Protein AF-A0A7S3GX32-F1 (afdb_monomer)

Foldseek 3Di:
DDDDDDDDDDDDDDDDDDDDDDPVPPPPPPPPDDDDDDDDDDPDPDPDDDDPPPPWWAKAKDWDQFQPPDQLKDKAWDFQLAPDDDPPDDCLSWGKIKIKIKRKDPHNPANVQCRVQLSVQLNPQPCNSPPSVVSSQVSLQVSLVVVLVVCVVVVDQMWIWMWMWMDTQQKIKIWTFAAWWKWFQFQLDTDTFDDHAFCPDPVLQVQLVVLVWHWDDDPNATAINVDHGGQEIRHRNVCPSRHYNRIDMGMDGHDLRGFKMKIKDVLLVVQDDSNNLSVLCPDVQQVNRNNSSNVVSQVVSSVSPRNGIMMMMMTTCNVVNCVSVVVVVVVCPDDDDDDDDDDDDDDDDDDDDDDDDDDDDDDDDDDDDDDDDDDDDDDDDDDDDDDDDDDDDDDDDDDDDDDDD

Organism: NCBI:txid89044

Sequence (405 aa):
MRQGRSQSRSSTRTKATSPSPNLTNMLMKKSMKLPQIGGAQDDSPPYGGGQQANSGLISGVCSQQGKRPYQEDEYAIRPYLNQASPPGEQDTNIETHFYGLFDGHAGGRCSNYVAGSLPNVLAEDPSFFTNLPQALKRSFHTTNEQFLKVAEKMKYHDGSTGITAVVRDSKVLVANVGDCRALIISGGRPIQMSIDQKPTNPEEQKRITALGGTVVYCMGVARVNRVLAVSRAFGNRTLRSVIRPDAEMMQRELTKDDDYLVMASDGLWDVLKNKDVCDVCYSPFTQCNPQSIAEELVHAALQRGSMDNVTCIVVRLTDYVQRILGARAAAGGPAGAGAGGVAGSAALQASMPGGGGGQSGSHVGLERSSSLKNVAQTNSGASLLRQLDSPGLGNHNNNNNNNNN

Secondary structure (DSSP, 8-state):
--------------PPPPPPPPGGGSSS----PPPP-------PPP---------SPPEEEEEE-TTSSS---EEEEETTTT--PPTTS------EEEEEEE-EESSTHHHHHHHHHHHHHHHTSTTTTT-HHHHHHHHHHHHHHHHHHHHHHHT---EE-EEEEEEETTEEEEEEESS-EEEEEETTEEEE------TTSHHHHHHHHHTT--EEEETTEEEETTTBSSSS-EE-GGGTTT-----EEEEEE--TTEEEEEEE-HHHHTT--HHHHHHHHT-GGGTT-HHHHHHHHHHHHHHTT--S-EEEEEEE-HHHHHHHHHHHHHHTPPPP---------------------------------------------------------------------

Structure (mmCIF, N/CA/C/O backbone):
data_AF-A0A7S3GX32-F1
#
_entry.id   AF-A0A7S3GX32-F1
#
loop_
_atom_site.group_PDB
_atom_site.id
_atom_site.type_symbol
_atom_site.label_atom_id
_atom_site.label_alt_id
_atom_site.label_comp_id
_atom_site.label_asym_id
_atom_site.label_entity_id
_atom_site.label_seq_id
_atom_site.pdbx_PDB_ins_code
_atom_site.Cartn_x
_atom_site.Cartn_y
_atom_site.Cartn_z
_atom_site.occupancy
_atom_site.B_iso_or_equiv
_atom_site.auth_seq_id
_atom_site.auth_comp_id
_atom_site.auth_asym_id
_atom_site.auth_atom_id
_atom_site.pdbx_PDB_model_num
ATOM 1 N N . MET A 1 1 ? 27.479 79.299 -49.861 1.00 35.97 1 MET A N 1
ATOM 2 C CA . MET A 1 1 ? 27.014 80.533 -49.190 1.00 35.97 1 MET A CA 1
ATOM 3 C C . MET A 1 1 ? 25.995 80.172 -48.116 1.00 35.97 1 MET A C 1
ATOM 5 O O . MET A 1 1 ? 25.022 79.516 -48.437 1.00 35.97 1 MET A O 1
ATOM 9 N N . ARG A 1 2 ? 26.257 80.662 -46.896 1.00 36.91 2 ARG A N 1
ATOM 10 C CA . ARG A 1 2 ? 25.365 80.952 -45.752 1.00 36.91 2 ARG A CA 1
ATOM 11 C C . ARG A 1 2 ? 24.664 79.843 -44.938 1.00 36.91 2 ARG A C 1
ATOM 13 O O . ARG A 1 2 ? 24.088 78.894 -45.439 1.00 36.91 2 ARG A O 1
ATOM 20 N N . GLN A 1 3 ? 24.774 80.094 -43.630 1.00 40.91 3 GLN A N 1
ATOM 21 C CA . GLN A 1 3 ? 24.400 79.365 -42.418 1.00 40.91 3 GLN A CA 1
ATOM 22 C C . GLN A 1 3 ? 22.921 79.540 -42.010 1.00 40.91 3 GLN A C 1
ATOM 24 O O . GLN A 1 3 ? 22.300 80.535 -42.376 1.00 40.91 3 GLN A O 1
ATOM 29 N N . GLY A 1 4 ? 22.458 78.694 -41.079 1.00 33.09 4 GLY A N 1
ATOM 30 C CA . GLY A 1 4 ? 21.464 79.017 -40.032 1.00 33.09 4 GLY A CA 1
ATOM 31 C C . GLY A 1 4 ? 21.503 77.938 -38.931 1.00 33.09 4 GLY A C 1
ATOM 32 O O . GLY A 1 4 ? 21.315 76.771 -39.249 1.00 33.09 4 GLY A O 1
ATOM 33 N N . ARG A 1 5 ? 22.055 78.190 -37.724 1.00 38.16 5 ARG A N 1
ATOM 34 C CA . ARG A 1 5 ? 21.408 78.689 -36.470 1.00 38.16 5 ARG A CA 1
ATOM 35 C C . ARG A 1 5 ? 20.077 77.979 -36.172 1.00 38.16 5 ARG A C 1
ATOM 37 O O . ARG A 1 5 ? 19.157 78.130 -36.956 1.00 38.16 5 ARG A O 1
ATOM 44 N N . SER A 1 6 ? 19.922 77.082 -35.191 1.00 34.53 6 SER A N 1
ATOM 45 C CA . SER A 1 6 ? 20.227 77.023 -33.740 1.00 34.53 6 SER A CA 1
ATOM 46 C C . SER A 1 6 ? 19.203 77.700 -32.810 1.00 34.53 6 SER A C 1
ATOM 48 O O . SER A 1 6 ? 18.788 78.829 -33.046 1.00 34.53 6 SER A O 1
ATOM 50 N N . GLN A 1 7 ? 18.934 76.974 -31.706 1.00 35.69 7 GLN A N 1
ATOM 51 C CA . GLN A 1 7 ? 18.216 77.299 -30.453 1.00 35.69 7 GLN A CA 1
ATOM 52 C C . GLN A 1 7 ? 16.682 77.165 -30.429 1.00 35.69 7 GLN A C 1
ATOM 54 O O . GLN A 1 7 ? 16.016 77.435 -31.413 1.00 35.69 7 GLN A O 1
ATOM 59 N N . SER A 1 8 ? 16.019 76.887 -29.299 1.00 32.97 8 SER A N 1
ATOM 60 C CA . SER A 1 8 ? 16.177 75.895 -28.215 1.00 32.97 8 SER A CA 1
ATOM 61 C C . SER A 1 8 ? 14.943 76.002 -27.298 1.00 32.97 8 SER A C 1
ATOM 63 O O . SER A 1 8 ? 14.568 77.109 -26.941 1.00 32.97 8 SER A O 1
ATOM 65 N N . ARG A 1 9 ? 14.413 74.841 -26.879 1.00 33.81 9 ARG A N 1
ATOM 66 C CA . ARG A 1 9 ? 13.702 74.490 -25.621 1.00 33.81 9 ARG A CA 1
ATOM 67 C C . ARG A 1 9 ? 12.523 75.339 -25.097 1.00 33.81 9 ARG A C 1
ATOM 69 O O . ARG A 1 9 ? 12.698 76.460 -24.646 1.00 33.81 9 ARG A O 1
ATOM 76 N N . SER A 1 10 ? 11.392 74.656 -24.876 1.00 30.70 10 SER A N 1
ATOM 77 C CA . SER A 1 10 ? 10.585 74.760 -23.646 1.00 30.70 10 SER A CA 1
ATOM 78 C C . SER A 1 10 ? 9.686 73.522 -23.486 1.00 30.70 10 SER A C 1
ATOM 80 O O . SER A 1 10 ? 9.167 72.987 -24.461 1.00 30.70 10 SER A O 1
ATOM 82 N N . SER A 1 11 ? 9.583 73.029 -22.254 1.00 31.88 11 SER A N 1
ATOM 83 C CA . SER A 1 11 ? 9.028 71.743 -21.826 1.00 31.88 11 SER A CA 1
ATOM 84 C C . SER A 1 11 ? 7.524 71.778 -21.541 1.00 31.88 11 SER A C 1
ATOM 86 O O . SER A 1 11 ? 7.063 72.664 -20.825 1.00 31.88 11 SER A O 1
ATOM 88 N N . THR A 1 12 ? 6.795 70.728 -21.925 1.00 32.88 12 THR A N 1
ATOM 89 C CA . THR A 1 12 ? 5.516 70.351 -21.298 1.00 32.88 12 THR A CA 1
ATOM 90 C C . THR A 1 12 ? 5.492 68.855 -20.989 1.00 32.88 12 THR A C 1
ATOM 92 O O . THR A 1 12 ? 5.945 68.016 -21.761 1.00 32.88 12 THR A O 1
ATOM 95 N N . ARG A 1 13 ? 5.024 68.554 -19.777 1.00 31.20 13 ARG A N 1
ATOM 96 C CA . ARG A 1 13 ? 5.019 67.259 -19.092 1.00 31.20 13 ARG A CA 1
ATOM 97 C C . ARG A 1 13 ? 3.625 66.648 -19.247 1.00 31.20 13 ARG A C 1
ATOM 99 O O . ARG A 1 13 ? 2.672 67.211 -18.719 1.00 31.20 13 ARG A O 1
ATOM 106 N N . THR A 1 14 ? 3.498 65.506 -19.920 1.00 33.47 14 THR A N 1
ATOM 107 C CA . THR A 1 14 ? 2.266 64.698 -19.935 1.00 33.47 14 THR A CA 1
ATOM 108 C C . THR A 1 14 ? 2.469 63.407 -19.141 1.00 33.47 14 THR A C 1
ATOM 110 O O . THR A 1 14 ? 3.510 62.755 -19.210 1.00 33.47 14 THR A O 1
ATOM 113 N N . LYS A 1 15 ? 1.479 63.099 -18.295 1.00 31.92 15 LYS A N 1
ATOM 114 C CA . LYS A 1 15 ? 1.409 61.929 -17.409 1.00 31.92 15 LYS A CA 1
ATOM 115 C C . LYS A 1 15 ? 1.238 60.649 -18.233 1.00 31.92 15 LYS A C 1
ATOM 117 O O . LYS A 1 15 ? 0.303 60.564 -19.021 1.00 31.92 15 LYS A O 1
ATOM 122 N N . ALA A 1 16 ? 2.085 59.652 -17.988 1.00 30.41 16 ALA A N 1
ATOM 123 C CA . ALA A 1 16 ? 1.882 58.283 -18.451 1.00 30.41 16 ALA A CA 1
ATOM 124 C C . ALA A 1 16 ? 1.071 57.493 -17.411 1.00 30.41 16 ALA A C 1
ATOM 126 O O . ALA A 1 16 ? 1.398 57.476 -16.225 1.00 30.41 16 ALA A O 1
ATOM 127 N N . THR A 1 17 ? 0.002 56.858 -17.878 1.00 35.00 17 THR A N 1
ATOM 128 C CA . THR A 1 17 ? -0.826 55.877 -17.172 1.00 35.00 17 THR A CA 1
ATOM 129 C C . THR A 1 17 ? -0.086 54.543 -17.042 1.00 35.00 17 THR A C 1
ATOM 131 O O . THR A 1 17 ? 0.419 54.016 -18.032 1.00 35.00 17 THR A O 1
ATOM 134 N N . SER A 1 18 ? -0.034 53.984 -15.834 1.00 34.53 18 SER A N 1
ATOM 135 C CA . SER A 1 18 ? 0.501 52.648 -15.539 1.00 34.53 18 SER A CA 1
ATOM 136 C C . SER A 1 18 ? -0.520 51.543 -15.866 1.00 34.53 18 SER A C 1
ATOM 138 O O . SER A 1 18 ? -1.683 51.700 -15.490 1.00 34.53 18 SER A O 1
ATOM 140 N N . PRO A 1 19 ? -0.126 50.415 -16.485 1.00 33.50 19 PRO A N 1
ATOM 141 C CA . PRO A 1 19 ? -0.995 49.249 -16.627 1.00 33.50 19 PRO A CA 1
ATOM 142 C C . PRO A 1 19 ? -1.024 48.392 -15.347 1.00 33.50 19 PRO A C 1
ATOM 144 O O . PRO A 1 19 ? -0.029 48.276 -14.630 1.00 33.50 19 PRO A O 1
ATOM 147 N N . SER A 1 20 ? -2.186 47.790 -15.081 1.00 36.31 20 SER A N 1
ATOM 148 C CA . SER A 1 20 ? -2.477 46.870 -13.973 1.00 36.31 20 SER A CA 1
ATOM 149 C C . SER A 1 20 ? -1.559 45.632 -13.955 1.00 36.31 20 SER A C 1
ATOM 151 O O . SER A 1 20 ? -1.186 45.140 -15.023 1.00 36.31 20 SER A O 1
ATOM 153 N N . PRO A 1 21 ? -1.211 45.070 -12.779 1.00 36.28 21 PRO A N 1
ATOM 154 C CA . PRO A 1 21 ? -0.332 43.910 -12.710 1.00 36.28 21 PRO A CA 1
ATOM 155 C C . PRO A 1 21 ? -1.059 42.605 -13.080 1.00 36.28 21 PRO A C 1
ATOM 157 O O . PRO A 1 21 ? -2.092 42.255 -12.515 1.00 36.28 21 PRO A O 1
ATOM 160 N N . ASN A 1 22 ? -0.461 41.878 -14.026 1.00 34.19 22 ASN A N 1
ATOM 161 C CA . ASN A 1 22 ? -0.822 40.525 -14.450 1.00 34.19 22 ASN A CA 1
ATOM 162 C C . ASN A 1 22 ? -0.690 39.507 -13.300 1.00 34.19 22 ASN A C 1
ATOM 164 O O . ASN A 1 22 ? 0.367 39.398 -12.674 1.00 34.19 22 ASN A O 1
ATOM 168 N N . LEU A 1 23 ? -1.731 38.688 -13.109 1.00 38.59 23 LEU A N 1
ATOM 169 C CA . LEU A 1 23 ? -1.830 37.595 -12.125 1.00 38.59 23 LEU A CA 1
ATOM 170 C C . LEU A 1 23 ? -0.817 36.446 -12.342 1.00 38.59 23 LEU A C 1
ATOM 172 O O . LEU A 1 23 ? -0.702 35.544 -11.517 1.00 38.59 23 LEU A O 1
ATOM 176 N N . THR A 1 24 ? -0.055 36.469 -13.434 1.00 33.00 24 THR A N 1
ATOM 177 C CA . THR A 1 24 ? 0.818 35.366 -13.867 1.00 33.00 24 THR A CA 1
ATOM 178 C C . THR A 1 24 ? 2.174 35.323 -13.146 1.00 33.00 24 THR A C 1
ATOM 180 O O . THR A 1 24 ? 2.855 34.304 -13.184 1.00 33.00 24 THR A O 1
ATOM 183 N N . ASN A 1 25 ? 2.566 36.386 -12.431 1.00 29.59 25 ASN A N 1
ATOM 184 C CA . ASN A 1 25 ? 3.887 36.478 -11.784 1.00 29.59 25 ASN A CA 1
ATOM 185 C C . ASN A 1 25 ? 3.903 36.186 -10.272 1.00 29.59 25 ASN A C 1
ATOM 187 O O . ASN A 1 25 ? 4.968 36.246 -9.655 1.00 29.59 25 ASN A O 1
ATOM 191 N N . MET A 1 26 ? 2.768 35.825 -9.661 1.00 31.33 26 MET A N 1
ATOM 192 C CA . MET A 1 26 ? 2.701 35.530 -8.219 1.00 31.33 26 MET A CA 1
ATOM 193 C C . MET A 1 26 ? 2.919 34.045 -7.869 1.00 31.33 26 MET A C 1
ATOM 195 O O . MET A 1 26 ? 3.004 33.700 -6.695 1.00 31.33 26 MET A O 1
ATOM 199 N N . LEU A 1 27 ? 3.078 33.171 -8.872 1.00 36.97 27 LEU A N 1
ATOM 200 C CA . LEU A 1 27 ? 3.261 31.719 -8.697 1.00 36.97 27 LEU A CA 1
ATOM 201 C C . LEU A 1 27 ? 4.691 31.207 -8.963 1.00 36.97 27 LEU A C 1
ATOM 203 O O . LEU A 1 27 ? 4.929 30.007 -8.885 1.00 36.97 27 LEU A O 1
ATOM 207 N N . MET A 1 28 ? 5.672 32.082 -9.220 1.00 35.34 28 MET A N 1
ATOM 208 C CA . MET A 1 28 ? 7.060 31.669 -9.524 1.00 35.34 28 MET A CA 1
ATOM 209 C C . MET A 1 28 ? 8.127 32.098 -8.498 1.00 35.34 28 MET A C 1
ATOM 211 O O . MET A 1 28 ? 9.319 31.969 -8.762 1.00 35.34 28 MET A O 1
ATOM 215 N N . LYS A 1 29 ? 7.745 32.563 -7.298 1.00 31.14 29 LYS A N 1
ATOM 216 C CA . LYS A 1 29 ? 8.704 32.960 -6.240 1.00 31.14 29 LYS A CA 1
ATOM 217 C C . LYS A 1 29 ? 8.604 32.161 -4.934 1.00 31.14 29 LYS A C 1
ATOM 219 O O . LYS A 1 29 ? 8.893 32.687 -3.865 1.00 31.14 29 LYS A O 1
ATOM 224 N N . LYS A 1 30 ? 8.293 30.866 -5.005 1.00 33.41 30 LYS A N 1
ATOM 225 C CA . LYS A 1 30 ? 8.744 29.909 -3.981 1.00 33.41 30 LYS A CA 1
ATOM 226 C C . LYS A 1 30 ? 9.810 29.023 -4.610 1.00 33.41 30 LYS A C 1
ATOM 228 O O . LYS A 1 30 ? 9.514 28.048 -5.288 1.00 33.41 30 LYS A O 1
ATOM 233 N N . SER A 1 31 ? 11.063 29.429 -4.425 1.00 31.52 31 SER A N 1
ATOM 234 C CA . SER A 1 31 ? 12.228 28.605 -4.723 1.00 31.52 31 SER A CA 1
ATOM 235 C C . SER A 1 31 ? 12.139 27.343 -3.862 1.00 31.52 31 SER A C 1
ATOM 237 O O . SER A 1 31 ? 12.388 27.393 -2.658 1.00 31.52 31 SER A O 1
ATOM 239 N N . MET A 1 32 ? 11.705 26.228 -4.453 1.00 30.73 32 MET A N 1
ATOM 240 C CA . MET A 1 32 ? 11.835 24.912 -3.838 1.00 30.73 32 MET A CA 1
ATOM 241 C C . MET A 1 32 ? 13.330 24.594 -3.777 1.00 30.73 32 MET A C 1
ATOM 243 O O . MET A 1 32 ? 13.935 24.195 -4.773 1.00 30.73 32 MET A O 1
ATOM 247 N N . LYS A 1 33 ? 13.943 24.805 -2.609 1.00 31.19 33 LYS A N 1
ATOM 248 C CA . LYS A 1 33 ? 15.207 24.142 -2.290 1.00 31.19 33 LYS A CA 1
ATOM 249 C C . LYS A 1 33 ? 14.930 22.639 -2.326 1.00 31.19 33 LYS A C 1
ATOM 251 O O . LYS A 1 33 ? 14.062 22.169 -1.596 1.00 31.19 33 LYS A O 1
ATOM 256 N N . LEU A 1 34 ? 15.637 21.908 -3.190 1.00 33.50 34 LEU A N 1
ATOM 257 C CA . LEU A 1 34 ? 15.700 20.453 -3.072 1.00 33.50 34 LEU A CA 1
ATOM 258 C C . LEU A 1 34 ? 16.240 20.113 -1.671 1.00 33.50 34 LEU A C 1
ATOM 260 O O . LEU A 1 34 ? 17.215 20.752 -1.255 1.00 33.50 34 LEU A O 1
ATOM 264 N N . PRO A 1 35 ? 15.654 19.145 -0.945 1.00 31.56 35 PRO A N 1
ATOM 265 C CA . PRO A 1 35 ? 16.251 18.658 0.287 1.00 31.56 35 PRO A CA 1
ATOM 266 C C . PRO A 1 35 ? 17.619 18.055 -0.036 1.00 31.56 35 PRO A C 1
ATOM 268 O O . PRO A 1 35 ? 17.758 17.258 -0.965 1.00 31.56 35 PRO A O 1
ATOM 271 N N . GLN A 1 36 ? 18.635 18.476 0.711 1.00 30.09 36 GLN A N 1
ATOM 272 C CA . GLN A 1 36 ? 19.927 17.802 0.743 1.00 30.09 36 GLN A CA 1
ATOM 273 C C . GLN A 1 36 ? 19.713 16.396 1.311 1.00 30.09 36 GLN A C 1
ATOM 275 O O . GLN A 1 36 ? 19.046 16.236 2.331 1.00 30.09 36 GLN A O 1
ATOM 280 N N . ILE A 1 37 ? 20.271 15.393 0.637 1.00 43.34 37 ILE A N 1
ATOM 281 C CA . ILE A 1 37 ? 20.257 13.994 1.062 1.00 43.34 37 ILE A CA 1
ATOM 282 C C . ILE A 1 37 ? 21.237 13.877 2.237 1.00 43.34 37 ILE A C 1
ATOM 284 O O . ILE A 1 37 ? 22.446 13.789 2.038 1.00 43.34 37 ILE A O 1
ATOM 288 N N . GLY A 1 38 ? 20.711 13.961 3.458 1.00 28.39 38 GLY A N 1
ATOM 289 C CA . GLY A 1 38 ? 21.400 13.599 4.694 1.00 28.39 38 GLY A CA 1
ATOM 290 C C . GLY A 1 38 ? 20.881 12.244 5.162 1.00 28.39 38 GLY A C 1
ATOM 291 O O . GLY A 1 38 ? 19.675 12.013 5.114 1.00 28.39 38 GLY A O 1
ATOM 292 N N . GLY A 1 39 ? 21.788 11.340 5.540 1.00 27.22 39 GLY A N 1
ATOM 293 C CA . GLY A 1 39 ? 21.444 10.003 6.024 1.00 27.22 39 GLY A CA 1
ATOM 294 C C . GLY A 1 39 ? 20.431 10.058 7.165 1.00 27.22 39 GLY A C 1
ATOM 295 O O . GLY A 1 39 ? 20.501 10.952 8.006 1.00 27.22 39 GLY A O 1
ATOM 296 N N . ALA A 1 40 ? 19.494 9.111 7.158 1.00 30.95 40 ALA A N 1
ATOM 297 C CA . ALA A 1 40 ? 18.507 8.933 8.210 1.00 30.95 40 ALA A CA 1
ATOM 298 C C . ALA A 1 40 ? 19.217 8.835 9.569 1.00 30.95 40 ALA A C 1
ATOM 300 O O . ALA A 1 40 ? 19.879 7.840 9.865 1.00 30.95 40 ALA A O 1
ATOM 301 N N . GLN A 1 41 ? 19.124 9.902 10.359 1.00 27.61 41 GLN A N 1
ATOM 302 C CA . GLN A 1 41 ? 19.371 9.844 11.789 1.00 27.61 41 GLN A CA 1
ATOM 303 C C . GLN A 1 41 ? 18.059 9.440 12.457 1.00 27.61 41 GLN A C 1
ATOM 305 O O . GLN A 1 41 ? 16.987 9.941 12.123 1.00 27.61 41 GLN A O 1
ATOM 310 N N . ASP A 1 42 ? 18.188 8.453 13.332 1.00 35.75 42 ASP A N 1
ATOM 311 C CA . ASP A 1 42 ? 17.164 7.878 14.189 1.00 35.75 42 ASP A CA 1
ATOM 312 C C . ASP A 1 42 ? 16.617 8.940 15.157 1.00 35.75 42 ASP A C 1
ATOM 314 O O . ASP A 1 42 ? 17.201 9.195 16.207 1.00 35.75 42 ASP A O 1
ATOM 318 N N . ASP A 1 43 ? 15.502 9.570 14.780 1.00 29.80 43 ASP A N 1
ATOM 319 C CA . ASP A 1 43 ? 14.703 10.447 15.645 1.00 29.80 43 ASP A CA 1
ATOM 320 C C . ASP A 1 43 ? 13.538 9.661 16.279 1.00 29.80 43 ASP A C 1
ATOM 322 O O . ASP A 1 43 ? 12.371 10.066 16.241 1.00 29.80 43 ASP A O 1
ATOM 326 N N . SER A 1 44 ? 13.841 8.509 16.882 1.00 32.81 44 SER A N 1
ATOM 327 C CA . SER A 1 44 ? 12.946 7.893 17.865 1.00 32.81 44 SER A CA 1
ATOM 328 C C . SER A 1 44 ? 12.766 8.850 19.056 1.00 32.81 44 SER A C 1
ATOM 330 O O . SER A 1 44 ? 13.761 9.210 19.694 1.00 32.81 44 SER A O 1
ATOM 332 N N . PRO A 1 45 ? 11.541 9.277 19.423 1.00 31.67 45 PRO A N 1
ATOM 333 C CA . PRO A 1 45 ? 11.359 10.084 20.622 1.00 31.67 45 PRO A CA 1
ATOM 334 C C . PRO A 1 45 ? 11.743 9.259 21.864 1.00 31.67 45 PRO A C 1
ATOM 336 O O . PRO A 1 45 ? 11.399 8.075 21.948 1.00 31.67 45 PRO A O 1
ATOM 339 N N . PRO A 1 46 ? 12.444 9.852 22.848 1.00 29.67 46 PRO A N 1
ATOM 340 C CA . PRO A 1 46 ? 12.856 9.133 24.041 1.00 29.67 46 PRO A CA 1
ATOM 341 C C . PRO A 1 46 ? 11.622 8.721 24.850 1.00 29.67 46 PRO A C 1
ATOM 343 O O . PRO A 1 46 ? 10.740 9.536 25.126 1.00 29.67 46 PRO A O 1
ATOM 346 N N . TYR A 1 47 ? 11.582 7.454 25.265 1.00 40.84 47 TYR A N 1
ATOM 347 C CA . TYR A 1 47 ? 10.649 6.964 26.277 1.00 40.84 47 TYR A CA 1
ATOM 348 C C . TYR A 1 47 ? 10.848 7.770 27.571 1.00 40.84 47 TYR A C 1
ATOM 350 O O . TYR A 1 47 ? 11.791 7.544 28.327 1.00 40.84 47 TYR A O 1
ATOM 358 N N . GLY A 1 48 ? 9.960 8.734 27.813 1.00 28.22 48 GLY A N 1
ATOM 359 C CA . GLY A 1 48 ? 9.936 9.582 29.001 1.00 28.22 48 GLY A CA 1
ATOM 360 C C . GLY A 1 48 ? 8.497 9.797 29.457 1.00 28.22 48 GLY A C 1
ATOM 361 O O . GLY A 1 48 ? 7.658 10.262 28.692 1.00 28.22 48 GLY A O 1
ATOM 362 N N . GLY A 1 49 ? 8.207 9.396 30.696 1.00 32.19 49 GLY A N 1
ATOM 363 C CA . GLY A 1 49 ? 6.869 9.346 31.277 1.00 32.19 49 GLY A CA 1
ATOM 364 C C . GLY A 1 49 ? 6.130 10.685 31.288 1.00 32.19 49 GLY A C 1
ATOM 365 O O . GLY A 1 49 ? 6.590 11.673 31.853 1.00 32.19 49 GLY A O 1
ATOM 366 N N . GLY A 1 50 ? 4.931 10.659 30.716 1.00 26.61 50 GLY A N 1
ATOM 367 C CA . GLY A 1 50 ? 3.916 11.700 30.791 1.00 26.61 50 GLY A CA 1
ATOM 368 C C . GLY A 1 50 ? 2.691 11.222 30.023 1.00 26.61 50 GLY A C 1
ATOM 369 O O . GLY A 1 50 ? 2.655 11.309 28.802 1.00 26.61 50 GLY A O 1
ATOM 370 N N . GLN A 1 51 ? 1.707 10.647 30.719 1.00 33.44 51 GLN A N 1
ATOM 371 C CA . GLN A 1 51 ? 0.442 10.220 30.118 1.00 33.44 51 GLN A CA 1
ATOM 372 C C . GLN A 1 51 ? -0.343 11.448 29.639 1.00 33.44 51 GLN A C 1
ATOM 374 O O . GLN A 1 51 ? -1.145 12.023 30.369 1.00 33.44 51 GLN A O 1
ATOM 379 N N . GLN A 1 52 ? -0.126 11.834 28.385 1.00 31.28 52 GLN A N 1
ATOM 380 C CA . GLN A 1 52 ? -1.192 12.395 27.566 1.00 31.28 52 GLN A CA 1
ATOM 381 C C . GLN A 1 52 ? -1.952 11.206 26.976 1.00 31.28 52 GLN A C 1
ATOM 383 O O . GLN A 1 52 ? -1.354 10.306 26.389 1.00 31.28 52 GLN A O 1
ATOM 388 N N . ALA A 1 53 ? -3.263 11.146 27.204 1.00 34.91 53 ALA A N 1
ATOM 389 C CA . ALA A 1 53 ? -4.108 10.084 26.676 1.00 34.91 53 ALA A CA 1
ATOM 390 C C . ALA A 1 53 ? -4.025 10.081 25.138 1.00 34.91 53 ALA A C 1
ATOM 392 O O . ALA A 1 53 ? -4.551 10.983 24.488 1.00 34.91 53 ALA A O 1
ATOM 393 N N . ASN A 1 54 ? -3.337 9.090 24.562 1.00 39.53 54 ASN A N 1
ATOM 394 C CA . ASN A 1 54 ? -3.228 8.898 23.116 1.00 39.53 54 ASN A CA 1
ATOM 395 C C . ASN A 1 54 ? -4.629 8.663 22.533 1.00 39.53 54 ASN A C 1
ATOM 397 O O . ASN A 1 54 ? -5.184 7.576 22.652 1.00 39.53 54 ASN A O 1
ATOM 401 N N . SER A 1 55 ? -5.216 9.689 21.923 1.00 53.16 55 SER A N 1
ATOM 402 C CA . SER A 1 55 ? -6.571 9.651 21.361 1.00 53.16 55 SER A CA 1
ATOM 403 C C . SER A 1 55 ? -6.644 9.039 19.950 1.00 53.16 55 SER A C 1
ATOM 405 O O . SER A 1 55 ? -7.745 8.810 19.444 1.00 53.16 55 SER A O 1
ATOM 407 N N . GLY A 1 56 ? -5.494 8.798 19.304 1.00 69.06 56 GLY A N 1
ATOM 408 C CA . GLY A 1 56 ? -5.396 8.300 17.927 1.00 69.06 56 GLY A CA 1
ATOM 409 C C . GLY A 1 56 ? -5.430 6.772 17.812 1.00 69.06 56 GLY A C 1
ATOM 410 O O . GLY A 1 56 ? -5.306 6.055 18.804 1.00 69.06 56 GLY A O 1
ATOM 411 N N . LEU A 1 57 ? -5.579 6.269 16.583 1.00 89.12 57 LEU A N 1
ATOM 412 C CA . LEU A 1 57 ? -5.441 4.841 16.277 1.00 89.12 57 LEU A CA 1
ATOM 413 C C . LEU A 1 57 ? -4.036 4.346 16.638 1.00 89.12 57 LEU A C 1
ATOM 415 O O . LEU A 1 57 ? -3.035 4.907 16.192 1.00 89.12 57 LEU A O 1
ATOM 419 N N . ILE A 1 58 ? -3.968 3.266 17.413 1.00 93.44 58 ILE A N 1
ATOM 420 C CA . ILE A 1 58 ? -2.700 2.639 17.787 1.00 93.44 58 ILE A CA 1
ATOM 421 C C . ILE A 1 58 ? -2.243 1.751 16.633 1.00 93.44 58 ILE A C 1
ATOM 423 O O . ILE A 1 58 ? -2.972 0.863 16.189 1.00 93.44 58 ILE A O 1
ATOM 427 N N . SER A 1 59 ? -1.023 1.977 16.162 1.00 96.62 59 SER A N 1
ATOM 428 C CA . SER A 1 59 ? -0.416 1.223 15.069 1.00 96.62 59 SER A CA 1
ATOM 429 C C . SER A 1 59 ? 1.012 0.812 15.394 1.00 96.62 59 SER A C 1
ATOM 431 O O . SER A 1 59 ? 1.678 1.469 16.190 1.00 96.62 59 SER A O 1
ATOM 433 N N . GLY A 1 60 ? 1.477 -0.242 14.737 1.00 97.94 60 GLY A N 1
ATOM 434 C CA . GLY A 1 60 ? 2.857 -0.699 14.747 1.00 97.94 60 GLY A CA 1
ATOM 435 C C . GLY A 1 60 ? 3.342 -0.974 13.331 1.00 97.94 60 GLY A C 1
ATOM 436 O O . GLY A 1 60 ? 2.538 -1.196 12.420 1.00 97.94 60 GLY A O 1
ATOM 437 N N . VAL A 1 61 ? 4.654 -0.926 13.141 1.00 98.56 61 VAL A N 1
ATOM 438 C CA . VAL A 1 61 ? 5.300 -1.156 11.850 1.00 98.56 61 VAL A CA 1
ATOM 439 C C . VAL A 1 61 ? 6.615 -1.893 12.046 1.00 98.56 61 VAL A C 1
ATOM 441 O O . VAL A 1 61 ? 7.394 -1.581 12.945 1.00 98.56 61 VAL A O 1
ATOM 444 N N . CYS A 1 62 ? 6.879 -2.863 11.181 1.00 98.75 62 CYS A N 1
ATOM 445 C CA . CYS A 1 62 ? 8.184 -3.493 11.063 1.00 98.75 62 CYS A CA 1
ATOM 446 C C . CYS A 1 62 ? 8.601 -3.451 9.593 1.00 98.75 62 CYS A C 1
ATOM 448 O O . CYS A 1 62 ? 7.801 -3.775 8.717 1.00 98.75 62 CYS A O 1
ATOM 450 N N . SER A 1 63 ? 9.832 -3.019 9.329 1.00 98.62 63 SER A N 1
ATOM 451 C CA . SER A 1 63 ? 10.423 -2.984 7.993 1.00 98.62 63 SER A CA 1
ATOM 452 C C . SER A 1 63 ? 11.824 -3.570 8.067 1.00 98.62 63 SER A C 1
ATOM 454 O O . SER A 1 63 ? 12.644 -3.141 8.879 1.00 98.62 63 SER A O 1
ATOM 456 N N . GLN A 1 64 ? 12.087 -4.583 7.251 1.00 98.62 64 GLN A N 1
ATOM 457 C CA . GLN A 1 64 ? 13.352 -5.301 7.208 1.00 98.62 64 GLN A CA 1
ATOM 458 C C . GLN A 1 64 ? 13.846 -5.369 5.766 1.00 98.62 64 GLN A C 1
ATOM 460 O O . GLN A 1 64 ? 13.110 -5.757 4.861 1.00 98.62 64 GLN A O 1
ATOM 465 N N . GLN A 1 65 ? 15.126 -5.052 5.562 1.00 98.50 65 GLN A N 1
ATOM 466 C CA . GLN A 1 65 ? 15.768 -5.140 4.247 1.00 98.50 65 GLN A CA 1
ATOM 467 C C . GLN A 1 65 ? 15.797 -6.585 3.711 1.00 98.50 65 GLN A C 1
ATOM 469 O O . GLN A 1 65 ? 15.819 -6.809 2.500 1.00 98.50 65 GLN A O 1
ATOM 474 N N . GLY A 1 66 ? 15.818 -7.579 4.603 1.00 96.94 66 GLY A N 1
ATOM 475 C CA . GLY A 1 66 ? 15.879 -8.985 4.220 1.00 96.94 66 GLY A CA 1
ATOM 476 C C . GLY A 1 66 ? 17.183 -9.325 3.493 1.00 96.94 66 GLY A C 1
ATOM 477 O O . GLY A 1 66 ? 18.275 -8.963 3.933 1.00 96.94 66 GLY A O 1
ATOM 478 N N . LYS A 1 67 ? 17.083 -10.069 2.387 1.00 96.75 67 LYS A N 1
ATOM 479 C CA . LYS A 1 67 ? 18.245 -10.525 1.596 1.00 96.75 67 LYS A CA 1
ATOM 480 C C . LYS A 1 67 ? 18.629 -9.579 0.457 1.00 96.75 67 LYS A C 1
ATOM 482 O O . LYS A 1 67 ? 19.606 -9.848 -0.245 1.00 96.75 67 LYS A O 1
ATOM 487 N N . ARG A 1 68 ? 17.883 -8.491 0.254 1.00 97.62 68 ARG A N 1
ATOM 488 C CA . ARG A 1 68 ? 18.176 -7.496 -0.782 1.00 97.62 68 ARG A CA 1
ATOM 489 C C . ARG A 1 68 ? 19.402 -6.654 -0.403 1.00 97.62 68 ARG A C 1
ATOM 491 O O . ARG A 1 68 ? 19.697 -6.494 0.780 1.00 97.62 68 ARG A O 1
ATOM 498 N N . PRO A 1 69 ? 20.134 -6.102 -1.388 1.00 97.19 69 PRO A N 1
ATOM 499 C CA . PRO A 1 69 ? 21.279 -5.229 -1.120 1.00 97.19 69 PRO A CA 1
ATOM 500 C C . PRO A 1 69 ? 20.882 -3.856 -0.554 1.00 97.19 69 PRO A C 1
ATOM 502 O O . PRO A 1 69 ? 21.705 -3.217 0.097 1.00 97.19 69 PRO A O 1
ATOM 505 N N . TYR A 1 70 ? 19.644 -3.418 -0.790 1.00 97.81 70 TYR A N 1
ATOM 506 C CA . TYR A 1 70 ? 19.111 -2.127 -0.359 1.00 97.81 70 TYR A CA 1
ATOM 507 C C . TYR A 1 70 ? 17.700 -2.304 0.199 1.00 97.81 70 TYR A C 1
ATOM 509 O O . TYR A 1 70 ? 17.011 -3.251 -0.188 1.00 97.81 70 TYR A O 1
ATOM 517 N N . GLN A 1 71 ? 17.296 -1.404 1.096 1.00 98.31 71 GLN A N 1
ATOM 518 C CA . GLN A 1 71 ? 15.901 -1.221 1.485 1.00 98.31 71 GLN A CA 1
ATOM 519 C C . GLN A 1 71 ? 15.259 -0.202 0.535 1.00 98.31 71 GLN A C 1
ATOM 521 O O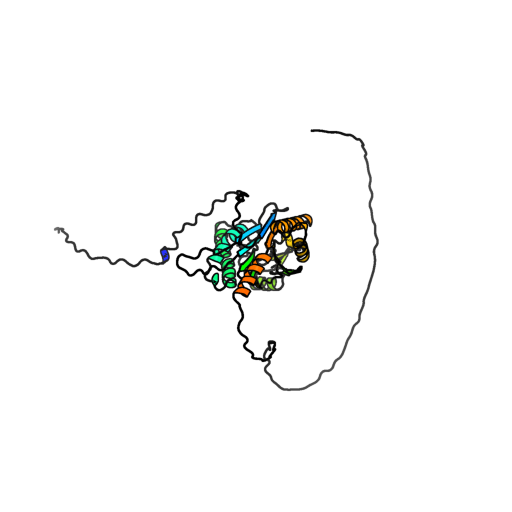 . GLN A 1 71 ? 15.655 0.965 0.538 1.00 98.31 71 GLN A O 1
ATOM 526 N N . GLU A 1 72 ? 14.332 -0.656 -0.308 1.00 98.56 72 GLU A N 1
ATOM 527 C CA . GLU A 1 72 ? 13.572 0.183 -1.242 1.00 98.56 72 GLU A CA 1
ATOM 528 C C . GLU 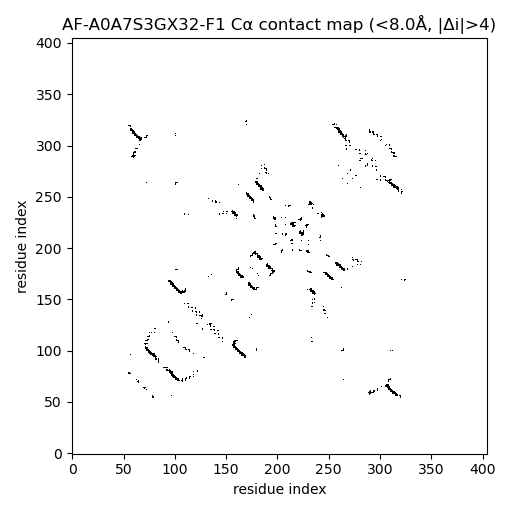A 1 72 ? 12.109 0.381 -0.797 1.00 98.56 72 GLU A C 1
ATOM 530 O O . GLU A 1 72 ? 11.454 1.288 -1.321 1.00 98.56 72 GLU A O 1
ATOM 535 N N . ASP A 1 73 ? 11.626 -0.384 0.194 1.00 98.81 73 ASP A N 1
ATOM 536 C CA . ASP A 1 73 ? 10.332 -0.148 0.846 1.00 98.81 73 ASP A CA 1
ATOM 537 C C . ASP A 1 73 ? 10.352 1.147 1.662 1.00 98.81 73 ASP A C 1
ATOM 539 O O . ASP A 1 73 ? 11.285 1.424 2.418 1.00 98.81 73 ASP A O 1
ATOM 543 N N . GLU A 1 74 ? 9.253 1.893 1.587 1.00 98.75 74 GLU A N 1
ATOM 544 C CA . GLU A 1 74 ? 8.978 3.061 2.417 1.00 98.75 74 GLU A CA 1
ATOM 545 C C . GLU A 1 74 ? 7.544 3.031 2.945 1.00 98.75 74 GLU A C 1
ATOM 547 O O . GLU A 1 74 ? 6.654 2.380 2.393 1.00 98.75 74 GLU A O 1
ATOM 552 N N . TYR A 1 75 ? 7.288 3.772 4.022 1.00 98.75 75 TYR A N 1
ATOM 553 C CA . TYR A 1 75 ? 5.953 3.863 4.606 1.00 98.75 75 TYR A CA 1
ATOM 554 C C . TYR A 1 75 ? 5.644 5.257 5.152 1.00 98.75 75 TYR A C 1
ATOM 556 O O . TYR A 1 75 ? 6.520 6.068 5.442 1.00 98.75 75 TYR A O 1
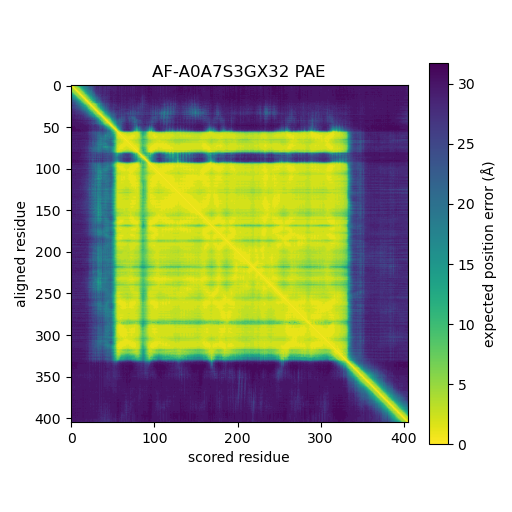ATOM 564 N N . ALA A 1 76 ? 4.354 5.544 5.312 1.00 98.31 76 ALA A N 1
ATOM 565 C CA . ALA A 1 76 ? 3.870 6.783 5.896 1.00 98.31 76 ALA A CA 1
ATOM 566 C C . ALA A 1 76 ? 2.712 6.506 6.854 1.00 98.31 76 ALA A C 1
ATOM 568 O O . ALA A 1 76 ? 1.653 6.038 6.447 1.00 98.31 76 ALA A O 1
ATOM 569 N N . ILE A 1 77 ? 2.906 6.854 8.124 1.00 97.50 77 ILE A N 1
ATOM 570 C CA . ILE A 1 77 ? 1.864 6.850 9.152 1.00 97.50 77 ILE A CA 1
ATOM 571 C C . ILE A 1 77 ? 1.615 8.308 9.537 1.00 97.50 77 ILE A C 1
ATOM 573 O O . ILE A 1 77 ? 2.536 9.021 9.948 1.00 97.50 77 ILE A O 1
ATOM 577 N N . ARG A 1 78 ? 0.390 8.786 9.319 1.00 95.31 78 ARG A N 1
ATOM 578 C CA . ARG A 1 78 ? -0.043 10.159 9.612 1.00 95.31 78 ARG A CA 1
ATOM 579 C C . ARG A 1 78 ? -1.369 10.110 10.370 1.00 95.31 78 ARG A C 1
ATOM 581 O O . ARG A 1 78 ? -2.435 10.189 9.749 1.00 95.31 78 ARG A O 1
ATOM 588 N N . PRO A 1 79 ? -1.317 9.944 11.701 1.00 91.00 79 PRO A N 1
ATOM 589 C CA . PRO A 1 79 ? -2.484 10.146 12.539 1.00 91.00 79 PRO A CA 1
ATOM 590 C C . PRO A 1 79 ? -2.924 11.605 12.420 1.00 91.00 79 PRO A C 1
ATOM 592 O O . PRO A 1 79 ? -2.073 12.488 12.306 1.00 91.00 79 PRO A O 1
ATOM 595 N N . TYR A 1 80 ? -4.230 11.860 12.452 1.00 88.19 80 TYR A N 1
ATOM 596 C CA . TYR A 1 80 ? -4.771 13.224 12.437 1.00 88.19 80 TYR A CA 1
ATOM 597 C C . TYR A 1 80 ? -4.285 14.091 11.269 1.00 88.19 80 TYR A C 1
ATOM 599 O O . TYR A 1 80 ? -3.894 15.244 11.447 1.00 88.19 80 TYR A O 1
ATOM 607 N N . LEU A 1 81 ? -4.337 13.531 10.058 1.00 87.12 81 LEU A N 1
ATOM 608 C CA . LEU A 1 81 ? -3.778 14.107 8.834 1.00 87.12 81 LEU A CA 1
ATOM 609 C C . LEU A 1 8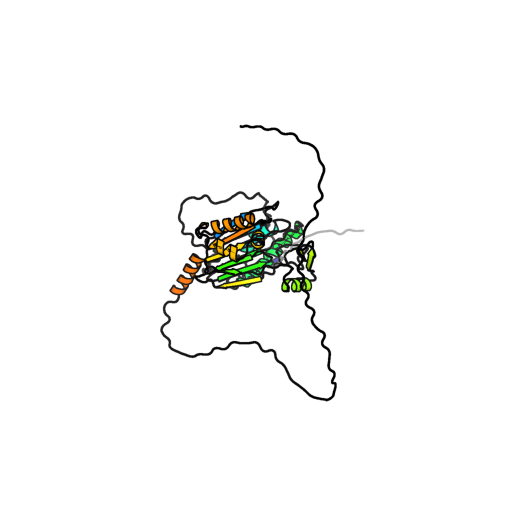1 ? -4.182 15.578 8.577 1.00 87.12 81 LEU A C 1
ATOM 611 O O . LEU A 1 81 ? -3.458 16.297 7.900 1.00 87.12 81 LEU A O 1
ATOM 615 N N . ASN A 1 82 ? -5.320 16.035 9.099 1.00 70.75 82 ASN A N 1
ATOM 616 C CA . ASN A 1 82 ? -5.939 17.325 8.788 1.00 70.75 82 ASN A CA 1
ATOM 617 C C . ASN A 1 82 ? -6.232 18.228 10.000 1.00 70.75 82 ASN A C 1
ATOM 619 O O . ASN A 1 82 ? -7.066 19.120 9.881 1.00 70.75 82 ASN A O 1
ATOM 623 N N . GLN A 1 83 ? -5.568 18.051 11.147 1.00 63.31 83 GLN A N 1
ATOM 624 C CA . GLN A 1 83 ? -5.858 18.835 12.365 1.00 63.31 83 GLN A CA 1
ATOM 625 C C . GLN A 1 83 ? -5.396 20.314 12.357 1.00 63.31 83 GLN A C 1
ATOM 627 O O . GLN A 1 83 ? -5.233 20.920 13.413 1.00 63.31 83 GLN A O 1
ATOM 632 N N . ALA A 1 84 ? -5.235 20.943 11.192 1.00 52.03 84 ALA A N 1
ATOM 633 C CA . ALA A 1 84 ? -5.036 22.388 11.090 1.00 52.03 84 ALA A CA 1
ATOM 634 C C . ALA A 1 84 ? -6.187 23.025 10.302 1.00 52.03 84 ALA A C 1
ATOM 636 O O . ALA A 1 84 ? -6.102 23.191 9.086 1.00 52.03 84 ALA A O 1
ATOM 637 N N . SER A 1 85 ? -7.263 23.399 10.996 1.00 48.31 85 SER A N 1
ATOM 638 C CA . SER A 1 85 ? -8.260 24.316 10.438 1.00 48.31 85 SER A CA 1
ATOM 639 C C . SER A 1 85 ? -7.579 25.671 10.162 1.00 48.31 85 SER A C 1
ATOM 641 O O . SER A 1 85 ? -6.878 26.184 11.045 1.00 48.31 85 SER A O 1
ATOM 643 N N . PRO A 1 86 ? -7.741 26.282 8.973 1.00 49.47 86 PRO A N 1
ATOM 644 C CA . PRO A 1 86 ? -7.329 27.664 8.753 1.00 49.47 86 PRO A CA 1
ATOM 645 C C . PRO A 1 86 ? -7.995 28.591 9.787 1.00 49.47 86 PRO A C 1
ATOM 647 O O . PRO A 1 86 ? -9.159 28.373 10.136 1.00 49.47 86 PRO A O 1
ATOM 650 N N . PRO A 1 87 ? -7.313 29.643 10.282 1.00 45.53 87 PRO A N 1
ATOM 651 C CA . PRO A 1 87 ? -7.927 30.581 11.215 1.00 45.53 87 PRO A CA 1
ATOM 652 C C . PRO A 1 87 ? -9.192 31.210 10.605 1.00 45.53 87 PRO A C 1
ATOM 654 O O . PRO A 1 87 ? -9.101 31.929 9.612 1.00 45.53 87 PRO A O 1
ATOM 657 N N . GLY A 1 88 ? -10.358 30.965 11.211 1.00 50.75 88 GLY A N 1
ATOM 658 C CA . GLY A 1 88 ? -11.631 31.593 10.831 1.00 50.75 88 GLY A CA 1
ATOM 659 C C . GLY A 1 88 ? -12.652 30.699 10.117 1.00 50.75 88 GLY A C 1
ATOM 660 O O . GLY A 1 88 ? -13.758 31.173 9.862 1.00 50.75 88 GLY A O 1
ATOM 661 N N . GLU A 1 89 ? -12.340 29.432 9.832 1.00 54.97 89 GLU A N 1
ATOM 662 C CA . GLU A 1 89 ? -13.333 28.458 9.350 1.00 54.97 89 GLU A CA 1
ATOM 663 C C . GLU A 1 89 ? -13.953 27.664 10.510 1.00 54.97 89 GLU A C 1
ATOM 665 O O . GLU A 1 89 ? -13.306 27.419 11.530 1.00 54.97 89 GLU A O 1
ATOM 670 N N . GLN A 1 90 ? -15.238 27.299 10.375 1.00 48.59 90 GLN A N 1
ATOM 671 C CA . GLN A 1 90 ? -15.899 26.396 11.322 1.00 48.59 90 GLN A CA 1
ATOM 672 C C . GLN A 1 90 ? -15.110 25.091 11.411 1.00 48.59 90 GLN A C 1
ATOM 674 O O . GLN A 1 90 ? -14.603 24.602 10.407 1.00 48.59 90 GLN A O 1
ATOM 679 N N . ASP A 1 91 ? -15.021 24.543 12.619 1.00 49.19 91 ASP A N 1
ATOM 680 C CA . ASP A 1 91 ? -14.218 23.372 12.948 1.00 49.19 91 ASP A CA 1
ATOM 681 C C . ASP A 1 91 ? -14.746 22.120 12.217 1.00 49.19 91 ASP A C 1
ATOM 683 O O . ASP A 1 91 ? -15.533 21.342 12.751 1.00 49.19 91 ASP A O 1
ATOM 687 N N . THR A 1 92 ? -14.354 21.917 10.955 1.00 54.47 92 THR A N 1
ATOM 688 C CA . THR A 1 92 ? -14.675 20.712 10.170 1.00 54.47 92 THR A CA 1
ATOM 689 C C . THR A 1 92 ? -13.708 19.577 10.494 1.00 54.47 92 THR A C 1
ATOM 691 O O . THR A 1 92 ? -13.329 18.819 9.601 1.00 54.47 92 THR A O 1
ATOM 694 N N . ASN A 1 93 ? -13.227 19.494 11.735 1.00 64.06 93 ASN A N 1
ATOM 695 C CA . ASN A 1 93 ? -12.127 18.628 12.140 1.00 64.06 93 ASN A CA 1
ATOM 696 C C . ASN A 1 93 ? -12.559 17.153 12.141 1.00 64.06 93 ASN A C 1
ATOM 698 O O . ASN A 1 93 ? -12.860 16.557 13.173 1.00 64.06 93 ASN A O 1
ATOM 702 N N . ILE A 1 94 ? -12.653 16.571 10.945 1.00 79.44 94 ILE A N 1
ATOM 703 C CA . ILE A 1 94 ? -12.969 15.164 10.755 1.00 79.44 94 ILE A CA 1
ATOM 704 C C . ILE A 1 94 ? -11.692 14.379 11.015 1.00 79.44 94 ILE A C 1
ATOM 706 O O . ILE A 1 94 ? -10.764 14.419 10.202 1.00 79.44 94 ILE A O 1
ATOM 710 N N . GLU A 1 95 ? -11.676 13.645 12.125 1.00 87.31 95 GLU A N 1
ATOM 711 C CA . GLU A 1 95 ? -10.594 12.743 12.495 1.00 87.31 95 GLU A CA 1
ATOM 712 C C . GLU A 1 95 ? -10.260 11.799 11.329 1.00 87.31 95 GLU A C 1
ATOM 714 O O . GLU A 1 95 ? -11.030 10.900 10.983 1.00 87.31 95 GLU A O 1
ATOM 719 N N . THR A 1 96 ? -9.106 12.038 10.703 1.00 92.25 96 THR A N 1
ATOM 720 C CA . THR A 1 96 ? -8.626 11.286 9.543 1.00 92.25 96 THR A CA 1
ATOM 721 C C . THR A 1 96 ? -7.238 10.740 9.829 1.00 92.25 96 THR A C 1
ATOM 723 O O . THR A 1 96 ? -6.317 11.507 10.104 1.00 92.25 96 THR A O 1
ATOM 726 N N . HIS A 1 97 ? -7.065 9.431 9.694 1.00 95.31 97 HIS A N 1
ATOM 727 C CA . HIS A 1 97 ? -5.775 8.760 9.841 1.00 95.31 97 HIS A CA 1
ATOM 728 C C . HIS A 1 97 ? -5.353 8.164 8.507 1.00 95.31 97 HIS A C 1
ATOM 730 O O . HIS A 1 97 ? -6.148 7.486 7.855 1.00 95.31 97 HIS A O 1
ATOM 736 N N . PHE A 1 98 ? -4.115 8.418 8.096 1.00 97.75 98 PHE A N 1
ATOM 737 C CA . PHE A 1 98 ? -3.551 7.895 6.856 1.00 97.75 98 PHE A CA 1
ATOM 738 C C . PHE A 1 98 ? -2.421 6.913 7.149 1.00 97.75 98 PHE A C 1
ATOM 740 O O . PHE A 1 98 ? -1.512 7.204 7.930 1.00 97.75 98 PHE A O 1
ATOM 747 N N . TYR A 1 99 ? -2.462 5.787 6.450 1.00 98.75 99 TYR A N 1
ATOM 748 C CA . TYR A 1 99 ? -1.425 4.767 6.422 1.00 98.75 99 TYR A CA 1
ATOM 749 C C . TYR A 1 99 ? -1.070 4.492 4.962 1.00 98.75 99 TYR A C 1
ATOM 751 O O . TYR A 1 99 ? -1.964 4.334 4.132 1.00 98.75 99 TYR A O 1
ATOM 759 N N . GLY A 1 100 ? 0.215 4.442 4.634 1.00 98.75 100 GLY A N 1
ATOM 760 C CA . GLY A 1 100 ? 0.710 4.144 3.294 1.00 98.75 100 GLY A CA 1
ATOM 761 C C . GLY A 1 100 ? 1.946 3.261 3.351 1.00 98.75 100 GLY A C 1
ATOM 762 O O . GLY A 1 100 ? 2.785 3.454 4.227 1.00 98.75 100 GLY A O 1
ATOM 763 N N . LEU A 1 101 ? 2.045 2.317 2.423 1.00 98.88 101 LEU A N 1
ATOM 764 C CA . LEU A 1 101 ? 3.193 1.438 2.227 1.00 98.88 101 LEU A CA 1
ATOM 765 C C . LEU A 1 101 ? 3.529 1.417 0.737 1.00 98.88 101 LEU A C 1
ATOM 767 O O . LEU A 1 101 ? 2.629 1.269 -0.093 1.00 98.88 101 LEU A O 1
ATOM 771 N N . PHE A 1 102 ? 4.805 1.615 0.420 1.00 98.88 102 PHE A N 1
ATOM 772 C CA . PHE A 1 102 ? 5.311 1.858 -0.925 1.00 98.88 102 PHE A CA 1
ATOM 773 C C . PHE A 1 102 ? 6.536 0.980 -1.165 1.00 98.88 102 PHE A C 1
ATOM 775 O O . PHE A 1 102 ? 7.617 1.281 -0.669 1.00 98.88 102 PHE A O 1
ATOM 782 N N . ASP A 1 103 ? 6.355 -0.099 -1.919 1.00 98.81 103 ASP A N 1
ATOM 783 C CA . ASP A 1 103 ? 7.437 -1.007 -2.302 1.00 98.81 103 ASP A CA 1
ATOM 784 C C . ASP A 1 103 ? 8.152 -0.428 -3.525 1.00 98.81 103 ASP A C 1
ATOM 786 O O . ASP A 1 103 ? 7.521 -0.146 -4.552 1.00 98.81 103 ASP A O 1
ATOM 790 N N . GLY A 1 104 ? 9.424 -0.073 -3.363 1.00 98.69 104 GLY A N 1
ATOM 791 C CA . GLY A 1 104 ? 10.225 0.594 -4.384 1.00 98.69 104 GLY A CA 1
ATOM 792 C C . GLY A 1 104 ? 10.922 -0.398 -5.310 1.00 98.69 104 GLY A C 1
ATOM 793 O O . GLY A 1 104 ? 11.394 -1.441 -4.883 1.00 98.69 104 GLY A O 1
ATOM 794 N N . HIS A 1 105 ? 11.070 -0.034 -6.586 1.00 97.88 105 HIS A N 1
ATOM 795 C CA . HIS A 1 105 ? 11.863 -0.820 -7.533 1.00 97.88 105 HIS A CA 1
ATOM 796 C C . HIS A 1 105 ? 12.771 0.041 -8.400 1.00 97.88 105 HIS A C 1
ATOM 798 O O . HIS A 1 105 ? 12.399 1.120 -8.874 1.00 97.88 105 HIS A O 1
ATOM 804 N N . ALA A 1 106 ? 13.953 -0.508 -8.694 1.00 96.69 106 ALA A N 1
ATOM 805 C CA . ALA A 1 106 ? 15.021 0.164 -9.440 1.00 96.69 106 ALA A CA 1
ATOM 806 C C . ALA A 1 106 ? 15.527 1.446 -8.743 1.00 96.69 106 ALA A C 1
ATOM 808 O O . ALA A 1 106 ? 15.969 2.393 -9.407 1.00 96.69 106 ALA A O 1
ATOM 809 N N . GLY A 1 107 ? 15.478 1.452 -7.410 1.00 97.38 107 GLY A N 1
ATOM 810 C CA . GLY A 1 107 ? 15.850 2.549 -6.526 1.00 97.38 107 GLY A CA 1
ATOM 811 C C . GLY A 1 107 ? 14.708 2.979 -5.597 1.00 97.38 107 GLY A C 1
ATOM 812 O O . GLY A 1 107 ? 13.552 3.076 -6.003 1.00 97.38 107 GLY A O 1
ATOM 813 N N . GLY A 1 108 ? 15.052 3.332 -4.355 1.00 98.00 108 GLY A N 1
ATOM 814 C CA . GLY A 1 108 ? 14.100 3.813 -3.342 1.00 98.00 108 GLY A CA 1
ATOM 815 C C . GLY A 1 108 ? 13.667 5.282 -3.478 1.00 98.00 108 GLY A C 1
ATOM 816 O O . GLY A 1 108 ? 13.023 5.821 -2.584 1.00 98.00 108 GLY A O 1
ATOM 817 N N . ARG A 1 109 ? 14.019 6.003 -4.557 1.00 98.69 109 ARG A N 1
ATOM 818 C CA . ARG A 1 109 ? 13.691 7.446 -4.650 1.00 98.69 109 ARG A CA 1
ATOM 819 C C . ARG A 1 109 ? 12.207 7.685 -4.905 1.00 98.69 109 ARG A C 1
ATOM 821 O O . ARG A 1 109 ? 11.682 8.711 -4.481 1.00 98.69 109 ARG A O 1
ATOM 828 N N . CYS A 1 110 ? 11.548 6.782 -5.633 1.00 98.75 110 CYS A N 1
ATOM 829 C CA . CYS A 1 110 ? 10.118 6.901 -5.906 1.00 98.75 110 CYS A CA 1
ATOM 830 C C . CYS A 1 110 ? 9.295 6.616 -4.649 1.00 98.75 110 CYS A C 1
ATOM 832 O O . CYS A 1 110 ? 8.495 7.466 -4.264 1.00 98.75 110 CYS A O 1
ATOM 834 N N . SER A 1 111 ? 9.544 5.484 -3.986 1.00 98.81 111 SER A N 1
ATOM 835 C CA . SER A 1 111 ? 8.878 5.100 -2.737 1.00 98.81 111 SER A CA 1
ATOM 836 C C . SER A 1 111 ? 9.059 6.177 -1.662 1.00 98.81 111 SER A C 1
ATOM 838 O O . SER A 1 111 ? 8.069 6.662 -1.111 1.00 98.81 111 SER A O 1
ATOM 840 N N . ASN A 1 112 ? 10.284 6.685 -1.479 1.00 98.81 112 ASN A N 1
ATOM 841 C CA . ASN A 1 112 ? 10.580 7.759 -0.524 1.00 98.81 112 ASN A CA 1
ATOM 842 C C . ASN A 1 112 ? 9.836 9.066 -0.853 1.00 98.81 112 ASN A C 1
ATOM 844 O O . ASN A 1 112 ? 9.225 9.689 0.020 1.00 98.81 112 ASN A O 1
ATOM 848 N N . TYR A 1 113 ? 9.818 9.468 -2.130 1.00 98.81 113 TYR A N 1
ATOM 849 C CA . TYR A 1 113 ? 9.099 10.668 -2.559 1.00 98.81 113 TYR A CA 1
ATOM 850 C C . TYR A 1 113 ? 7.590 10.553 -2.320 1.00 98.81 113 TYR A C 1
ATOM 852 O O . TYR A 1 113 ? 6.964 11.502 -1.836 1.00 98.81 113 TYR A O 1
ATOM 860 N N . VAL A 1 114 ? 7.000 9.406 -2.672 1.00 98.81 114 VAL A N 1
ATOM 861 C CA . VAL A 1 114 ? 5.561 9.164 -2.522 1.00 98.81 114 VAL A CA 1
ATOM 862 C C . VAL A 1 114 ? 5.188 9.123 -1.040 1.00 98.81 114 VAL A C 1
ATOM 864 O O . VAL A 1 114 ? 4.256 9.829 -0.653 1.00 98.81 114 VAL A O 1
ATOM 867 N N . ALA A 1 115 ? 5.951 8.415 -0.200 1.00 98.75 115 ALA A N 1
ATOM 868 C CA . ALA A 1 115 ? 5.736 8.360 1.247 1.00 98.75 115 ALA A CA 1
ATOM 869 C C . ALA A 1 115 ? 5.772 9.751 1.905 1.00 98.75 115 ALA A C 1
ATOM 871 O O . ALA A 1 115 ? 4.923 10.077 2.739 1.00 98.75 115 ALA A O 1
ATOM 872 N N . GLY A 1 116 ? 6.713 10.607 1.492 1.00 98.12 116 GLY A N 1
ATOM 873 C CA . GLY A 1 116 ? 6.838 11.969 2.015 1.00 98.12 116 GLY A CA 1
ATOM 874 C C . GLY A 1 116 ? 5.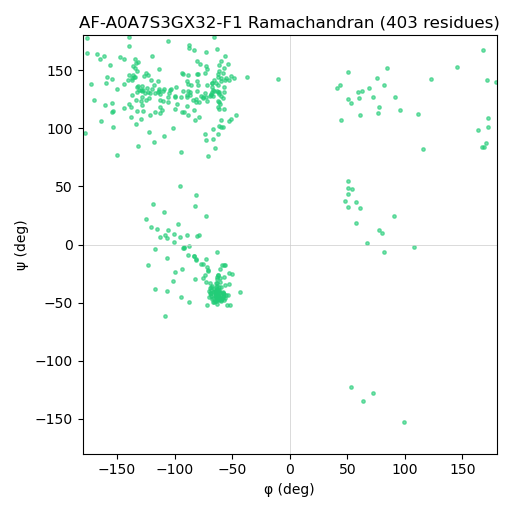785 12.958 1.498 1.00 98.12 116 GLY A C 1
ATOM 875 O O . GLY A 1 116 ? 5.440 13.906 2.207 1.00 98.12 116 GLY A O 1
ATOM 876 N N . SER A 1 117 ? 5.268 12.759 0.281 1.00 98.44 117 SER A N 1
ATOM 877 C CA . SER A 1 117 ? 4.457 13.772 -0.418 1.00 98.44 117 SER A CA 1
ATOM 878 C C . SER A 1 117 ? 2.964 13.449 -0.465 1.00 98.44 117 SER A C 1
ATOM 880 O O . SER A 1 117 ? 2.142 14.351 -0.305 1.00 98.44 117 SER A O 1
ATOM 882 N N . LEU A 1 118 ? 2.593 12.183 -0.684 1.00 98.69 118 LEU A N 1
ATOM 883 C CA . LEU A 1 118 ? 1.205 11.772 -0.917 1.00 98.69 118 LEU A CA 1
ATOM 884 C C . LEU A 1 118 ? 0.233 12.173 0.209 1.00 98.69 118 LEU A C 1
ATOM 886 O O . LEU A 1 118 ? -0.845 12.671 -0.125 1.00 98.69 118 LEU A O 1
ATOM 890 N N . PRO A 1 119 ? 0.572 12.035 1.511 1.00 97.81 119 PRO A N 1
ATOM 891 C CA . PRO A 1 119 ? -0.339 12.442 2.581 1.00 97.81 119 PRO A CA 1
ATOM 892 C C . PRO A 1 119 ? -0.664 13.941 2.538 1.00 97.81 119 PRO A C 1
ATOM 894 O O . PRO A 1 119 ? -1.818 14.325 2.702 1.00 97.81 119 PRO A O 1
ATOM 897 N N . ASN A 1 120 ? 0.334 14.784 2.253 1.00 96.19 120 ASN A N 1
ATOM 898 C CA . ASN A 1 120 ? 0.157 16.237 2.187 1.00 96.19 120 ASN A CA 1
ATOM 899 C C . ASN A 1 120 ? -0.667 16.634 0.960 1.00 96.19 120 ASN A C 1
ATOM 901 O O . ASN A 1 120 ? -1.627 17.386 1.079 1.00 96.19 120 ASN A O 1
ATOM 905 N N . VAL A 1 121 ? -0.354 16.060 -0.207 1.00 98.00 121 VAL A N 1
ATOM 906 C CA . VAL A 1 121 ? -1.124 16.291 -1.441 1.00 98.00 121 VAL A CA 1
ATOM 907 C C . VAL A 1 121 ? -2.586 15.868 -1.267 1.00 98.00 121 VAL A C 1
ATOM 909 O O . VAL A 1 121 ? -3.480 16.520 -1.797 1.00 98.00 121 VAL A O 1
ATOM 912 N N . LEU A 1 122 ? -2.844 14.788 -0.521 1.00 97.44 122 LEU A N 1
ATOM 913 C CA . LEU A 1 122 ? -4.198 14.373 -0.163 1.00 97.44 122 LEU A CA 1
ATOM 914 C C . LEU A 1 122 ? -4.887 15.396 0.748 1.00 97.44 122 LEU A C 1
ATOM 916 O O . LEU A 1 122 ? -6.025 15.761 0.472 1.00 97.44 122 LEU A O 1
ATOM 920 N N . ALA A 1 123 ? -4.223 15.834 1.819 1.00 94.25 123 ALA A N 1
ATOM 921 C CA . ALA A 1 123 ? -4.784 16.779 2.786 1.00 94.25 123 ALA A CA 1
ATOM 922 C C . ALA A 1 123 ? -5.095 18.154 2.167 1.00 94.25 123 ALA A C 1
ATOM 924 O O . ALA A 1 123 ? -6.061 18.802 2.558 1.00 94.25 123 ALA A O 1
ATOM 925 N N . GLU A 1 124 ? -4.297 18.578 1.185 1.00 93.81 124 GLU A N 1
ATOM 926 C CA . GLU A 1 124 ? -4.459 19.841 0.454 1.00 93.81 124 GLU A CA 1
ATOM 927 C C . GLU A 1 124 ? -5.483 19.761 -0.696 1.00 93.81 124 GLU A C 1
ATOM 929 O O . GLU A 1 124 ? -5.830 20.789 -1.284 1.00 93.81 124 GLU A O 1
ATOM 934 N N . ASP A 1 125 ? -5.972 18.567 -1.056 1.00 94.69 125 ASP A N 1
ATOM 935 C CA . ASP A 1 125 ? -6.929 18.423 -2.153 1.00 94.69 125 ASP A CA 1
ATOM 936 C C . ASP A 1 125 ? -8.286 19.072 -1.783 1.00 94.69 125 ASP A C 1
ATOM 938 O O . ASP A 1 125 ? -8.851 18.771 -0.729 1.00 94.69 125 ASP A O 1
ATOM 942 N N . PRO A 1 126 ? -8.889 19.914 -2.649 1.00 92.38 126 PRO A N 1
ATOM 943 C CA . PRO A 1 126 ? -10.141 20.615 -2.335 1.00 92.38 126 PRO A CA 1
ATOM 944 C C . PRO A 1 126 ? -11.343 19.707 -2.040 1.00 92.38 126 PRO A C 1
ATOM 946 O O . PRO A 1 126 ? -12.328 20.141 -1.445 1.00 92.38 126 PRO A O 1
ATOM 949 N N . SER A 1 127 ? -11.303 18.449 -2.483 1.00 93.81 127 SER A N 1
ATOM 950 C CA . SER A 1 127 ? -12.334 17.455 -2.187 1.00 93.81 127 SER A CA 1
ATOM 951 C C . SER A 1 127 ? -11.991 16.585 -0.983 1.00 93.81 127 SER A C 1
ATOM 953 O O . SER A 1 127 ? -12.737 15.652 -0.700 1.00 93.81 127 SER A O 1
ATOM 955 N N . PHE A 1 128 ? -10.911 16.863 -0.250 1.00 93.31 128 PHE A N 1
ATOM 956 C CA . PHE A 1 128 ? -10.493 16.050 0.888 1.00 93.31 128 PHE A CA 1
ATOM 957 C C . PHE A 1 128 ? -11.615 15.867 1.914 1.00 93.31 128 PHE A C 1
ATOM 959 O O . PHE A 1 128 ? -11.848 14.743 2.350 1.00 93.31 128 PHE A O 1
ATOM 966 N N . PHE A 1 129 ? -12.357 16.925 2.251 1.00 89.38 129 PHE A N 1
ATOM 967 C CA . PHE A 1 129 ? -13.472 16.859 3.205 1.00 89.38 129 PHE A CA 1
ATOM 968 C C . PHE A 1 129 ? -14.790 16.365 2.589 1.00 89.38 129 PHE A C 1
ATOM 970 O O . PHE A 1 129 ? -15.592 15.745 3.278 1.00 89.38 129 PHE A O 1
ATOM 977 N N . THR A 1 130 ? -15.021 16.611 1.297 1.00 90.44 130 THR A N 1
ATOM 978 C CA . THR A 1 130 ? -16.333 16.404 0.652 1.00 90.44 130 THR A CA 1
ATOM 979 C C . THR A 1 130 ? -16.432 15.116 -0.162 1.00 90.44 130 THR A C 1
ATOM 981 O O . THR A 1 130 ? -17.504 14.525 -0.259 1.00 90.44 130 THR A O 1
ATOM 984 N N . ASN A 1 131 ? -15.328 14.657 -0.751 1.00 94.44 131 ASN A N 1
ATOM 985 C CA . ASN A 1 131 ? -15.248 13.451 -1.570 1.00 94.44 131 ASN A CA 1
ATOM 986 C C . ASN A 1 131 ? -13.844 12.832 -1.470 1.00 94.44 131 ASN A C 1
ATOM 988 O O . ASN A 1 131 ? -13.011 12.953 -2.373 1.00 94.44 131 ASN A O 1
ATOM 992 N N . LEU A 1 132 ? -13.601 12.147 -0.350 1.00 95.19 132 LEU A N 1
ATOM 993 C CA . LEU A 1 132 ? -12.319 11.514 -0.047 1.00 95.19 132 LEU A CA 1
ATOM 994 C C . LEU A 1 132 ? -11.836 10.528 -1.133 1.00 95.19 132 LEU A C 1
ATOM 996 O O . LEU A 1 132 ? -10.662 10.610 -1.487 1.00 95.19 132 LEU A O 1
ATOM 1000 N N . PRO A 1 133 ? -12.675 9.642 -1.718 1.00 97.69 133 PRO A N 1
ATOM 1001 C CA . PRO A 1 133 ? -12.236 8.786 -2.825 1.00 97.69 133 PRO A CA 1
ATOM 1002 C C . PRO A 1 133 ? -11.710 9.574 -4.027 1.00 97.69 133 PRO A C 1
ATOM 1004 O O . PRO A 1 133 ? -10.680 9.226 -4.606 1.00 97.69 133 PRO A O 1
ATOM 1007 N N . GLN A 1 134 ? -12.379 10.669 -4.397 1.00 97.56 134 GLN A N 1
ATOM 1008 C CA . GLN A 1 134 ? -11.915 11.517 -5.492 1.00 97.56 134 GLN A CA 1
ATOM 1009 C C . GLN A 1 134 ? -10.621 12.254 -5.134 1.00 97.56 134 GLN A C 1
ATOM 1011 O O . GLN A 1 134 ? -9.717 12.306 -5.971 1.00 97.56 134 GLN A O 1
ATOM 1016 N N . ALA A 1 135 ? -10.518 12.781 -3.912 1.00 97.38 135 ALA A N 1
ATOM 1017 C CA . ALA A 1 135 ? -9.310 13.431 -3.411 1.00 97.38 135 ALA A CA 1
ATOM 1018 C C . ALA A 1 135 ? -8.109 12.477 -3.431 1.00 97.38 135 ALA A C 1
ATOM 1020 O O . ALA A 1 135 ? -7.061 12.813 -3.974 1.00 97.38 135 ALA A O 1
ATOM 1021 N N . LEU A 1 136 ? -8.292 11.245 -2.947 1.00 98.06 136 LEU A N 1
ATOM 1022 C CA . LEU A 1 136 ? -7.263 10.207 -2.950 1.00 98.06 136 LEU A CA 1
ATOM 1023 C C . LEU A 1 136 ? -6.860 9.797 -4.368 1.00 98.06 136 LEU A C 1
ATOM 1025 O O . LEU A 1 136 ? -5.681 9.644 -4.671 1.00 98.06 136 LEU A O 1
ATOM 1029 N N . LYS A 1 137 ? -7.820 9.690 -5.289 1.00 98.12 137 LYS A N 1
ATOM 1030 C CA . LYS A 1 137 ? -7.512 9.367 -6.685 1.00 98.12 137 LYS A CA 1
ATOM 1031 C C . LYS A 1 137 ? -6.682 10.477 -7.331 1.00 98.12 137 LYS A C 1
ATOM 1033 O O . LYS A 1 137 ? -5.715 10.200 -8.038 1.00 98.12 137 LYS A O 1
ATOM 1038 N N . ARG A 1 138 ? -7.052 11.741 -7.104 1.00 98.44 138 ARG A N 1
ATOM 1039 C CA . ARG A 1 138 ? -6.305 12.891 -7.629 1.00 98.44 138 ARG A CA 1
ATOM 1040 C C . ARG A 1 138 ? -4.940 13.038 -6.977 1.00 98.44 138 ARG A C 1
ATOM 1042 O O . ARG A 1 138 ? -4.002 13.399 -7.689 1.00 98.44 138 ARG A O 1
ATOM 1049 N N . SER A 1 139 ? -4.806 12.743 -5.686 1.00 98.62 139 SER A N 1
ATOM 1050 C CA . SER A 1 139 ? -3.523 12.838 -4.996 1.00 98.62 139 SER A CA 1
ATOM 1051 C C . SER A 1 139 ? -2.522 11.823 -5.542 1.00 98.62 139 SER A C 1
ATOM 1053 O O . SER A 1 139 ? -1.401 12.215 -5.845 1.00 98.62 139 SER A O 1
ATOM 1055 N N . PHE A 1 140 ? -2.942 10.584 -5.835 1.00 98.81 140 PHE A N 1
ATOM 1056 C CA . PHE A 1 140 ? -2.095 9.585 -6.505 1.00 98.81 140 PHE A CA 1
ATOM 1057 C C . PHE A 1 140 ? -1.530 10.111 -7.835 1.00 98.81 140 PHE A C 1
ATOM 1059 O O . PHE A 1 140 ? -0.317 10.112 -8.055 1.00 98.81 140 PHE A O 1
ATOM 1066 N N . HIS A 1 141 ? -2.394 10.625 -8.716 1.00 98.69 141 HIS A N 1
ATOM 1067 C CA . HIS A 1 141 ? -1.953 11.203 -9.988 1.00 98.69 141 HIS A CA 1
ATOM 1068 C C . HIS A 1 141 ? -1.072 12.442 -9.798 1.00 98.69 141 HIS A C 1
ATOM 1070 O O . HIS A 1 141 ? -0.050 12.577 -10.466 1.00 98.69 141 HIS A O 1
ATOM 1076 N N . THR A 1 142 ? -1.438 13.335 -8.881 1.00 98.75 142 THR A N 1
ATOM 1077 C CA . THR A 1 142 ? -0.704 14.581 -8.630 1.00 98.75 142 THR A CA 1
ATOM 1078 C C . THR A 1 142 ? 0.699 14.294 -8.103 1.00 98.75 142 THR A C 1
ATOM 1080 O O . THR A 1 142 ? 1.669 14.811 -8.657 1.00 98.75 142 THR A O 1
ATOM 1083 N N . THR A 1 143 ? 0.832 13.424 -7.100 1.00 98.81 143 THR A N 1
ATOM 1084 C CA . THR A 1 143 ? 2.127 12.999 -6.554 1.00 98.81 143 THR A CA 1
ATOM 1085 C C . THR A 1 143 ? 2.980 12.308 -7.619 1.00 98.81 143 THR A C 1
ATOM 1087 O O . THR A 1 143 ? 4.168 12.607 -7.739 1.00 98.81 143 THR A O 1
ATOM 1090 N N . ASN A 1 144 ? 2.382 11.453 -8.456 1.00 98.75 144 ASN A N 1
ATOM 1091 C CA . ASN A 1 144 ? 3.091 10.815 -9.565 1.00 98.75 144 ASN A CA 1
ATOM 1092 C C . ASN A 1 144 ? 3.640 11.827 -10.579 1.00 98.75 144 ASN A C 1
ATOM 1094 O O . ASN A 1 144 ? 4.808 11.754 -10.951 1.00 98.75 144 ASN A O 1
ATOM 1098 N N . GLU A 1 145 ? 2.826 12.790 -11.016 1.00 98.56 145 GLU A N 1
ATOM 1099 C CA . GLU A 1 145 ? 3.263 13.822 -11.962 1.00 98.56 145 GLU A CA 1
ATOM 1100 C C . GLU A 1 145 ? 4.362 14.715 -11.373 1.00 98.56 145 GLU A C 1
ATOM 1102 O O . GLU A 1 145 ? 5.290 15.122 -12.077 1.00 98.56 145 GLU A O 1
ATOM 1107 N N . GLN A 1 146 ? 4.292 15.013 -10.074 1.00 98.56 146 GLN A N 1
ATOM 1108 C CA . GLN A 1 146 ? 5.353 15.740 -9.382 1.00 98.56 146 GLN A CA 1
ATOM 1109 C C . GLN A 1 146 ? 6.662 14.931 -9.359 1.00 98.56 146 GLN A C 1
ATOM 1111 O O . GLN A 1 146 ? 7.709 15.472 -9.726 1.00 98.56 146 GLN A O 1
ATOM 1116 N N . PHE A 1 147 ? 6.608 13.632 -9.039 1.00 98.62 147 PHE A N 1
ATOM 1117 C CA . PHE A 1 147 ? 7.784 12.760 -9.081 1.00 98.62 147 PHE A CA 1
ATOM 1118 C C . PHE A 1 147 ? 8.346 12.605 -10.500 1.00 98.62 147 PHE A C 1
ATOM 1120 O O . PHE A 1 147 ? 9.553 12.720 -10.698 1.00 98.62 147 PHE A O 1
ATOM 1127 N N . LEU A 1 148 ? 7.500 12.414 -11.517 1.00 98.38 148 LEU A N 1
ATOM 1128 C CA . LEU A 1 148 ? 7.939 12.256 -12.907 1.00 98.38 148 LEU A CA 1
ATOM 1129 C C . LEU A 1 148 ? 8.701 13.480 -13.432 1.00 98.38 148 LEU A C 1
ATOM 1131 O O . LEU A 1 148 ? 9.641 13.319 -14.212 1.00 98.38 148 LEU A O 1
ATOM 1135 N N . LYS A 1 149 ? 8.365 14.696 -12.978 1.00 98.25 149 LYS A N 1
ATOM 1136 C CA . LYS A 1 149 ? 9.147 15.911 -13.284 1.00 98.25 149 LYS A CA 1
ATOM 1137 C C . LYS A 1 149 ? 10.557 15.839 -12.698 1.00 98.25 149 LYS A C 1
ATOM 1139 O O . LYS A 1 149 ? 11.522 16.188 -13.381 1.00 98.25 149 LYS A O 1
ATOM 1144 N N . VAL A 1 150 ? 10.685 15.366 -11.456 1.00 97.69 150 VAL A N 1
ATOM 1145 C CA . VAL A 1 150 ? 11.988 15.136 -10.811 1.00 97.69 150 VAL A CA 1
ATOM 1146 C C . VAL A 1 150 ? 12.752 14.041 -11.556 1.00 97.69 150 VAL A C 1
ATOM 1148 O O . VAL A 1 150 ? 13.901 14.254 -11.943 1.00 97.69 150 VAL A O 1
ATOM 1151 N N . ALA A 1 151 ? 12.104 12.912 -11.843 1.00 97.62 151 ALA A N 1
ATOM 1152 C CA . ALA A 1 151 ? 12.701 11.783 -12.542 1.00 97.62 151 ALA A CA 1
ATOM 1153 C C . ALA A 1 151 ? 13.171 12.142 -13.961 1.00 97.62 151 ALA A C 1
ATOM 1155 O O . ALA A 1 151 ? 14.218 11.670 -14.394 1.00 97.62 151 ALA A O 1
ATOM 1156 N N . GLU A 1 152 ? 12.458 13.004 -14.691 1.00 97.38 152 GLU A N 1
ATOM 1157 C CA . GLU A 1 152 ? 12.883 13.467 -16.019 1.00 97.38 152 GLU A CA 1
ATOM 1158 C C . GLU A 1 152 ? 14.121 14.366 -15.954 1.00 97.38 152 GLU A C 1
ATOM 1160 O O . GLU A 1 152 ? 15.023 14.235 -16.787 1.00 97.38 152 GLU A O 1
ATOM 1165 N N . LYS A 1 153 ? 14.196 15.246 -14.948 1.00 97.50 153 LYS A N 1
ATOM 1166 C CA . LYS A 1 153 ? 15.358 16.115 -14.728 1.00 97.50 153 LYS A CA 1
ATOM 1167 C C . LYS A 1 153 ? 16.585 15.313 -14.296 1.00 97.50 153 LYS A C 1
ATOM 1169 O O . LYS A 1 153 ? 17.674 15.545 -14.811 1.00 97.50 153 LYS A O 1
ATOM 1174 N N . MET A 1 154 ? 16.395 14.373 -13.375 1.00 97.56 154 MET A N 1
ATOM 1175 C CA . MET A 1 154 ? 17.475 13.604 -12.751 1.00 97.56 154 MET A CA 1
ATOM 1176 C C . MET A 1 154 ? 17.782 12.282 -13.466 1.00 97.56 154 MET A C 1
ATOM 1178 O O . MET A 1 154 ? 18.705 11.576 -13.076 1.00 97.56 154 MET A O 1
ATOM 1182 N N . LYS A 1 155 ? 17.018 11.948 -14.515 1.00 96.19 155 LYS A N 1
ATOM 1183 C CA . LYS A 1 155 ? 17.102 10.690 -15.276 1.00 96.19 155 LYS A CA 1
ATOM 1184 C C . LYS A 1 155 ? 16.904 9.436 -14.417 1.00 96.19 155 LYS A C 1
ATOM 1186 O O . LYS A 1 155 ? 17.497 8.397 -14.684 1.00 96.19 155 LYS A O 1
ATOM 1191 N N . TYR A 1 156 ? 16.011 9.516 -13.434 1.00 96.25 156 TYR A N 1
ATOM 1192 C CA . TYR A 1 156 ? 15.603 8.363 -12.636 1.00 96.25 156 TYR A CA 1
ATOM 1193 C C . TYR A 1 156 ? 14.682 7.427 -13.425 1.00 96.25 156 TYR A C 1
ATOM 1195 O O . TYR A 1 156 ? 13.907 7.851 -14.296 1.00 96.25 156 TYR A O 1
ATOM 1203 N N . HIS A 1 157 ? 14.799 6.141 -13.106 1.00 95.81 157 HIS A N 1
ATOM 1204 C CA . HIS A 1 157 ? 13.978 5.053 -13.642 1.00 95.81 157 HIS A CA 1
ATOM 1205 C C . HIS A 1 157 ? 13.154 4.356 -12.556 1.00 95.81 157 HIS A C 1
ATOM 1207 O O . HIS A 1 157 ? 12.333 3.501 -12.889 1.00 95.81 157 HIS A O 1
ATOM 1213 N N . ASP A 1 158 ? 13.358 4.772 -11.305 1.00 96.94 158 ASP A N 1
ATOM 1214 C CA . ASP A 1 158 ? 12.656 4.326 -10.117 1.00 96.94 158 ASP A CA 1
ATOM 1215 C C . ASP A 1 158 ? 11.141 4.339 -10.339 1.00 96.94 158 ASP A C 1
ATOM 1217 O O . ASP A 1 158 ? 10.566 5.230 -10.987 1.00 96.94 158 ASP A O 1
ATOM 1221 N N . GLY A 1 159 ? 10.491 3.349 -9.758 1.00 98.44 159 GLY A N 1
ATOM 1222 C CA . GLY A 1 159 ? 9.061 3.368 -9.535 1.00 98.44 159 GLY A CA 1
ATOM 1223 C C . GLY A 1 159 ? 8.755 2.779 -8.175 1.00 98.44 159 GLY A C 1
ATOM 1224 O O . GLY A 1 159 ? 9.659 2.398 -7.434 1.00 98.44 159 GLY A O 1
ATOM 1225 N N . SER A 1 160 ? 7.478 2.762 -7.839 1.00 98.81 160 SER A N 1
ATOM 1226 C CA . SER A 1 160 ? 7.035 2.155 -6.598 1.00 98.81 160 SER A CA 1
ATOM 1227 C C . SER A 1 160 ? 5.597 1.696 -6.729 1.00 98.81 160 SER A C 1
ATOM 1229 O O . SER A 1 160 ? 4.780 2.369 -7.366 1.00 98.81 160 SER A O 1
ATOM 1231 N N . THR A 1 161 ? 5.277 0.556 -6.135 1.00 98.69 161 THR A N 1
ATOM 1232 C CA . THR A 1 161 ? 3.889 0.233 -5.815 1.00 98.69 161 THR A CA 1
ATOM 1233 C C . THR A 1 161 ? 3.373 1.219 -4.756 1.00 98.69 161 THR A C 1
ATOM 1235 O O . THR A 1 161 ? 4.062 2.136 -4.305 1.00 98.69 161 THR A O 1
ATOM 1238 N N . GLY A 1 162 ? 2.120 1.087 -4.360 1.00 98.25 162 GLY A N 1
ATOM 1239 C CA . GLY A 1 162 ? 1.608 1.848 -3.245 1.00 98.25 162 GLY A CA 1
ATOM 1240 C C . GLY A 1 162 ? 0.243 1.368 -2.832 1.00 98.25 162 GLY A C 1
ATOM 1241 O O . GLY A 1 162 ? -0.706 1.394 -3.616 1.00 98.25 162 GLY A O 1
ATOM 1242 N N . ILE A 1 163 ? 0.131 1.008 -1.565 1.00 98.88 163 ILE A N 1
ATOM 1243 C CA . ILE A 1 163 ? -1.145 0.751 -0.930 1.00 98.88 163 ILE A CA 1
ATOM 1244 C C . ILE A 1 163 ? -1.352 1.747 0.197 1.00 98.88 163 ILE A C 1
ATOM 1246 O O . ILE A 1 163 ? -0.478 1.974 1.030 1.00 98.88 163 ILE A O 1
ATOM 1250 N N . THR A 1 164 ? -2.522 2.373 0.209 1.00 98.88 164 THR A N 1
ATOM 1251 C CA . THR A 1 164 ? -2.901 3.339 1.241 1.00 98.88 164 THR A CA 1
ATOM 1252 C C . THR A 1 164 ? -4.205 2.929 1.889 1.00 98.88 164 THR A C 1
ATOM 1254 O O . THR A 1 164 ? -5.072 2.366 1.224 1.00 98.88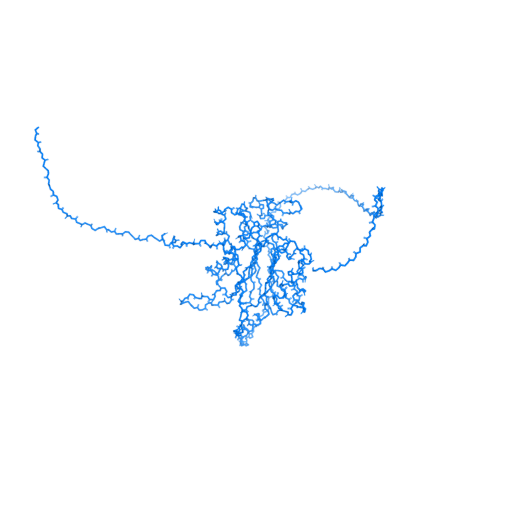 164 THR A O 1
ATOM 1257 N N . ALA A 1 165 ? -4.349 3.237 3.170 1.00 98.75 165 ALA A N 1
ATOM 1258 C CA . ALA A 1 165 ? -5.587 3.134 3.912 1.00 98.75 165 ALA A CA 1
ATOM 1259 C C . ALA A 1 165 ? -5.858 4.462 4.617 1.00 98.75 165 ALA A C 1
ATOM 1261 O O . ALA A 1 165 ? -5.013 4.979 5.350 1.00 98.75 165 ALA A O 1
ATOM 1262 N N . VAL A 1 166 ? -7.051 5.007 4.400 1.00 98.25 166 VAL A N 1
ATOM 1263 C CA . VAL A 1 166 ? -7.544 6.182 5.116 1.00 98.25 166 VAL A CA 1
ATOM 1264 C C . VAL A 1 166 ? -8.681 5.746 6.023 1.00 98.25 166 VAL A C 1
ATOM 1266 O O . VAL A 1 166 ? -9.717 5.285 5.537 1.00 98.25 166 VAL A O 1
ATOM 1269 N N . VAL A 1 167 ? -8.482 5.882 7.333 1.00 96.31 167 VAL A N 1
ATOM 1270 C CA . VAL A 1 167 ? -9.517 5.632 8.339 1.00 96.31 167 VAL A CA 1
ATOM 1271 C C . VAL A 1 167 ? -10.140 6.964 8.724 1.00 96.31 167 VAL A C 1
ATOM 1273 O O . VAL A 1 167 ? -9.441 7.887 9.147 1.00 96.31 167 VAL A O 1
ATOM 1276 N N . ARG A 1 168 ? -11.451 7.074 8.521 1.00 92.06 168 ARG A N 1
ATOM 1277 C CA . ARG A 1 168 ? -12.226 8.287 8.766 1.00 92.06 168 ARG A CA 1
ATOM 1278 C C . ARG A 1 168 ? -13.647 7.916 9.158 1.00 92.06 168 ARG A C 1
ATOM 1280 O O . ARG A 1 168 ? -14.289 7.126 8.466 1.00 92.06 168 ARG A O 1
ATOM 1287 N N . ASP A 1 169 ? -14.155 8.545 10.210 1.00 87.31 169 ASP A N 1
ATOM 1288 C CA . ASP A 1 169 ? -15.470 8.252 10.780 1.00 87.31 169 ASP A CA 1
ATOM 1289 C C . ASP A 1 169 ? -15.622 6.752 11.101 1.00 87.31 169 ASP A C 1
ATOM 1291 O O . ASP A 1 169 ? -14.841 6.177 11.844 1.00 87.31 169 ASP A O 1
ATOM 1295 N N . SER A 1 170 ? -16.629 6.084 10.542 1.00 89.62 170 SER A N 1
ATOM 1296 C CA . SER A 1 170 ? -16.811 4.635 10.646 1.00 89.62 170 SER A CA 1
ATOM 1297 C C . SER A 1 170 ? -16.266 3.882 9.436 1.00 89.62 170 SER A C 1
ATOM 1299 O O . SER A 1 170 ? -16.675 2.753 9.209 1.00 89.62 170 SER A O 1
ATOM 1301 N N . LYS A 1 171 ? -15.402 4.478 8.609 1.00 94.69 171 LYS A N 1
ATOM 1302 C CA . LYS A 1 171 ? -15.013 3.906 7.316 1.00 94.69 171 LYS A CA 1
ATOM 1303 C C . LYS A 1 171 ? -13.511 3.722 7.204 1.00 94.69 171 LYS A C 1
ATOM 1305 O O . LYS A 1 171 ? -12.725 4.556 7.647 1.00 94.69 171 LYS A O 1
ATOM 1310 N N . VAL A 1 172 ? -13.132 2.665 6.498 1.00 97.75 172 VAL A N 1
ATOM 1311 C CA . VAL A 1 172 ? -11.793 2.502 5.936 1.00 97.75 172 VAL A CA 1
ATOM 1312 C C . VAL A 1 172 ? -11.887 2.555 4.413 1.00 97.75 172 VAL A C 1
ATOM 1314 O O . VAL A 1 172 ? -12.724 1.882 3.805 1.00 97.75 172 VAL A O 1
ATOM 1317 N N . LEU A 1 173 ? -11.054 3.388 3.795 1.00 98.62 173 LEU A N 1
ATOM 1318 C CA . LEU A 1 173 ? -10.874 3.465 2.348 1.00 98.62 173 LEU A CA 1
ATOM 1319 C C . LEU A 1 173 ? -9.465 2.986 2.009 1.00 98.62 173 LEU A C 1
ATOM 1321 O O . LEU A 1 173 ? -8.498 3.663 2.350 1.00 98.62 173 LEU A O 1
ATOM 1325 N N . VAL A 1 174 ? -9.360 1.848 1.328 1.00 98.88 174 VAL A N 1
ATOM 1326 C CA . VAL A 1 174 ? -8.095 1.326 0.806 1.00 98.88 174 VAL A CA 1
ATOM 1327 C C . VAL A 1 174 ? -7.972 1.681 -0.670 1.00 98.88 174 VAL A C 1
ATOM 1329 O O . VAL A 1 174 ? -8.934 1.527 -1.419 1.00 98.88 174 VAL A O 1
ATOM 1332 N N . ALA A 1 175 ? -6.797 2.146 -1.088 1.00 98.75 175 ALA A N 1
ATOM 1333 C CA . ALA A 1 175 ? -6.456 2.412 -2.482 1.00 98.75 175 ALA A CA 1
ATOM 1334 C C . ALA A 1 175 ? -5.123 1.740 -2.827 1.00 98.75 175 ALA A C 1
ATOM 1336 O O . ALA A 1 175 ? -4.126 2.006 -2.153 1.00 98.75 175 ALA A O 1
ATOM 1337 N N . ASN A 1 176 ? -5.116 0.884 -3.853 1.00 98.69 176 ASN A N 1
ATOM 1338 C CA . ASN A 1 176 ? -3.963 0.072 -4.249 1.00 98.69 176 ASN A CA 1
ATOM 1339 C C . ASN A 1 176 ? -3.487 0.367 -5.683 1.00 98.69 176 ASN A C 1
ATOM 1341 O O . ASN A 1 176 ? -4.301 0.392 -6.617 1.00 98.69 176 ASN A O 1
ATOM 1345 N N . VAL A 1 177 ? -2.169 0.521 -5.845 1.00 98.44 177 VAL A N 1
ATOM 1346 C CA . VAL A 1 177 ? -1.430 0.447 -7.112 1.00 98.44 177 VAL A CA 1
ATOM 1347 C C . VAL A 1 177 ? -0.267 -0.547 -6.981 1.00 98.44 177 VAL A C 1
ATOM 1349 O O . VAL A 1 177 ? 0.660 -0.309 -6.222 1.00 98.44 177 VAL A O 1
ATOM 1352 N N . GLY A 1 178 ? -0.286 -1.651 -7.723 1.00 98.38 178 GLY A N 1
ATOM 1353 C CA . GLY A 1 178 ? 0.722 -2.716 -7.631 1.00 98.38 178 GLY A CA 1
ATOM 1354 C C . GLY A 1 178 ? 0.259 -3.902 -6.784 1.00 98.38 178 GLY A C 1
ATOM 1355 O O . GLY A 1 178 ? -0.934 -4.206 -6.732 1.00 98.38 178 GLY A O 1
ATOM 1356 N N . ASP A 1 179 ? 1.192 -4.619 -6.174 1.00 98.00 179 ASP A N 1
ATOM 1357 C CA . ASP A 1 179 ? 0.983 -5.923 -5.526 1.00 98.00 179 ASP A CA 1
ATOM 1358 C C . ASP A 1 179 ? 1.323 -5.963 -4.031 1.00 98.00 179 ASP A C 1
ATOM 1360 O O . ASP A 1 179 ? 1.314 -7.030 -3.419 1.00 98.00 179 ASP A O 1
ATOM 1364 N N . CYS A 1 180 ? 1.466 -4.795 -3.402 1.00 98.62 180 CYS A N 1
ATOM 1365 C CA . CYS A 1 180 ? 1.182 -4.685 -1.976 1.00 98.62 180 CYS A CA 1
ATOM 1366 C C . CYS A 1 180 ? -0.289 -5.033 -1.697 1.00 98.62 180 CYS A C 1
ATOM 1368 O O . CYS A 1 180 ? -1.170 -4.852 -2.544 1.00 98.62 180 CYS A O 1
ATOM 1370 N N . ARG A 1 181 ? -0.575 -5.492 -0.476 1.00 98.81 181 ARG A N 1
ATOM 1371 C CA . ARG A 1 181 ? -1.921 -5.941 -0.095 1.00 98.81 181 ARG A CA 1
ATOM 1372 C C . ARG A 1 181 ? -2.298 -5.487 1.309 1.00 98.81 181 ARG A C 1
ATOM 1374 O O . ARG A 1 181 ? -1.463 -5.395 2.207 1.00 98.81 181 ARG A O 1
ATOM 1381 N N . ALA A 1 182 ? -3.589 -5.207 1.476 1.00 98.81 182 ALA A N 1
ATOM 1382 C CA . ALA A 1 182 ? -4.224 -4.857 2.739 1.00 98.81 182 ALA A CA 1
ATOM 1383 C C . ALA A 1 182 ? -5.344 -5.840 3.100 1.00 98.81 182 ALA A C 1
ATOM 1385 O O . ALA A 1 182 ? -6.133 -6.241 2.235 1.00 98.81 182 ALA A O 1
ATOM 1386 N N . LEU A 1 183 ? -5.447 -6.165 4.388 1.00 98.69 183 LEU A N 1
ATOM 1387 C CA . LEU A 1 183 ? -6.479 -7.001 4.996 1.00 98.69 183 LEU A CA 1
ATOM 1388 C C . LEU A 1 183 ? -7.139 -6.269 6.170 1.00 98.69 183 LEU A C 1
ATOM 1390 O O . LEU A 1 183 ? -6.465 -5.588 6.938 1.00 98.69 183 LEU A O 1
ATOM 1394 N N . ILE A 1 184 ? -8.436 -6.490 6.359 1.00 98.56 184 ILE A N 1
ATOM 1395 C CA . ILE A 1 184 ? -9.109 -6.293 7.644 1.00 98.56 184 ILE A CA 1
ATOM 1396 C C . ILE A 1 184 ? -9.249 -7.660 8.308 1.00 98.56 184 ILE A C 1
ATOM 1398 O O . ILE A 1 184 ? -9.768 -8.596 7.699 1.00 98.56 184 ILE A O 1
ATOM 1402 N N . ILE A 1 185 ? -8.795 -7.778 9.550 1.00 98.31 185 ILE A N 1
ATOM 1403 C CA . ILE A 1 185 ? -9.020 -8.950 10.392 1.00 98.31 185 ILE A CA 1
ATOM 1404 C C . ILE A 1 185 ? -10.293 -8.701 11.193 1.00 98.31 185 ILE A C 1
ATOM 1406 O O . ILE A 1 185 ? -10.353 -7.768 11.990 1.00 98.31 185 ILE A O 1
ATOM 1410 N N . SER A 1 186 ? -11.319 -9.505 10.916 1.00 97.00 186 SER A N 1
ATOM 1411 C CA . SER A 1 186 ? -12.682 -9.305 11.403 1.00 97.00 186 SER A CA 1
ATOM 1412 C C . SER A 1 186 ? -13.216 -10.581 12.050 1.00 97.00 186 SER A C 1
ATOM 1414 O O . SER A 1 186 ? -13.471 -11.567 11.347 1.00 97.00 186 SER A O 1
ATOM 1416 N N . GLY A 1 187 ? -13.347 -10.594 13.378 1.00 93.50 187 GLY A N 1
ATOM 1417 C CA . GLY A 1 187 ? -13.886 -11.720 14.145 1.00 93.50 187 GLY A CA 1
ATOM 1418 C C . GLY A 1 187 ? -13.221 -13.058 13.808 1.00 93.50 187 GLY A C 1
ATOM 1419 O O . GLY A 1 187 ? -13.906 -14.032 13.489 1.00 93.50 187 GLY A O 1
ATOM 1420 N N . GLY A 1 188 ? -11.886 -13.098 13.782 1.00 92.38 188 GLY A N 1
ATOM 1421 C CA . GLY A 1 188 ? -11.123 -14.307 13.459 1.00 92.38 188 GLY A CA 1
ATOM 1422 C C . GLY A 1 188 ? -11.000 -14.623 11.966 1.00 92.38 188 GLY A C 1
ATOM 1423 O O . GLY A 1 188 ? -10.577 -15.726 11.619 1.00 92.38 188 GLY A O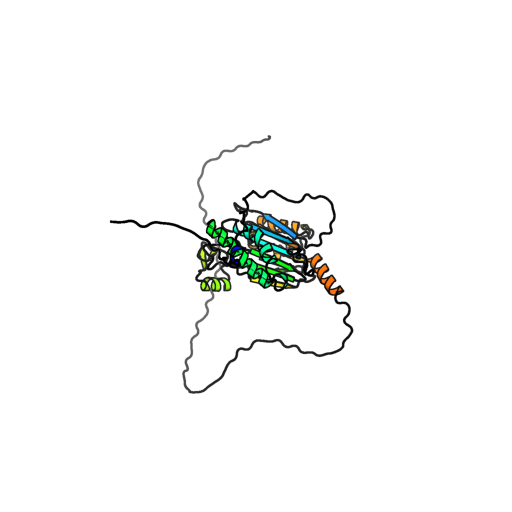 1
ATOM 1424 N N . ARG A 1 189 ? -11.397 -13.713 11.063 1.00 96.88 189 ARG A N 1
ATOM 1425 C CA . ARG A 1 189 ? -11.356 -13.949 9.610 1.00 96.88 189 ARG A CA 1
ATOM 1426 C C . ARG A 1 189 ? -10.643 -12.829 8.853 1.00 96.88 189 ARG A C 1
ATOM 1428 O O . ARG A 1 189 ? -10.945 -11.659 9.086 1.00 96.88 189 ARG A O 1
ATOM 1435 N N . PRO A 1 190 ? -9.771 -13.156 7.883 1.00 98.12 190 PRO A N 1
ATOM 1436 C CA . PRO A 1 190 ? -9.167 -12.157 7.016 1.00 98.12 190 PRO A CA 1
ATOM 1437 C C . PRO A 1 190 ? -10.126 -11.752 5.892 1.00 98.12 190 PRO A C 1
ATOM 1439 O O . PRO A 1 190 ? -10.678 -12.596 5.184 1.00 98.12 190 PRO A O 1
ATOM 1442 N N . ILE A 1 191 ? -10.277 -10.449 5.689 1.00 98.44 191 ILE A N 1
ATOM 1443 C CA . ILE A 1 191 ? -11.071 -9.848 4.620 1.00 98.44 191 ILE A CA 1
ATOM 1444 C C . ILE A 1 191 ? -10.132 -8.979 3.796 1.00 98.44 191 ILE A C 1
ATOM 1446 O O . ILE A 1 191 ? -9.627 -7.963 4.265 1.00 98.44 191 ILE A O 1
ATOM 1450 N N . GLN A 1 192 ? -9.868 -9.404 2.566 1.00 98.50 192 GLN A N 1
ATOM 1451 C CA . GLN A 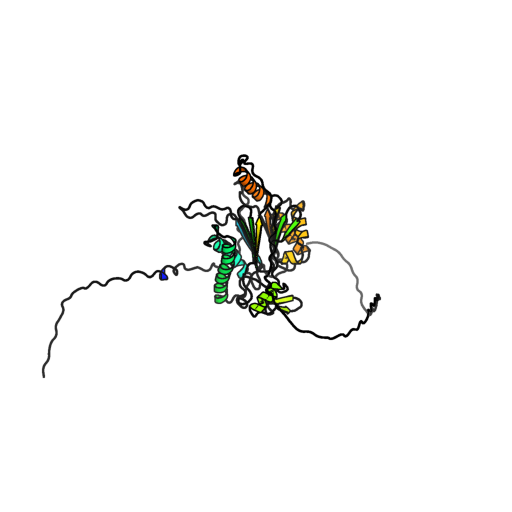1 192 ? -8.933 -8.720 1.686 1.00 98.50 192 GLN A CA 1
ATOM 1452 C C . GLN A 1 192 ? -9.543 -7.433 1.120 1.00 98.50 192 GLN A C 1
ATOM 1454 O O . GLN A 1 192 ? -10.624 -7.459 0.540 1.00 98.50 192 GLN A O 1
ATOM 1459 N N . MET A 1 193 ? -8.827 -6.318 1.288 1.00 98.56 193 MET A N 1
ATOM 1460 C CA . MET A 1 193 ? -9.277 -4.958 0.957 1.00 98.56 193 MET A CA 1
ATOM 1461 C C . MET A 1 193 ? -8.619 -4.385 -0.309 1.00 98.56 193 MET A C 1
ATOM 1463 O O . MET A 1 193 ? -8.675 -3.185 -0.563 1.00 98.56 193 MET A O 1
ATOM 1467 N N . SER A 1 194 ? -7.944 -5.225 -1.091 1.00 98.38 194 SER A N 1
ATOM 1468 C CA . SER A 1 194 ? -7.196 -4.835 -2.296 1.00 98.38 194 SER A CA 1
ATOM 1469 C C . SER A 1 194 ? -7.050 -6.029 -3.233 1.00 98.38 194 SER A C 1
ATOM 1471 O O . SER A 1 194 ? -7.077 -7.169 -2.779 1.00 98.38 194 SER A O 1
ATOM 1473 N N . ILE A 1 195 ? -6.891 -5.789 -4.530 1.00 97.19 195 ILE A N 1
ATOM 1474 C CA . ILE A 1 195 ? -6.526 -6.823 -5.502 1.00 97.19 195 ILE A CA 1
ATOM 1475 C C . ILE A 1 195 ? -5.103 -6.522 -5.961 1.00 97.19 195 ILE A C 1
ATOM 1477 O O . ILE A 1 195 ? -4.841 -5.414 -6.432 1.00 97.19 195 ILE A O 1
ATOM 1481 N N . ASP A 1 196 ? -4.196 -7.487 -5.816 1.00 97.62 196 ASP A N 1
ATOM 1482 C CA . ASP A 1 196 ? -2.819 -7.375 -6.294 1.00 97.62 196 ASP A CA 1
ATOM 1483 C C . ASP A 1 196 ? -2.821 -7.223 -7.818 1.00 97.62 196 ASP A C 1
ATOM 1485 O O . ASP A 1 196 ? -3.354 -8.069 -8.542 1.00 97.62 196 ASP A O 1
ATOM 1489 N N . GLN A 1 197 ? -2.217 -6.159 -8.329 1.00 97.75 197 GLN A N 1
ATOM 1490 C CA . GLN A 1 197 ? -2.252 -5.801 -9.744 1.00 97.75 197 GLN A CA 1
ATOM 1491 C C . GLN A 1 197 ? -1.028 -6.365 -10.464 1.00 97.75 197 GLN A C 1
ATOM 1493 O O . GLN A 1 197 ? -0.034 -5.681 -10.732 1.00 97.75 197 GLN A O 1
ATOM 1498 N N . LYS A 1 198 ? -1.126 -7.660 -10.778 1.00 96.69 198 LYS A N 1
ATOM 1499 C CA . LYS A 1 198 ? -0.099 -8.417 -11.497 1.00 96.69 198 LYS A CA 1
ATOM 1500 C C . LYS A 1 198 ? -0.384 -8.429 -13.007 1.00 96.69 198 LYS A C 1
ATOM 1502 O O . LYS A 1 198 ? -1.548 -8.487 -13.412 1.00 96.69 198 LYS A O 1
ATOM 1507 N N . PRO A 1 199 ? 0.645 -8.457 -13.877 1.00 96.94 199 PRO A N 1
ATOM 1508 C CA . PRO A 1 199 ? 0.472 -8.572 -15.328 1.00 96.94 199 PRO A CA 1
ATOM 1509 C C . PRO A 1 199 ? -0.274 -9.839 -15.768 1.00 96.94 199 PRO A C 1
ATOM 1511 O O . PRO A 1 199 ? -0.769 -9.905 -16.888 1.00 96.94 199 PRO A O 1
ATOM 1514 N N . THR A 1 200 ? -0.368 -10.858 -14.913 1.00 96.38 200 THR A N 1
ATOM 1515 C CA . THR A 1 200 ? -1.144 -12.080 -15.161 1.00 96.38 200 THR A CA 1
ATOM 1516 C C . THR A 1 200 ? -2.655 -11.880 -15.019 1.00 96.38 200 THR A C 1
ATOM 1518 O O . THR A 1 200 ? -3.410 -12.701 -15.539 1.00 96.38 200 THR A O 1
ATOM 1521 N N . ASN A 1 201 ? -3.116 -10.796 -14.388 1.00 97.38 201 ASN A N 1
ATOM 1522 C CA . ASN A 1 201 ? -4.540 -10.528 -14.208 1.00 97.38 201 ASN A CA 1
ATOM 1523 C C . ASN A 1 201 ? -5.209 -10.210 -15.560 1.00 97.38 201 ASN A C 1
ATOM 1525 O O . ASN A 1 201 ? -4.740 -9.312 -16.266 1.00 97.38 201 ASN A O 1
ATOM 1529 N N . PRO A 1 202 ? -6.332 -10.865 -15.921 1.00 97.31 202 PRO A N 1
ATOM 1530 C CA . PRO A 1 202 ? -6.974 -10.663 -17.224 1.00 97.31 202 PRO A CA 1
ATOM 1531 C C . PRO A 1 202 ? -7.379 -9.212 -17.515 1.00 97.31 202 PRO A C 1
ATOM 1533 O O . PRO A 1 202 ? -7.174 -8.725 -18.626 1.00 97.31 202 PRO A O 1
ATOM 1536 N N . GLU A 1 203 ? -7.917 -8.498 -16.523 1.00 96.56 203 GLU A N 1
ATOM 1537 C CA . GLU A 1 203 ? -8.310 -7.090 -16.685 1.00 96.56 203 GLU A CA 1
ATOM 1538 C C . GLU A 1 203 ? -7.095 -6.164 -16.842 1.00 96.56 203 GLU A C 1
ATOM 1540 O O . GLU A 1 203 ? -7.129 -5.223 -17.639 1.00 96.56 203 GLU A O 1
ATOM 1545 N N . GLU A 1 204 ? -5.974 -6.480 -16.186 1.00 98.00 204 GLU A N 1
ATOM 1546 C CA . GLU A 1 204 ? -4.729 -5.730 -16.358 1.00 98.00 204 GLU A CA 1
ATOM 1547 C C . GLU A 1 204 ? -4.110 -5.970 -17.731 1.00 98.00 204 GLU A C 1
ATOM 1549 O O . GLU A 1 204 ? -3.669 -5.011 -18.361 1.00 98.00 204 GLU A O 1
ATOM 1554 N N . GLN A 1 205 ? -4.139 -7.204 -18.246 1.00 97.38 205 GLN A N 1
ATOM 1555 C CA . GLN A 1 205 ? -3.691 -7.498 -19.613 1.00 97.38 205 GLN A CA 1
ATOM 1556 C C . GLN A 1 205 ? -4.496 -6.709 -20.643 1.00 97.38 205 GLN A C 1
ATOM 1558 O O . GLN A 1 205 ? -3.908 -6.041 -21.492 1.00 97.38 205 GLN A O 1
ATOM 1563 N N . LYS A 1 206 ? -5.833 -6.721 -20.533 1.00 97.44 206 LYS A N 1
ATOM 1564 C CA . LYS A 1 206 ? -6.713 -5.940 -21.417 1.00 97.44 206 LYS A CA 1
ATOM 1565 C C . LYS A 1 206 ? -6.368 -4.452 -21.370 1.00 97.44 206 LYS A C 1
ATOM 1567 O O . LYS A 1 206 ? -6.200 -3.835 -22.421 1.00 97.44 206 LYS A O 1
ATOM 1572 N N . ARG A 1 207 ? -6.212 -3.883 -20.168 1.00 97.62 207 ARG A N 1
ATOM 1573 C CA . ARG A 1 207 ? -5.845 -2.470 -19.979 1.00 97.62 207 ARG A CA 1
ATOM 1574 C C . ARG A 1 207 ? -4.475 -2.154 -20.584 1.00 97.62 207 ARG A C 1
ATOM 1576 O O . ARG A 1 207 ? -4.338 -1.160 -21.292 1.00 97.62 207 ARG A O 1
ATOM 1583 N N . ILE A 1 208 ? -3.471 -2.994 -20.332 1.00 98.12 208 ILE A N 1
ATOM 1584 C CA . ILE A 1 208 ? -2.109 -2.841 -20.858 1.00 98.12 208 ILE A CA 1
ATOM 1585 C C . ILE A 1 208 ? -2.121 -2.852 -22.389 1.00 98.12 208 ILE A C 1
ATOM 1587 O O . ILE A 1 208 ? -1.546 -1.954 -23.003 1.00 98.12 208 ILE A O 1
ATOM 1591 N N . THR A 1 209 ? -2.807 -3.816 -23.008 1.00 97.38 209 THR A N 1
ATOM 1592 C CA . THR A 1 209 ? -2.920 -3.913 -24.470 1.00 97.38 209 THR A CA 1
ATOM 1593 C C . THR A 1 209 ? -3.666 -2.724 -25.068 1.00 97.38 209 THR A C 1
ATOM 1595 O O . THR A 1 209 ? -3.224 -2.183 -26.080 1.00 97.38 209 THR A O 1
ATOM 1598 N N . ALA A 1 210 ? -4.736 -2.248 -24.423 1.00 97.56 210 ALA A N 1
ATOM 1599 C CA . ALA A 1 210 ? -5.460 -1.051 -24.858 1.00 97.56 210 ALA A CA 1
ATOM 1600 C C . ALA A 1 210 ? -4.593 0.225 -24.831 1.00 97.56 210 ALA A C 1
ATOM 1602 O O . ALA A 1 210 ? -4.827 1.146 -25.609 1.00 97.56 210 ALA A O 1
ATOM 1603 N N . LEU A 1 211 ? -3.566 0.268 -23.976 1.00 96.94 211 LEU A N 1
ATOM 1604 C CA . LEU A 1 211 ? -2.574 1.350 -23.909 1.00 96.94 211 LEU A CA 1
ATOM 1605 C C . LEU A 1 211 ? -1.359 1.124 -24.834 1.00 96.94 211 LEU A C 1
ATOM 1607 O O . LEU A 1 211 ? -0.378 1.864 -24.753 1.00 96.94 211 LEU A O 1
ATOM 1611 N N . GLY A 1 212 ? -1.399 0.107 -25.703 1.00 97.06 212 GLY A N 1
ATOM 1612 C CA . GLY A 1 212 ? -0.310 -0.237 -26.624 1.00 97.06 212 GLY A CA 1
ATOM 1613 C C . GLY A 1 212 ? 0.858 -0.986 -25.972 1.00 97.06 212 GLY A C 1
ATOM 1614 O O . GLY A 1 212 ? 1.925 -1.109 -26.573 1.00 97.06 212 GLY A O 1
ATOM 1615 N N . GLY A 1 213 ? 0.684 -1.467 -24.740 1.00 97.25 213 GLY A N 1
ATOM 1616 C CA . GLY A 1 213 ? 1.649 -2.312 -24.050 1.00 97.25 213 GLY A CA 1
ATOM 1617 C C . GLY A 1 213 ? 1.470 -3.800 -24.352 1.00 97.25 213 GLY A C 1
ATOM 1618 O O . GLY A 1 213 ? 0.493 -4.243 -24.954 1.00 97.25 213 GLY A O 1
ATOM 1619 N N . THR A 1 214 ? 2.425 -4.597 -23.885 1.00 97.06 214 THR A N 1
ATOM 1620 C CA . THR A 1 214 ? 2.422 -6.059 -24.012 1.00 97.06 214 THR A CA 1
ATOM 1621 C C . THR A 1 214 ? 2.744 -6.708 -22.676 1.00 97.06 214 THR A C 1
ATOM 1623 O O . THR A 1 214 ? 3.496 -6.148 -21.879 1.00 97.06 214 THR A O 1
ATOM 1626 N N . VAL A 1 215 ? 2.204 -7.901 -22.439 1.00 97.44 215 VAL A N 1
ATOM 1627 C CA . VAL A 1 215 ? 2.604 -8.760 -21.321 1.00 97.44 215 VAL A CA 1
ATOM 1628 C C . VAL A 1 215 ? 3.282 -9.991 -21.897 1.00 97.44 215 VAL A C 1
ATOM 1630 O O . VAL A 1 215 ? 2.710 -10.682 -22.737 1.00 97.44 215 VAL A O 1
ATOM 1633 N N . VAL A 1 216 ? 4.513 -10.251 -21.467 1.00 96.25 216 VAL A N 1
ATOM 1634 C CA . VAL A 1 216 ? 5.302 -11.396 -21.932 1.00 96.25 216 VAL A CA 1
ATOM 1635 C C . VAL A 1 216 ? 5.998 -12.077 -20.766 1.00 96.25 216 VAL A C 1
ATOM 1637 O O . VAL A 1 216 ? 6.417 -11.417 -19.818 1.00 96.25 216 VAL A O 1
ATOM 1640 N N . TYR A 1 217 ? 6.137 -13.397 -20.836 1.00 96.25 217 TYR A N 1
ATOM 1641 C CA . TYR A 1 217 ? 6.885 -14.152 -19.839 1.00 96.25 217 TYR A CA 1
ATOM 1642 C C . TYR A 1 217 ? 8.390 -14.035 -20.103 1.00 96.25 217 TYR A C 1
ATOM 1644 O O . TYR A 1 217 ? 8.875 -14.398 -21.173 1.00 96.25 217 TYR A O 1
ATOM 1652 N N . CYS A 1 218 ? 9.127 -13.555 -19.106 1.00 93.88 218 CYS A N 1
ATOM 1653 C CA . CYS A 1 218 ? 10.584 -13.511 -19.077 1.00 93.88 218 CYS A CA 1
ATOM 1654 C C . CYS A 1 218 ? 11.058 -14.400 -17.925 1.00 93.88 218 CYS A C 1
ATOM 1656 O O . CYS A 1 218 ? 10.787 -14.085 -16.768 1.00 93.88 218 CYS A O 1
ATOM 1658 N N . MET A 1 219 ? 11.754 -15.501 -18.232 1.00 93.12 219 MET A N 1
ATOM 1659 C CA . MET A 1 219 ? 12.238 -16.462 -17.224 1.00 93.12 219 MET A CA 1
ATOM 1660 C C . MET A 1 219 ? 11.132 -16.919 -16.253 1.00 93.12 219 MET A C 1
ATOM 1662 O O . MET A 1 219 ? 11.321 -16.948 -15.044 1.00 93.12 219 MET A O 1
ATOM 1666 N N . GLY A 1 220 ? 9.944 -17.219 -16.789 1.00 92.75 220 GLY A N 1
ATOM 1667 C CA . GLY A 1 220 ? 8.789 -17.672 -16.003 1.00 92.75 220 GLY A CA 1
ATOM 1668 C C . GLY A 1 220 ? 7.973 -16.567 -15.318 1.00 92.75 220 GLY A C 1
ATOM 1669 O O . GLY A 1 220 ? 6.890 -16.855 -14.825 1.00 92.75 220 GLY A O 1
ATOM 1670 N N . VAL A 1 221 ? 8.413 -15.304 -15.351 1.00 94.50 221 VAL A N 1
ATOM 1671 C CA . VAL A 1 221 ? 7.696 -14.169 -14.740 1.00 94.50 221 VAL A CA 1
ATOM 1672 C C . VAL A 1 221 ? 7.039 -13.312 -15.817 1.00 94.50 221 VAL A C 1
ATOM 1674 O O . VAL A 1 221 ? 7.705 -12.868 -16.755 1.00 94.50 221 VAL A O 1
ATOM 1677 N N . ALA A 1 222 ? 5.736 -13.055 -15.693 1.00 96.44 222 ALA A N 1
ATOM 1678 C CA . ALA A 1 222 ? 5.022 -12.155 -16.594 1.00 96.44 222 ALA A CA 1
ATOM 1679 C C . ALA A 1 222 ? 5.477 -10.705 -16.378 1.00 96.44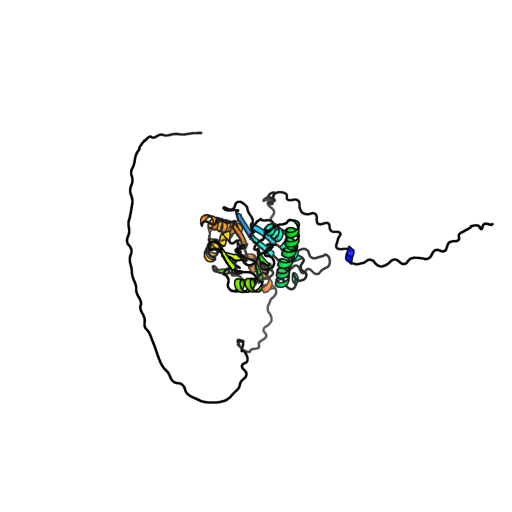 222 ALA A C 1
ATOM 1681 O O . ALA A 1 222 ? 5.471 -10.206 -15.255 1.00 96.44 222 ALA A O 1
ATOM 1682 N N . ARG A 1 223 ? 5.865 -10.021 -17.458 1.00 97.69 223 ARG A N 1
ATOM 1683 C CA . ARG A 1 223 ? 6.374 -8.648 -17.416 1.00 97.69 223 ARG A CA 1
ATOM 1684 C C . ARG A 1 223 ? 5.706 -7.752 -18.447 1.00 97.69 223 ARG A C 1
ATOM 1686 O O . ARG A 1 223 ? 5.589 -8.118 -19.620 1.00 97.69 223 ARG A O 1
ATOM 1693 N N . VAL A 1 224 ? 5.351 -6.541 -18.026 1.00 96.69 224 VAL A N 1
ATOM 1694 C CA . VAL A 1 224 ? 4.880 -5.465 -18.901 1.00 96.69 224 VAL A CA 1
ATOM 1695 C C . VAL A 1 224 ? 6.051 -4.938 -19.721 1.00 96.69 224 VAL A C 1
ATOM 1697 O O . VAL A 1 224 ? 7.081 -4.542 -19.169 1.00 96.69 224 VAL A O 1
ATOM 1700 N N . ASN A 1 225 ? 5.909 -4.961 -21.046 1.00 95.94 225 ASN A N 1
ATOM 1701 C CA . ASN A 1 225 ? 6.925 -4.545 -22.014 1.00 95.94 225 ASN A CA 1
ATOM 1702 C C . ASN A 1 225 ? 8.315 -5.145 -21.731 1.00 95.94 225 ASN A C 1
ATOM 1704 O O . ASN A 1 225 ? 9.324 -4.474 -21.923 1.00 95.94 225 ASN A O 1
ATOM 1708 N N . ARG A 1 226 ? 8.366 -6.409 -21.272 1.00 95.31 226 ARG A N 1
ATOM 1709 C CA . ARG A 1 226 ? 9.587 -7.157 -20.884 1.00 95.31 226 ARG A CA 1
ATOM 1710 C C . ARG A 1 226 ? 10.322 -6.630 -19.644 1.00 95.31 226 ARG A C 1
ATOM 1712 O O . ARG A 1 226 ? 11.336 -7.215 -19.277 1.00 95.31 226 ARG A O 1
ATOM 1719 N N . VAL A 1 227 ? 9.825 -5.581 -18.989 1.00 94.25 227 VAL A N 1
ATOM 1720 C CA . VAL A 1 227 ? 10.538 -4.885 -17.907 1.00 94.25 227 VAL A CA 1
ATOM 1721 C C . VAL A 1 227 ? 9.907 -5.163 -16.546 1.00 94.25 227 VAL A C 1
ATOM 1723 O O . VAL A 1 227 ? 10.559 -5.747 -15.681 1.00 94.25 227 VAL A O 1
ATOM 1726 N N . LEU A 1 228 ? 8.645 -4.779 -16.346 1.00 95.06 228 LEU A N 1
ATOM 1727 C CA . LEU A 1 228 ? 8.077 -4.628 -15.002 1.00 95.06 228 LEU A CA 1
ATOM 1728 C C . LEU A 1 228 ? 7.145 -5.785 -14.625 1.00 95.06 228 LEU A C 1
ATOM 1730 O O . LEU A 1 228 ? 6.294 -6.157 -15.426 1.00 95.06 228 LEU A O 1
ATOM 1734 N N . ALA A 1 229 ? 7.303 -6.342 -13.421 1.00 95.88 229 ALA A N 1
ATOM 1735 C CA . ALA A 1 229 ? 6.508 -7.474 -12.926 1.00 95.88 229 ALA A CA 1
ATOM 1736 C C . ALA A 1 229 ? 5.192 -7.062 -12.232 1.00 95.88 229 ALA A C 1
ATOM 1738 O O . ALA A 1 229 ? 4.403 -7.931 -11.879 1.00 95.88 229 ALA A O 1
ATOM 1739 N N . VAL A 1 230 ? 4.925 -5.757 -12.125 1.00 96.88 230 VAL A N 1
ATOM 1740 C CA . VAL A 1 230 ? 3.659 -5.169 -11.658 1.00 96.88 230 VAL A CA 1
ATOM 1741 C C . VAL A 1 230 ? 2.970 -4.418 -12.797 1.00 96.88 230 VAL A C 1
ATOM 1743 O O . VAL A 1 230 ? 3.633 -3.927 -13.716 1.00 96.88 230 VAL A O 1
ATOM 1746 N N . SER A 1 231 ? 1.636 -4.336 -12.782 1.00 97.44 231 SER A N 1
ATOM 1747 C CA . SER A 1 231 ? 0.878 -3.680 -13.861 1.00 97.44 231 SER A CA 1
ATOM 1748 C C . SER A 1 231 ? 0.558 -2.207 -13.597 1.00 97.44 231 SER A C 1
ATOM 1750 O O . SER A 1 231 ? 0.312 -1.461 -14.551 1.00 97.44 231 SER A O 1
ATOM 1752 N N . ARG A 1 232 ? 0.576 -1.762 -12.336 1.00 98.44 232 ARG A N 1
ATOM 1753 C CA . ARG A 1 232 ? 0.358 -0.366 -11.923 1.00 98.44 232 ARG A CA 1
ATOM 1754 C C . ARG A 1 232 ? 1.413 0.034 -10.899 1.00 98.44 232 ARG A C 1
ATOM 1756 O O . ARG A 1 232 ? 1.823 -0.793 -10.096 1.00 98.44 232 ARG A O 1
ATOM 1763 N N . ALA A 1 233 ? 1.858 1.283 -10.962 1.00 98.44 233 ALA A N 1
ATOM 1764 C CA . ALA A 1 233 ? 2.875 1.838 -10.074 1.00 98.44 233 ALA A CA 1
ATOM 1765 C C . ALA A 1 233 ? 2.922 3.368 -10.211 1.00 98.44 233 ALA A C 1
ATOM 1767 O O . ALA A 1 233 ? 2.431 3.938 -11.194 1.00 98.44 233 ALA A O 1
ATOM 1768 N N . PHE A 1 234 ? 3.555 4.014 -9.238 1.00 98.81 234 PHE A N 1
ATOM 1769 C CA . PHE A 1 234 ? 4.107 5.358 -9.341 1.00 98.81 234 PHE A CA 1
ATOM 1770 C C . PHE A 1 234 ? 5.446 5.342 -10.094 1.00 98.81 234 PHE A C 1
ATOM 1772 O O . PHE A 1 234 ? 6.173 4.348 -10.096 1.00 98.81 234 PHE A O 1
ATOM 1779 N N . GLY A 1 235 ? 5.813 6.471 -10.699 1.00 98.25 235 GLY A N 1
ATOM 1780 C CA . GLY A 1 235 ? 7.103 6.642 -11.362 1.00 98.25 235 GLY A CA 1
ATOM 1781 C C . GLY A 1 235 ? 7.196 5.870 -12.675 1.00 98.25 235 GLY A C 1
ATOM 1782 O O . GLY A 1 235 ? 6.381 6.072 -13.574 1.00 98.25 235 GLY A O 1
ATOM 1783 N N . ASN A 1 236 ? 8.249 5.059 -12.835 1.00 97.06 236 ASN A N 1
ATOM 1784 C CA . ASN A 1 236 ? 8.527 4.295 -14.056 1.00 97.06 236 ASN A CA 1
ATOM 1785 C C . ASN A 1 236 ? 8.489 5.160 -15.328 1.00 97.06 236 ASN A C 1
ATOM 1787 O O . ASN A 1 236 ? 7.793 4.862 -16.298 1.00 97.06 236 ASN A O 1
ATOM 1791 N N . ARG A 1 237 ? 9.282 6.237 -15.344 1.00 95.62 237 ARG A N 1
ATOM 1792 C CA . ARG A 1 237 ? 9.314 7.261 -16.406 1.00 95.62 237 ARG A CA 1
ATOM 1793 C C . ARG A 1 237 ? 9.282 6.713 -17.839 1.00 95.62 237 ARG A C 1
ATOM 1795 O O . ARG A 1 237 ? 8.603 7.280 -18.690 1.00 95.62 237 ARG A O 1
ATOM 1802 N N . THR A 1 238 ? 10.003 5.626 -18.115 1.00 94.31 238 THR A N 1
ATOM 1803 C CA . THR A 1 238 ? 10.090 4.992 -19.445 1.00 94.31 238 THR A CA 1
ATOM 1804 C C . THR A 1 238 ? 8.868 4.155 -19.824 1.00 94.31 238 THR A C 1
ATOM 1806 O O . THR A 1 238 ? 8.680 3.866 -21.001 1.00 94.31 238 THR A O 1
ATOM 1809 N N . LEU A 1 239 ? 8.031 3.781 -18.856 1.00 95.44 239 LEU A N 1
ATOM 1810 C CA . LEU A 1 239 ? 6.817 2.982 -19.040 1.00 95.44 239 LEU A CA 1
ATOM 1811 C C . LEU A 1 239 ? 5.531 3.769 -18.747 1.00 95.44 239 LEU A C 1
ATOM 1813 O O . LEU A 1 239 ? 4.451 3.185 -18.788 1.00 95.44 239 LEU A O 1
ATOM 1817 N N . ARG A 1 240 ? 5.624 5.083 -18.494 1.00 92.69 240 ARG A N 1
ATOM 1818 C CA . ARG A 1 240 ? 4.513 5.944 -18.039 1.00 92.69 240 ARG A CA 1
ATOM 1819 C C . ARG A 1 240 ? 3.263 5.959 -18.935 1.00 92.69 240 ARG A C 1
ATOM 1821 O O . ARG A 1 240 ? 2.209 6.409 -18.505 1.00 92.69 240 ARG A O 1
ATOM 1828 N N . SER A 1 241 ? 3.367 5.513 -20.191 1.00 94.00 241 SER A N 1
ATOM 1829 C CA . SER A 1 241 ? 2.211 5.371 -21.090 1.00 94.00 241 SER A CA 1
ATOM 1830 C C . SER A 1 241 ? 1.320 4.176 -20.736 1.00 94.00 241 SER A C 1
ATOM 1832 O O . SER A 1 241 ? 0.127 4.204 -21.025 1.00 94.00 241 SER A O 1
ATOM 1834 N N . VAL A 1 242 ? 1.884 3.144 -20.104 1.00 96.25 242 VAL A N 1
ATOM 1835 C CA . VAL A 1 242 ? 1.214 1.870 -19.795 1.00 96.25 242 VAL A CA 1
ATOM 1836 C C . VAL A 1 242 ? 1.111 1.647 -18.282 1.00 96.25 242 VAL A C 1
ATOM 1838 O O . VAL A 1 242 ? 0.084 1.167 -17.791 1.00 96.25 242 VAL A O 1
ATOM 1841 N N . ILE A 1 243 ? 2.156 2.026 -17.543 1.00 97.31 243 ILE A N 1
ATOM 1842 C CA . ILE A 1 243 ? 2.232 1.966 -16.083 1.00 97.31 243 ILE A CA 1
ATOM 1843 C C . ILE A 1 243 ? 1.795 3.316 -15.526 1.00 97.31 243 ILE A C 1
ATOM 1845 O O . ILE A 1 243 ? 2.436 4.338 -15.765 1.00 97.31 243 ILE A O 1
ATOM 1849 N N . ARG A 1 244 ? 0.667 3.310 -14.821 1.00 96.31 244 ARG A N 1
ATOM 1850 C CA . ARG A 1 244 ? 0.014 4.499 -14.275 1.00 96.31 244 ARG A CA 1
ATOM 1851 C C . ARG A 1 244 ? -0.403 4.244 -12.826 1.00 96.31 244 ARG A C 1
ATOM 1853 O O . ARG A 1 244 ? -0.749 3.102 -12.512 1.00 96.31 244 ARG A O 1
ATOM 1860 N N . PRO A 1 245 ? -0.478 5.285 -11.979 1.00 97.62 245 PRO A N 1
ATOM 1861 C CA . PRO A 1 245 ? -0.937 5.179 -10.595 1.00 97.62 245 PRO A CA 1
ATOM 1862 C C . PRO A 1 245 ? -2.477 5.172 -10.520 1.00 97.62 245 PRO A C 1
ATOM 1864 O O . PRO A 1 245 ? -3.078 5.866 -9.702 1.00 97.62 245 PRO A O 1
ATOM 1867 N N . ASP A 1 246 ? -3.136 4.437 -11.420 1.00 97.12 246 ASP A N 1
ATOM 1868 C CA . ASP A 1 246 ? -4.594 4.324 -11.436 1.00 97.12 246 ASP A CA 1
ATOM 1869 C C . ASP A 1 246 ? -5.025 3.442 -10.261 1.00 97.12 246 ASP A C 1
ATOM 1871 O O . ASP A 1 246 ? -5.080 2.222 -10.391 1.00 97.12 246 ASP A O 1
ATOM 1875 N N . ALA A 1 247 ? -5.286 4.041 -9.101 1.00 96.38 247 ALA A N 1
ATOM 1876 C CA . ALA A 1 247 ? -5.621 3.281 -7.905 1.00 96.38 247 ALA A CA 1
ATOM 1877 C C . ALA A 1 247 ? -6.969 2.567 -8.030 1.00 96.38 247 ALA A C 1
ATOM 1879 O O . ALA A 1 247 ? -7.979 3.165 -8.417 1.00 96.38 247 ALA A O 1
ATOM 1880 N N . GLU A 1 248 ? -6.988 1.292 -7.654 1.00 97.62 248 GLU A N 1
ATOM 1881 C CA . GLU A 1 248 ? -8.226 0.573 -7.376 1.00 97.62 248 GLU A CA 1
ATOM 1882 C C . GLU A 1 248 ? -8.596 0.775 -5.911 1.00 97.62 248 GLU A C 1
ATOM 1884 O O . GLU A 1 248 ? -7.742 0.648 -5.034 1.00 97.62 248 GLU A O 1
ATOM 1889 N N . MET A 1 249 ? -9.856 1.128 -5.657 1.00 98.25 249 MET A N 1
ATOM 1890 C CA . MET A 1 249 ? -10.314 1.513 -4.329 1.00 98.25 249 MET A CA 1
ATOM 1891 C C . MET A 1 249 ? -11.381 0.569 -3.805 1.00 98.25 249 MET A C 1
ATOM 1893 O O . MET A 1 249 ? -12.337 0.250 -4.511 1.00 98.25 249 MET A O 1
ATOM 1897 N N . MET A 1 250 ? -11.258 0.211 -2.532 1.00 98.38 250 MET A N 1
ATOM 1898 C CA . MET A 1 250 ? -12.279 -0.505 -1.785 1.00 98.38 250 MET A CA 1
ATOM 1899 C C . MET A 1 250 ? -12.600 0.268 -0.509 1.00 98.38 250 MET A C 1
ATOM 1901 O O . MET A 1 250 ? -11.705 0.655 0.241 1.00 98.38 250 MET A O 1
ATOM 1905 N N . GLN A 1 251 ? -13.887 0.497 -0.260 1.00 97.81 251 GLN A N 1
ATOM 1906 C CA . GLN A 1 251 ? -14.367 1.131 0.963 1.00 97.81 251 GLN A CA 1
ATOM 1907 C C . GLN A 1 251 ? -15.203 0.142 1.767 1.00 97.81 251 GLN A C 1
ATOM 1909 O O . GLN A 1 251 ? -15.998 -0.609 1.204 1.00 97.81 251 GLN A O 1
ATOM 1914 N N . ARG A 1 252 ? -15.045 0.180 3.088 1.00 95.88 252 ARG A N 1
ATOM 1915 C CA . ARG A 1 252 ? -15.814 -0.633 4.028 1.00 95.88 252 ARG A CA 1
ATOM 1916 C C . ARG A 1 252 ? -16.238 0.201 5.231 1.00 95.88 252 ARG A C 1
ATOM 1918 O O . ARG A 1 252 ? -15.459 1.010 5.729 1.00 95.88 252 ARG A O 1
ATOM 1925 N N . GLU A 1 253 ? -17.458 -0.043 5.699 1.00 96.62 253 GLU A N 1
ATOM 1926 C CA . GLU A 1 253 ? -17.909 0.368 7.031 1.00 96.62 253 GLU A CA 1
ATOM 1927 C C . GLU A 1 253 ? -17.301 -0.563 8.081 1.00 96.62 253 GLU A C 1
ATOM 1929 O O . GLU A 1 253 ? -17.427 -1.786 7.990 1.00 96.62 253 GLU A O 1
ATOM 1934 N N . LEU A 1 254 ? -16.634 0.033 9.059 1.00 95.50 254 LEU A N 1
ATOM 1935 C CA . LEU A 1 254 ? -16.060 -0.647 10.200 1.00 95.50 254 LEU A CA 1
ATOM 1936 C C . LEU A 1 254 ? -17.166 -1.110 11.143 1.00 95.50 254 LEU A C 1
ATOM 1938 O O . LEU A 1 254 ? -18.119 -0.388 11.448 1.00 95.50 254 LEU A O 1
ATOM 1942 N N . THR A 1 255 ? -17.005 -2.329 11.629 1.00 94.62 255 THR A N 1
ATOM 1943 C CA . THR A 1 255 ? -17.912 -2.980 12.570 1.00 94.62 255 THR A CA 1
ATOM 1944 C C . THR A 1 255 ? -17.172 -3.320 13.851 1.00 94.62 255 THR A C 1
ATOM 1946 O O . THR A 1 255 ? -15.947 -3.386 13.865 1.00 94.62 255 THR A O 1
ATOM 1949 N N . LYS A 1 256 ? -17.911 -3.580 14.934 1.00 94.38 256 LYS A N 1
ATOM 1950 C CA . LYS A 1 256 ? -17.338 -3.989 16.229 1.00 94.38 256 LYS A CA 1
ATOM 1951 C C . LYS A 1 256 ? -16.472 -5.257 16.166 1.00 94.38 256 LYS A C 1
ATOM 1953 O O . LYS A 1 256 ? -15.745 -5.513 17.115 1.00 94.38 256 LYS A O 1
ATOM 1958 N N . ASP A 1 257 ? -16.604 -6.038 15.093 1.00 95.12 257 ASP A N 1
ATOM 1959 C CA . ASP A 1 257 ? -15.847 -7.266 14.878 1.00 95.12 257 ASP A CA 1
ATOM 1960 C C . ASP A 1 257 ? -14.512 -6.988 14.160 1.00 95.12 257 ASP A C 1
ATOM 1962 O O . ASP A 1 257 ? -13.701 -7.896 14.039 1.00 95.12 257 ASP A O 1
ATOM 1966 N N . ASP A 1 258 ? -14.275 -5.767 13.659 1.00 96.25 258 ASP A N 1
ATOM 1967 C CA . ASP A 1 258 ? -13.040 -5.389 12.965 1.00 96.25 258 ASP A CA 1
ATOM 1968 C C . ASP A 1 258 ? -11.943 -5.029 13.976 1.00 96.25 258 ASP A C 1
ATOM 1970 O O . ASP A 1 258 ? -11.969 -3.965 14.598 1.00 96.25 258 ASP A O 1
ATOM 1974 N N . ASP A 1 259 ? -10.964 -5.921 14.115 1.00 96.19 259 ASP A N 1
ATOM 1975 C CA . ASP A 1 259 ? -9.917 -5.833 15.134 1.00 96.19 259 ASP A CA 1
ATOM 1976 C C . ASP A 1 259 ? -8.656 -5.143 14.612 1.00 96.19 259 ASP A C 1
ATOM 1978 O O . ASP A 1 259 ? -8.103 -4.256 15.271 1.00 96.19 259 ASP A O 1
ATOM 1982 N N . TYR A 1 260 ? -8.216 -5.517 13.406 1.00 98.12 260 TYR A N 1
ATOM 1983 C CA . TYR A 1 260 ? -6.968 -5.026 12.823 1.00 98.12 260 TYR A CA 1
ATOM 1984 C C . TYR A 1 260 ? -7.105 -4.672 11.346 1.00 98.12 260 TYR A C 1
ATOM 1986 O O . TYR A 1 260 ? -7.757 -5.379 10.580 1.00 98.12 260 TYR A O 1
ATOM 1994 N N . LEU A 1 261 ? -6.408 -3.619 10.933 1.00 98.62 261 LEU A N 1
ATOM 1995 C CA . LEU A 1 261 ? -5.995 -3.404 9.549 1.00 98.62 261 LEU A CA 1
ATOM 1996 C C . LEU A 1 261 ? -4.529 -3.828 9.427 1.00 98.62 261 LEU A C 1
ATOM 1998 O O . LEU A 1 261 ? -3.694 -3.361 10.197 1.00 98.62 261 LEU A O 1
ATOM 2002 N N . VAL A 1 262 ? -4.219 -4.684 8.456 1.00 98.88 262 VAL A N 1
ATOM 2003 C CA . VAL A 1 262 ? -2.855 -5.138 8.151 1.00 98.88 262 VAL A CA 1
ATOM 2004 C C . VAL A 1 262 ? -2.522 -4.771 6.712 1.00 98.88 262 VAL A C 1
ATOM 2006 O O . VAL A 1 262 ? -3.308 -5.066 5.815 1.00 98.88 262 VAL A O 1
ATOM 2009 N N . MET A 1 263 ? -1.375 -4.141 6.478 1.00 98.88 263 MET A N 1
ATOM 2010 C CA . MET A 1 263 ? -0.873 -3.762 5.152 1.00 98.88 263 MET A CA 1
ATOM 2011 C C . MET A 1 263 ? 0.576 -4.224 5.024 1.00 98.88 263 MET A C 1
ATOM 2013 O O . MET A 1 263 ? 1.354 -3.966 5.936 1.00 98.88 263 MET A O 1
ATOM 2017 N N . ALA A 1 264 ? 0.957 -4.871 3.922 1.00 98.88 264 ALA A N 1
ATOM 2018 C CA . ALA A 1 264 ? 2.347 -5.298 3.721 1.00 98.88 264 ALA A CA 1
ATOM 2019 C C . ALA A 1 264 ? 2.789 -5.277 2.246 1.00 98.88 264 ALA A C 1
ATOM 2021 O O . ALA A 1 264 ? 1.926 -5.271 1.356 1.00 98.88 264 ALA A O 1
ATOM 2022 N N . SER A 1 265 ? 4.108 -5.280 2.009 1.00 98.81 265 SER A N 1
ATOM 2023 C CA . SER A 1 265 ? 4.730 -5.511 0.690 1.00 98.81 265 SER A CA 1
ATOM 2024 C C . SER A 1 265 ? 4.629 -6.975 0.252 1.00 98.81 265 SER A C 1
ATOM 2026 O O . SER A 1 265 ? 4.277 -7.858 1.046 1.00 98.81 265 SER A O 1
ATOM 2028 N N . ASP A 1 266 ? 4.888 -7.246 -1.029 1.00 98.19 266 ASP A N 1
ATOM 2029 C CA . ASP A 1 266 ? 4.826 -8.600 -1.595 1.00 98.19 266 ASP A CA 1
ATOM 2030 C C . ASP A 1 266 ? 5.842 -9.553 -0.940 1.00 98.19 266 ASP A C 1
ATOM 2032 O O . ASP A 1 266 ? 5.542 -10.735 -0.768 1.00 98.19 266 ASP A O 1
ATOM 2036 N N . GLY A 1 267 ? 6.949 -9.026 -0.406 1.00 98.38 267 GLY A N 1
ATOM 2037 C CA . GLY A 1 267 ? 7.911 -9.761 0.408 1.00 98.38 267 GLY A CA 1
ATOM 2038 C C . GLY A 1 267 ? 7.287 -10.508 1.593 1.00 98.38 267 GLY A C 1
ATOM 2039 O O . GLY A 1 267 ? 7.841 -11.517 2.038 1.00 98.38 267 GLY A O 1
ATOM 2040 N N . LEU A 1 268 ? 6.120 -10.074 2.084 1.00 98.75 268 LEU A N 1
ATOM 2041 C CA . LEU A 1 268 ? 5.306 -10.834 3.033 1.00 98.75 268 LEU A CA 1
ATOM 2042 C C . LEU A 1 268 ? 4.336 -11.792 2.323 1.00 98.75 268 LEU A C 1
ATOM 2044 O O . LEU A 1 268 ? 4.245 -12.973 2.675 1.00 98.75 268 LEU A O 1
ATOM 2048 N N . TRP A 1 269 ? 3.583 -11.288 1.344 1.00 98.38 269 TRP A N 1
ATOM 2049 C CA . TRP A 1 269 ? 2.471 -12.004 0.704 1.00 98.38 269 TRP A CA 1
ATOM 2050 C C . TRP A 1 269 ? 2.893 -13.155 -0.209 1.00 98.38 269 TRP A C 1
ATOM 2052 O O . TRP A 1 269 ? 2.078 -14.041 -0.480 1.00 98.38 269 TRP A O 1
ATOM 2062 N N . ASP A 1 270 ? 4.146 -13.171 -0.650 1.00 97.31 270 ASP A N 1
ATOM 2063 C CA . ASP A 1 270 ? 4.720 -14.253 -1.445 1.00 97.31 270 ASP A CA 1
ATOM 2064 C C . ASP A 1 270 ? 4.932 -15.534 -0.622 1.00 97.31 270 ASP A C 1
ATOM 2066 O O . ASP A 1 270 ? 4.961 -16.634 -1.180 1.00 97.31 270 ASP A O 1
ATOM 2070 N N . VAL A 1 271 ? 5.028 -15.419 0.709 1.00 98.50 271 VAL A N 1
ATOM 2071 C CA . VAL A 1 271 ? 5.319 -16.548 1.616 1.00 98.50 271 VAL A CA 1
ATOM 2072 C C . VAL A 1 271 ? 4.263 -16.770 2.707 1.00 98.50 271 VAL A C 1
ATOM 2074 O O . VAL A 1 271 ? 4.188 -17.863 3.283 1.00 98.50 271 VAL A O 1
ATOM 2077 N N . LEU A 1 272 ? 3.415 -15.773 2.986 1.00 98.50 272 LEU A N 1
ATOM 2078 C CA . LEU A 1 272 ? 2.292 -15.865 3.924 1.00 98.50 272 LEU A CA 1
ATOM 2079 C C . LEU A 1 272 ? 0.944 -15.754 3.206 1.00 98.50 272 LEU A C 1
ATOM 2081 O O . LEU A 1 272 ? 0.686 -14.834 2.430 1.00 98.50 272 LEU A O 1
ATOM 2085 N N . LYS A 1 273 ? 0.023 -16.667 3.527 1.00 98.38 273 LYS A N 1
ATOM 2086 C CA . LYS A 1 273 ? -1.377 -16.571 3.099 1.00 98.38 273 LYS A CA 1
ATOM 2087 C C . LYS A 1 273 ? -2.132 -15.612 4.016 1.00 98.38 273 LYS A C 1
ATOM 2089 O O . LYS A 1 273 ? -1.812 -15.480 5.192 1.00 98.38 273 LYS A O 1
ATOM 2094 N N . ASN A 1 274 ? -3.248 -15.063 3.533 1.00 98.50 274 ASN A N 1
ATOM 2095 C CA . ASN A 1 274 ? -4.126 -14.205 4.345 1.00 98.50 274 ASN A CA 1
ATOM 2096 C C . ASN A 1 274 ? -4.550 -14.862 5.674 1.00 98.50 274 ASN A C 1
ATOM 2098 O O . ASN A 1 274 ? -4.705 -14.179 6.683 1.00 98.50 274 ASN A O 1
ATOM 2102 N N . LYS A 1 275 ? -4.733 -16.191 5.680 1.00 98.00 275 LYS A N 1
ATOM 2103 C CA . LYS A 1 275 ? -5.048 -16.943 6.900 1.00 98.00 275 LYS A CA 1
ATOM 2104 C C . LYS A 1 275 ? -3.872 -16.973 7.883 1.00 98.00 275 LYS A C 1
ATOM 2106 O O . LYS A 1 275 ? -4.112 -16.782 9.065 1.00 98.00 275 LYS A O 1
ATOM 2111 N N . ASP A 1 276 ? -2.638 -17.161 7.408 1.00 98.19 276 ASP A N 1
ATOM 2112 C CA . ASP A 1 276 ? -1.452 -17.141 8.277 1.00 98.19 276 ASP A CA 1
ATOM 2113 C C . ASP A 1 276 ? -1.357 -15.803 9.022 1.00 98.19 276 ASP A C 1
ATOM 2115 O O . ASP A 1 276 ? -1.150 -15.775 10.229 1.00 98.19 276 ASP A O 1
ATOM 2119 N N . VAL A 1 277 ? -1.590 -14.695 8.308 1.00 98.44 277 VAL A N 1
ATOM 2120 C CA . VAL A 1 277 ? -1.591 -13.349 8.897 1.00 98.44 277 VAL A CA 1
ATOM 2121 C C . VAL A 1 277 ? -2.671 -13.203 9.967 1.00 98.44 277 VAL A C 1
ATOM 2123 O O . VAL A 1 277 ? -2.396 -12.716 11.059 1.00 98.44 277 VAL A O 1
ATOM 2126 N N . CYS A 1 278 ? -3.888 -13.673 9.679 1.00 97.94 278 CYS A N 1
ATOM 2127 C CA . CYS A 1 278 ? -4.978 -13.686 10.652 1.00 97.94 278 CYS A CA 1
ATOM 2128 C C . CYS A 1 278 ? -4.612 -14.486 11.910 1.00 97.94 278 CYS A C 1
ATOM 2130 O O . CYS A 1 278 ? -4.865 -14.022 13.017 1.00 97.94 278 CYS A O 1
ATOM 2132 N N . ASP A 1 279 ? -4.008 -15.665 11.749 1.00 97.38 279 ASP A N 1
ATOM 2133 C CA . ASP A 1 279 ? -3.618 -16.522 12.871 1.00 97.38 279 ASP A CA 1
ATOM 2134 C C . ASP A 1 279 ? -2.557 -15.834 13.754 1.00 97.38 279 ASP A C 1
ATOM 2136 O O . ASP A 1 279 ? -2.644 -15.899 14.981 1.00 97.38 279 ASP A O 1
ATOM 2140 N N . VAL A 1 280 ? -1.606 -15.106 13.153 1.00 97.81 280 VAL A N 1
ATOM 2141 C CA . VAL A 1 280 ? -0.602 -14.315 13.890 1.00 97.81 280 VAL A CA 1
ATOM 2142 C C . VAL A 1 280 ? -1.243 -13.161 14.666 1.00 97.81 280 VAL A C 1
ATOM 2144 O O . VAL A 1 280 ? -0.873 -12.937 15.816 1.00 97.81 280 VAL A O 1
ATOM 2147 N N . CYS A 1 281 ? -2.243 -12.469 14.107 1.00 96.75 281 CYS A N 1
ATOM 2148 C CA . CYS A 1 281 ? -2.941 -11.385 14.814 1.00 96.75 281 CYS A CA 1
ATOM 2149 C C . CYS A 1 281 ? -3.632 -11.839 16.113 1.00 96.75 281 CYS A C 1
ATOM 2151 O O . CYS A 1 281 ? -3.757 -11.037 17.035 1.00 96.75 281 CYS A O 1
ATOM 2153 N N . TYR A 1 282 ? -4.060 -13.104 16.206 1.00 95.00 282 TYR A N 1
ATOM 2154 C CA . TYR A 1 282 ? -4.649 -13.686 17.424 1.00 95.00 282 TYR A CA 1
ATOM 2155 C C . TYR A 1 282 ? -3.663 -14.541 18.229 1.00 95.00 282 TYR A C 1
ATOM 2157 O O . TYR A 1 282 ? -4.054 -15.216 19.184 1.00 95.00 282 TYR A O 1
ATOM 2165 N N . SER A 1 283 ? -2.380 -14.525 17.867 1.00 94.38 283 SER A N 1
ATOM 2166 C CA . SER A 1 283 ? -1.353 -15.255 18.597 1.00 94.38 283 SER A CA 1
ATOM 2167 C C . SER A 1 283 ? -1.171 -14.663 20.002 1.00 94.38 283 SER A C 1
ATOM 2169 O O . SER A 1 283 ? -0.898 -13.461 20.118 1.00 94.38 283 SER A O 1
ATOM 2171 N N . PRO A 1 284 ? -1.233 -15.477 21.077 1.00 91.25 284 PRO A N 1
ATOM 2172 C CA . PRO A 1 284 ? -1.025 -15.003 22.448 1.00 91.25 284 PRO A CA 1
ATOM 2173 C C . PRO A 1 284 ? 0.325 -14.308 22.662 1.00 91.25 284 PRO A C 1
ATOM 2175 O O . PRO A 1 284 ? 0.432 -13.423 23.508 1.00 91.25 284 PRO A O 1
ATOM 2178 N N . PHE A 1 285 ? 1.346 -14.673 21.877 1.00 88.88 285 PHE A N 1
ATOM 2179 C CA . PHE A 1 285 ? 2.687 -14.087 21.956 1.00 88.88 285 PHE A CA 1
ATOM 2180 C C . PHE A 1 285 ? 2.705 -12.595 21.622 1.00 88.88 285 PHE A C 1
ATOM 2182 O O . PHE A 1 285 ? 3.515 -11.854 22.170 1.00 88.88 285 PHE A O 1
ATOM 2189 N N . THR A 1 286 ? 1.789 -12.144 20.765 1.00 89.94 286 THR A N 1
ATOM 2190 C CA . THR A 1 286 ? 1.729 -10.743 20.331 1.00 89.94 286 THR A CA 1
ATOM 2191 C C . THR A 1 286 ? 1.018 -9.839 21.335 1.00 89.94 286 THR A C 1
ATOM 2193 O O . THR A 1 286 ? 1.085 -8.619 21.209 1.00 89.94 286 THR A O 1
ATOM 2196 N N . GLN A 1 287 ? 0.318 -10.415 22.322 1.00 90.62 287 GLN A N 1
ATOM 2197 C CA . GLN A 1 287 ? -0.443 -9.687 23.347 1.00 90.62 287 GLN A CA 1
ATOM 2198 C C . GLN A 1 287 ? -1.404 -8.633 22.764 1.00 90.62 287 GLN A C 1
ATOM 2200 O O . GLN A 1 287 ? -1.620 -7.577 23.361 1.00 90.62 287 GLN A O 1
ATOM 2205 N N . CYS A 1 288 ? -1.955 -8.891 21.572 1.00 90.38 288 CYS A N 1
ATOM 2206 C CA . CYS A 1 288 ? -2.816 -7.958 20.839 1.00 90.38 288 CYS A CA 1
ATOM 2207 C C . CYS A 1 288 ? -2.152 -6.591 20.541 1.00 90.38 288 CYS A C 1
ATOM 2209 O O . CYS A 1 288 ? -2.852 -5.604 20.272 1.00 90.38 288 CYS A O 1
ATOM 2211 N N . ASN A 1 289 ? -0.817 -6.513 20.604 1.00 95.94 289 ASN A N 1
ATOM 2212 C CA . ASN A 1 289 ? -0.028 -5.311 20.371 1.00 95.94 289 ASN A CA 1
ATOM 2213 C C . ASN A 1 289 ? 0.331 -5.189 18.876 1.00 95.94 289 ASN A C 1
ATOM 2215 O O . ASN A 1 289 ? 1.033 -6.053 18.354 1.00 95.94 289 ASN A O 1
ATOM 2219 N N . PRO A 1 290 ? -0.088 -4.115 18.178 1.00 97.44 290 PRO A N 1
ATOM 2220 C CA . PRO A 1 290 ? 0.191 -3.953 16.750 1.00 97.44 290 PRO A CA 1
ATOM 2221 C C . PRO A 1 290 ? 1.672 -4.005 16.358 1.00 97.44 290 PRO A C 1
ATOM 2223 O O . PRO A 1 290 ? 1.988 -4.532 15.296 1.00 97.44 290 PRO A O 1
ATOM 2226 N N . GLN A 1 291 ? 2.577 -3.495 17.198 1.00 98.06 291 GLN A N 1
ATOM 2227 C CA . GLN A 1 291 ? 4.018 -3.533 16.937 1.00 98.06 291 GLN A CA 1
ATOM 2228 C C . GLN A 1 291 ? 4.536 -4.970 16.970 1.00 98.06 291 GLN A C 1
ATOM 2230 O O . GLN A 1 291 ? 5.155 -5.417 16.009 1.00 98.06 291 GLN A O 1
ATOM 2235 N N . SER A 1 292 ? 4.194 -5.724 18.017 1.00 98.31 292 SER A N 1
ATOM 2236 C CA . SER A 1 292 ? 4.583 -7.132 18.137 1.00 98.31 292 SER A CA 1
ATOM 2237 C C . SER A 1 292 ? 3.973 -8.004 17.035 1.00 98.31 292 SER A C 1
ATOM 2239 O O . SER A 1 292 ? 4.635 -8.909 16.541 1.00 98.31 292 SER A O 1
ATOM 2241 N N . ILE A 1 293 ? 2.736 -7.721 16.603 1.00 98.62 293 ILE A N 1
ATOM 2242 C CA . ILE A 1 293 ? 2.126 -8.401 15.447 1.00 98.62 293 ILE A CA 1
ATOM 2243 C C . ILE A 1 293 ? 2.933 -8.105 14.174 1.00 98.62 293 ILE A C 1
ATOM 2245 O O . ILE A 1 293 ? 3.240 -9.030 13.428 1.00 98.62 293 ILE A O 1
ATOM 2249 N N . ALA A 1 294 ? 3.284 -6.840 13.914 1.00 98.81 294 ALA A N 1
ATOM 2250 C CA . ALA A 1 294 ? 4.051 -6.465 12.725 1.00 98.81 294 ALA A CA 1
ATOM 2251 C C . ALA A 1 294 ? 5.435 -7.139 12.699 1.00 98.81 294 ALA A C 1
ATOM 2253 O O . ALA A 1 294 ? 5.843 -7.659 11.662 1.00 98.81 294 ALA A O 1
ATOM 2254 N N . GLU A 1 295 ? 6.132 -7.165 13.835 1.00 98.69 295 GLU A N 1
ATOM 2255 C CA . GLU A 1 295 ? 7.430 -7.831 13.991 1.00 98.69 295 GLU A CA 1
ATOM 2256 C C . GLU A 1 295 ? 7.334 -9.340 13.760 1.00 98.69 295 GLU A C 1
ATOM 2258 O O . GLU A 1 295 ? 8.116 -9.885 12.982 1.00 98.69 295 GLU A O 1
ATOM 2263 N N . GLU A 1 296 ? 6.345 -10.004 14.362 1.00 98.62 296 GLU A N 1
ATOM 2264 C CA . GLU A 1 296 ? 6.134 -11.445 14.194 1.00 98.62 296 GLU A CA 1
ATOM 2265 C C . GLU A 1 296 ? 5.798 -11.801 12.740 1.00 98.62 296 GLU A C 1
ATOM 2267 O O . GLU A 1 296 ? 6.306 -12.782 12.204 1.00 98.62 296 GLU A O 1
ATOM 2272 N N . LEU A 1 297 ? 4.987 -10.984 12.064 1.00 98.75 297 LEU A N 1
ATOM 2273 C CA . LEU A 1 297 ? 4.644 -11.177 10.655 1.00 98.75 297 LEU A CA 1
ATOM 2274 C C . LEU A 1 297 ? 5.866 -11.065 9.737 1.00 98.75 297 LEU A C 1
ATOM 2276 O O . LEU A 1 297 ? 6.071 -11.920 8.871 1.00 98.75 297 LEU A O 1
ATOM 2280 N N . VAL A 1 298 ? 6.690 -10.033 9.933 1.00 98.81 298 VAL A N 1
ATOM 2281 C CA . VAL A 1 298 ? 7.928 -9.847 9.164 1.00 98.81 298 VAL A CA 1
ATOM 2282 C C . VAL A 1 298 ? 8.916 -10.976 9.459 1.00 98.81 298 VAL A C 1
ATOM 2284 O O . VAL A 1 298 ? 9.482 -11.563 8.536 1.00 98.81 298 VAL A O 1
ATOM 2287 N N . HIS A 1 299 ? 9.082 -11.340 10.730 1.00 98.38 299 HIS A N 1
ATOM 2288 C CA . HIS A 1 299 ? 9.949 -12.441 11.144 1.00 98.38 299 HIS A CA 1
ATOM 2289 C C . HIS A 1 299 ? 9.503 -13.777 10.539 1.00 98.38 299 HIS A C 1
ATOM 2291 O O . HIS A 1 299 ? 10.322 -14.496 9.963 1.00 98.38 299 HIS A O 1
ATOM 2297 N N . ALA A 1 300 ? 8.205 -14.083 10.580 1.00 98.44 300 ALA A N 1
ATOM 2298 C CA . ALA A 1 300 ? 7.635 -15.282 9.974 1.00 98.44 300 ALA A CA 1
ATOM 2299 C C . ALA A 1 300 ? 7.852 -15.321 8.453 1.00 98.44 300 ALA A C 1
ATOM 2301 O O . ALA A 1 300 ? 8.167 -16.382 7.909 1.00 98.44 300 ALA A O 1
ATOM 2302 N N . ALA A 1 301 ? 7.733 -14.183 7.759 1.00 98.75 301 ALA A N 1
ATOM 2303 C CA . ALA A 1 301 ? 8.011 -14.101 6.326 1.00 98.75 301 ALA A CA 1
ATOM 2304 C C . ALA A 1 301 ? 9.488 -14.407 6.010 1.00 98.75 301 ALA A C 1
ATOM 2306 O O . ALA A 1 301 ? 9.786 -15.229 5.139 1.00 98.75 301 ALA A O 1
ATOM 2307 N N . LEU A 1 302 ? 10.423 -13.822 6.764 1.00 98.44 302 LEU A N 1
ATOM 2308 C CA . LEU A 1 302 ? 11.856 -14.093 6.606 1.00 98.44 302 LEU A CA 1
ATOM 2309 C C . LEU A 1 302 ? 12.202 -15.557 6.923 1.00 98.44 302 LEU A C 1
ATOM 2311 O O . LEU A 1 302 ? 12.953 -16.188 6.179 1.00 98.44 302 LEU A O 1
ATOM 2315 N N . GLN A 1 303 ? 11.616 -16.136 7.977 1.00 98.12 303 GLN A N 1
ATOM 2316 C CA . GLN A 1 303 ? 11.802 -17.551 8.322 1.00 98.12 303 GLN A CA 1
ATOM 2317 C C . GLN A 1 303 ? 11.248 -18.508 7.260 1.00 98.12 303 GLN A C 1
ATOM 2319 O O . GLN A 1 303 ? 11.820 -19.574 7.037 1.00 98.12 303 GLN A O 1
ATOM 2324 N N . ARG A 1 304 ? 10.160 -18.131 6.578 1.00 98.31 304 ARG A N 1
ATOM 2325 C CA . ARG A 1 304 ? 9.585 -18.898 5.460 1.00 98.31 304 ARG A CA 1
ATOM 2326 C C . ARG A 1 304 ? 10.308 -18.673 4.128 1.00 98.31 304 ARG A C 1
ATOM 2328 O O . ARG A 1 304 ? 9.871 -19.198 3.107 1.00 98.31 304 ARG A O 1
ATOM 2335 N N . GLY A 1 305 ? 11.433 -17.958 4.142 1.00 97.94 305 GLY A N 1
ATOM 2336 C CA . GLY A 1 305 ? 12.325 -17.834 2.995 1.00 97.94 305 GLY A CA 1
ATOM 2337 C C . GLY A 1 305 ? 12.022 -16.653 2.083 1.00 97.94 305 GLY A C 1
ATOM 2338 O O . GLY A 1 305 ? 12.396 -16.707 0.913 1.00 97.94 305 GLY A O 1
ATOM 2339 N N . SER A 1 306 ? 11.373 -15.595 2.584 1.00 98.31 306 SER A N 1
ATOM 2340 C CA . SER A 1 306 ? 11.292 -14.344 1.827 1.00 98.31 306 SER A CA 1
ATOM 2341 C C . SER A 1 306 ? 12.695 -13.828 1.492 1.00 98.31 306 SER A C 1
ATOM 2343 O O . SER A 1 306 ? 13.587 -13.767 2.344 1.00 98.31 306 SER A O 1
ATOM 2345 N N . MET A 1 307 ? 12.887 -13.482 0.222 1.00 97.44 307 MET A N 1
ATOM 2346 C CA . MET A 1 307 ? 14.147 -12.970 -0.324 1.00 97.44 307 MET A CA 1
ATOM 2347 C C . MET A 1 307 ? 14.061 -11.473 -0.655 1.00 97.44 307 MET A C 1
ATOM 2349 O O . MET A 1 307 ? 14.974 -10.936 -1.290 1.00 97.44 307 MET A O 1
ATOM 2353 N N . ASP A 1 308 ? 12.968 -10.817 -0.265 1.00 98.25 308 ASP A N 1
ATOM 2354 C CA . ASP A 1 308 ? 12.688 -9.417 -0.574 1.00 98.25 308 ASP A CA 1
ATOM 2355 C C . ASP A 1 308 ? 12.886 -8.488 0.635 1.00 98.25 308 ASP A C 1
ATOM 2357 O O . ASP A 1 308 ? 13.193 -8.940 1.744 1.00 98.25 308 ASP A O 1
ATOM 2361 N N . ASN A 1 309 ? 12.740 -7.185 0.403 1.00 98.69 309 ASN A N 1
ATOM 2362 C CA . ASN A 1 309 ? 12.343 -6.246 1.436 1.00 98.69 309 ASN A CA 1
ATOM 2363 C C . ASN A 1 309 ? 10.974 -6.664 1.984 1.00 98.69 309 ASN A C 1
ATOM 2365 O O . ASN A 1 309 ? 10.111 -7.138 1.252 1.00 98.69 309 ASN A O 1
ATOM 2369 N N . VAL A 1 310 ? 10.791 -6.550 3.296 1.00 98.81 310 VAL A N 1
ATOM 2370 C CA . VAL A 1 310 ? 9.533 -6.926 3.940 1.00 98.81 310 VAL A CA 1
ATOM 2371 C C . VAL A 1 310 ? 9.126 -5.813 4.882 1.00 98.81 310 VAL A C 1
ATOM 2373 O O . VAL A 1 310 ? 9.790 -5.571 5.891 1.00 98.81 310 VAL A O 1
ATOM 2376 N N . THR A 1 311 ? 8.007 -5.168 4.575 1.00 98.88 311 THR A N 1
ATOM 2377 C CA . THR A 1 311 ? 7.409 -4.134 5.416 1.00 98.88 311 THR A CA 1
ATOM 2378 C C . THR A 1 311 ? 5.978 -4.513 5.746 1.00 98.88 311 THR A C 1
ATOM 2380 O O . THR A 1 311 ? 5.223 -4.928 4.871 1.00 98.88 311 THR A O 1
ATOM 2383 N N . CYS A 1 312 ? 5.594 -4.373 7.013 1.00 98.88 312 CYS A N 1
ATOM 2384 C CA . CYS A 1 312 ? 4.246 -4.641 7.496 1.00 98.88 312 CYS A CA 1
ATOM 2385 C C . CYS A 1 312 ? 3.800 -3.539 8.459 1.00 98.88 312 CYS A C 1
ATOM 2387 O O . CYS A 1 312 ? 4.495 -3.240 9.428 1.00 98.88 312 CYS A O 1
ATOM 2389 N N . ILE A 1 313 ? 2.618 -2.976 8.217 1.00 98.88 313 ILE A N 1
ATOM 2390 C CA . ILE A 1 313 ? 1.920 -2.034 9.094 1.00 98.88 313 ILE A CA 1
ATOM 2391 C C . ILE A 1 313 ? 0.702 -2.749 9.673 1.00 98.88 313 ILE A C 1
ATOM 2393 O O . ILE A 1 313 ? -0.082 -3.350 8.936 1.00 98.88 313 ILE A O 1
ATOM 2397 N N . VAL A 1 314 ? 0.518 -2.645 10.985 1.00 98.75 314 VAL A N 1
ATOM 2398 C CA . VAL A 1 314 ? -0.656 -3.157 11.697 1.00 98.75 314 VAL A CA 1
ATOM 2399 C C . VAL A 1 314 ? -1.302 -2.005 12.451 1.00 98.75 314 VAL A C 1
ATOM 2401 O O . VAL A 1 314 ? -0.630 -1.266 13.166 1.00 98.75 314 VAL A O 1
ATOM 2404 N N . VAL A 1 315 ? -2.614 -1.847 12.318 1.00 98.06 315 VAL A N 1
ATOM 2405 C CA . VAL A 1 315 ? -3.401 -0.821 13.012 1.00 98.06 315 VAL A CA 1
ATOM 2406 C C . VAL A 1 315 ? -4.490 -1.512 13.814 1.00 98.06 315 VAL A C 1
ATOM 2408 O O . VAL A 1 315 ? -5.256 -2.291 13.252 1.00 98.06 315 VAL A O 1
ATOM 2411 N N . ARG A 1 316 ? -4.579 -1.228 15.115 1.00 96.38 316 ARG A N 1
ATOM 2412 C CA . ARG A 1 316 ? -5.668 -1.716 15.967 1.00 96.38 316 ARG A CA 1
ATOM 2413 C C . ARG A 1 316 ? -6.895 -0.831 15.796 1.00 96.38 316 ARG A C 1
ATOM 2415 O O . ARG A 1 316 ? -6.831 0.371 16.041 1.00 96.38 316 ARG A O 1
ATOM 2422 N N . LEU A 1 317 ? -8.011 -1.438 15.410 1.00 95.12 317 LEU A N 1
ATOM 2423 C CA . LEU A 1 317 ? -9.266 -0.753 15.105 1.00 95.12 317 LEU A CA 1
ATOM 2424 C C . LEU A 1 317 ? -10.272 -0.808 16.262 1.00 95.12 317 LEU A C 1
ATOM 2426 O O . LEU A 1 317 ? -11.118 0.079 16.359 1.00 95.12 317 LEU A O 1
ATOM 2430 N N . THR A 1 318 ? -10.162 -1.791 17.160 1.00 91.25 318 THR A N 1
ATOM 2431 C CA . THR A 1 318 ? -11.165 -2.088 18.196 1.00 91.25 318 THR A CA 1
ATOM 2432 C C . THR A 1 318 ? -11.551 -0.862 19.036 1.00 91.25 318 THR A C 1
ATOM 2434 O O . THR A 1 318 ? -12.731 -0.519 19.119 1.00 91.25 318 THR A O 1
ATOM 2437 N N . ASP A 1 319 ? -10.570 -0.147 19.599 1.00 87.56 319 ASP A N 1
ATOM 2438 C CA . ASP A 1 319 ? -10.814 1.014 20.476 1.00 87.56 319 ASP A CA 1
ATOM 2439 C C . ASP A 1 319 ? -11.469 2.180 19.715 1.00 87.56 319 ASP A C 1
ATOM 2441 O O . ASP A 1 319 ? -12.364 2.866 20.215 1.00 87.56 319 ASP A O 1
ATOM 2445 N N . TYR A 1 320 ? -11.041 2.390 18.469 1.00 88.31 320 TYR A N 1
ATOM 2446 C CA . TYR A 1 320 ? -11.565 3.437 17.598 1.00 88.31 320 TYR A CA 1
ATOM 2447 C C . TYR A 1 320 ? -13.017 3.166 17.212 1.00 88.31 320 TYR A C 1
ATOM 2449 O O . TYR A 1 320 ? -13.873 4.042 17.339 1.00 88.31 320 TYR A O 1
ATOM 2457 N N . VAL A 1 321 ? -13.313 1.934 16.801 1.00 87.69 321 VAL A N 1
ATOM 2458 C CA . VAL A 1 321 ? -14.667 1.521 16.436 1.00 87.69 321 VAL A CA 1
ATOM 2459 C C . VAL A 1 321 ? -15.604 1.628 17.635 1.00 87.69 321 VAL A C 1
ATOM 2461 O O . VAL A 1 321 ? -16.696 2.181 17.499 1.00 87.69 321 VAL A O 1
ATOM 2464 N N . GLN A 1 322 ? -15.184 1.172 18.818 1.00 86.94 322 GLN A N 1
ATOM 2465 C CA . GLN A 1 322 ? -15.977 1.314 20.042 1.00 86.94 322 GLN A CA 1
ATOM 2466 C C . GLN A 1 322 ? -16.299 2.783 20.343 1.00 86.94 322 GLN A C 1
ATOM 2468 O O . GLN A 1 322 ? -17.454 3.113 20.619 1.00 86.94 322 GLN A O 1
ATOM 2473 N N . ARG A 1 323 ? -15.310 3.679 20.224 1.00 88.56 323 ARG A N 1
ATOM 2474 C CA . ARG A 1 323 ? -15.494 5.119 20.441 1.00 88.56 323 ARG A CA 1
ATOM 2475 C C . ARG A 1 323 ? -16.462 5.743 19.434 1.00 88.56 323 ARG A C 1
ATOM 2477 O O . ARG A 1 323 ? -17.402 6.425 19.839 1.00 88.56 323 ARG A O 1
ATOM 2484 N N . ILE A 1 324 ? -16.259 5.515 18.136 1.00 84.38 324 ILE A N 1
ATOM 2485 C CA . ILE A 1 324 ? -17.073 6.137 17.081 1.00 84.38 324 ILE A CA 1
ATOM 2486 C C . ILE A 1 324 ? -18.504 5.582 17.071 1.00 84.38 324 ILE A C 1
ATOM 2488 O O . ILE A 1 324 ? -19.464 6.349 16.951 1.00 84.38 324 ILE A O 1
ATOM 2492 N N . LEU A 1 325 ? -18.681 4.268 17.239 1.00 80.00 325 LEU A N 1
ATOM 2493 C CA . LEU A 1 325 ? -20.014 3.664 17.309 1.00 80.00 325 LEU A CA 1
ATOM 2494 C C . LEU A 1 325 ? -20.748 4.049 18.601 1.00 80.00 325 LEU A C 1
ATOM 2496 O O . LEU A 1 325 ? -21.949 4.316 18.556 1.00 80.00 325 LEU A O 1
ATOM 2500 N N . GLY A 1 326 ? -20.038 4.152 19.730 1.00 81.19 326 GLY A N 1
ATOM 2501 C CA . GLY A 1 326 ? -20.597 4.645 20.990 1.00 81.19 326 GLY A CA 1
ATOM 2502 C C . GLY A 1 326 ? -21.082 6.094 20.891 1.00 81.19 326 GLY A C 1
ATOM 2503 O O . GLY A 1 326 ? -22.203 6.399 21.299 1.00 81.19 326 GLY A O 1
ATOM 2504 N N . ALA A 1 327 ? -20.291 6.974 20.270 1.00 79.12 327 ALA A N 1
ATOM 2505 C CA . ALA A 1 327 ? -20.676 8.366 20.033 1.00 79.12 327 ALA A CA 1
ATOM 2506 C C . ALA A 1 327 ? -21.925 8.483 19.141 1.00 79.12 327 ALA A C 1
ATOM 2508 O O . ALA A 1 327 ? -22.817 9.282 19.426 1.00 79.12 327 ALA A O 1
ATOM 2509 N N . ARG A 1 328 ? -22.039 7.647 18.099 1.00 73.62 328 ARG A N 1
ATOM 2510 C CA . ARG A 1 328 ? -23.238 7.591 17.245 1.00 73.62 328 ARG A CA 1
ATOM 2511 C C . ARG A 1 328 ? -24.483 7.123 17.993 1.00 73.62 328 ARG A C 1
ATOM 2513 O O . ARG A 1 328 ? -25.548 7.698 17.795 1.00 73.62 328 ARG A O 1
ATOM 2520 N N . ALA A 1 329 ? -24.355 6.113 18.851 1.00 74.06 329 ALA A N 1
ATOM 2521 C CA . ALA A 1 329 ? -25.465 5.645 19.677 1.00 74.06 329 ALA A CA 1
ATOM 2522 C C . ALA A 1 329 ? -25.935 6.730 20.663 1.00 74.06 329 ALA A C 1
ATOM 2524 O O . ALA A 1 329 ? -27.136 6.933 20.824 1.00 74.06 329 ALA A O 1
ATOM 2525 N N . ALA A 1 330 ? -25.003 7.478 21.264 1.00 73.19 330 ALA A N 1
ATOM 2526 C CA . ALA A 1 330 ? -25.317 8.590 22.162 1.00 73.19 330 ALA A CA 1
ATOM 2527 C C . ALA A 1 330 ? -25.975 9.782 21.439 1.00 73.19 330 ALA A C 1
ATOM 2529 O O . ALA A 1 330 ? -26.878 10.411 21.987 1.00 73.19 330 ALA A O 1
ATOM 2530 N N . ALA A 1 331 ? -25.576 10.063 20.194 1.00 70.38 331 ALA A N 1
ATOM 2531 C CA . ALA A 1 331 ? -26.199 11.089 19.355 1.00 70.38 331 ALA A CA 1
ATOM 2532 C C . ALA A 1 331 ? -27.601 10.695 18.833 1.00 70.38 331 ALA A C 1
ATOM 2534 O O . ALA A 1 331 ? -28.320 11.549 18.320 1.00 70.38 331 ALA A O 1
ATOM 2535 N N . GLY A 1 332 ? -27.995 9.420 18.968 1.00 57.75 332 GLY A N 1
ATOM 2536 C CA . GLY A 1 332 ? -29.250 8.845 18.468 1.00 57.75 332 GLY A CA 1
ATOM 2537 C C . GLY A 1 332 ? -30.302 8.482 19.532 1.00 57.75 332 GLY A C 1
ATOM 2538 O O . GLY A 1 332 ? -31.079 7.558 19.297 1.00 57.75 332 GLY A O 1
ATOM 2539 N N . GLY A 1 333 ? -30.343 9.155 20.693 1.00 35.81 333 GLY A N 1
ATOM 2540 C CA . GLY A 1 333 ? -31.372 8.947 21.738 1.00 35.81 333 GLY A CA 1
ATOM 2541 C C . GLY A 1 333 ? -32.828 9.061 21.227 1.00 35.81 333 GLY A C 1
ATOM 2542 O O . GLY A 1 333 ? -33.072 9.696 20.203 1.00 35.81 333 GLY A O 1
ATOM 2543 N N . PRO A 1 334 ? -33.808 8.425 21.902 1.00 44.53 334 PRO A N 1
ATOM 2544 C CA . PRO A 1 334 ? -34.915 7.709 21.269 1.00 44.53 334 PRO A CA 1
ATOM 2545 C C . PRO A 1 334 ? -35.808 8.610 20.411 1.00 44.53 334 PRO A C 1
ATOM 2547 O O . PRO A 1 334 ? -36.520 9.477 20.918 1.00 44.53 334 PRO A O 1
ATOM 2550 N N . ALA A 1 335 ? -35.839 8.330 19.107 1.00 41.59 335 ALA A N 1
ATOM 2551 C CA . ALA A 1 335 ? -36.930 8.765 18.251 1.00 41.59 335 ALA A CA 1
ATOM 2552 C C . ALA A 1 335 ? -38.223 8.111 18.762 1.00 41.59 335 ALA A C 1
ATOM 2554 O O . ALA A 1 335 ? -38.331 6.885 18.833 1.00 41.59 335 ALA A O 1
ATOM 2555 N N . GLY A 1 336 ? -39.171 8.949 19.180 1.00 34.41 336 GLY A N 1
ATOM 2556 C CA . GLY A 1 336 ? -40.470 8.529 19.684 1.00 34.41 336 GLY A CA 1
ATOM 2557 C C . GLY A 1 336 ? -41.173 7.560 18.737 1.00 34.41 336 GLY A C 1
ATOM 2558 O O . GLY A 1 336 ? -41.072 7.660 17.515 1.00 34.41 336 GLY A O 1
ATOM 2559 N N . ALA A 1 337 ? -41.893 6.618 19.341 1.00 37.06 337 ALA A N 1
ATOM 2560 C CA . ALA A 1 337 ? -42.760 5.669 18.672 1.00 37.06 337 ALA A CA 1
ATOM 2561 C C . ALA A 1 337 ? -43.662 6.365 17.636 1.00 37.06 337 ALA A C 1
ATOM 2563 O O . ALA A 1 337 ? -44.579 7.105 17.985 1.00 37.06 337 ALA A O 1
ATOM 2564 N N . GLY A 1 338 ? -43.405 6.094 16.359 1.00 29.55 338 GLY A N 1
ATOM 2565 C CA . GLY A 1 338 ? -44.278 6.419 15.240 1.00 29.55 338 GLY A CA 1
ATOM 2566 C C . GLY A 1 338 ? -44.606 5.132 14.502 1.00 29.55 338 GLY A C 1
ATOM 2567 O O . GLY A 1 338 ? -43.806 4.638 13.714 1.00 29.55 338 GLY A O 1
ATOM 2568 N N . ALA A 1 339 ? -45.762 4.556 14.820 1.00 35.84 339 ALA A N 1
ATOM 2569 C CA . ALA A 1 339 ? -46.317 3.406 14.128 1.00 35.84 339 ALA A CA 1
ATOM 2570 C C . ALA A 1 339 ? -46.604 3.736 12.652 1.00 35.84 339 ALA A C 1
ATOM 2572 O O . ALA A 1 339 ? -47.177 4.779 12.347 1.00 35.84 339 ALA A O 1
ATOM 2573 N N . GLY A 1 340 ? -46.267 2.809 11.754 1.00 29.55 340 GLY A N 1
ATOM 2574 C CA . GLY A 1 340 ? -46.687 2.847 10.355 1.00 29.55 340 GLY A CA 1
ATOM 2575 C C . GLY A 1 340 ? -46.001 1.767 9.522 1.00 29.55 340 GLY A C 1
ATOM 2576 O O . GLY A 1 340 ? -44.846 1.926 9.147 1.00 29.55 340 GLY A O 1
ATOM 2577 N N . GLY A 1 341 ? -46.714 0.664 9.248 1.00 29.80 341 GLY A N 1
ATOM 2578 C CA . GLY A 1 341 ? -46.340 -0.328 8.226 1.00 29.80 341 GLY A CA 1
ATOM 2579 C C . GLY A 1 341 ? -46.178 0.330 6.847 1.00 29.80 341 GLY A C 1
ATOM 2580 O O . GLY A 1 341 ? -46.644 1.441 6.632 1.00 29.80 341 GLY A O 1
ATOM 2581 N N . VAL A 1 342 ? -45.512 -0.274 5.866 1.00 33.06 342 VAL A N 1
ATOM 2582 C CA . VAL A 1 342 ? -45.852 -1.558 5.238 1.00 33.06 342 VAL A CA 1
ATOM 2583 C C . VAL A 1 342 ? -44.668 -2.106 4.426 1.00 33.06 342 VAL A C 1
ATOM 2585 O O . VAL A 1 342 ? -43.756 -1.384 4.038 1.00 33.06 342 VAL A O 1
ATOM 2588 N N . ALA A 1 343 ? -44.727 -3.416 4.189 1.00 34.38 343 ALA A N 1
ATOM 2589 C CA . ALA A 1 343 ? -43.786 -4.256 3.459 1.00 34.38 343 ALA A CA 1
ATOM 2590 C C . ALA A 1 343 ? -43.555 -3.872 1.983 1.00 34.38 343 ALA A C 1
ATOM 2592 O O . ALA A 1 343 ? -44.435 -3.322 1.325 1.00 34.38 343 ALA A O 1
ATOM 2593 N N . GLY A 1 344 ? -42.411 -4.304 1.436 1.00 30.56 344 GLY A N 1
ATOM 2594 C CA . GLY A 1 344 ? -42.181 -4.350 -0.010 1.00 30.56 344 GLY A CA 1
ATOM 2595 C C . GLY A 1 344 ? -40.728 -4.614 -0.403 1.00 30.56 344 GLY A C 1
ATOM 2596 O O . GLY A 1 344 ? -39.984 -3.686 -0.690 1.00 30.56 344 GLY A O 1
ATOM 2597 N N . SER A 1 345 ? -40.329 -5.887 -0.425 1.00 37.62 345 SER A N 1
ATOM 2598 C CA . SER A 1 345 ? -39.100 -6.364 -1.077 1.00 37.62 345 SER A CA 1
ATOM 2599 C C . SER A 1 345 ? -39.213 -6.222 -2.599 1.00 37.62 345 SER A C 1
ATOM 2601 O O . SER A 1 345 ? -40.218 -6.659 -3.152 1.00 37.62 345 SER A O 1
ATOM 2603 N N . ALA A 1 346 ? -38.176 -5.724 -3.281 1.00 33.06 346 ALA A N 1
ATOM 2604 C CA . ALA A 1 346 ? -37.917 -6.072 -4.681 1.00 33.06 346 ALA A CA 1
ATOM 2605 C C . ALA A 1 346 ? -36.465 -5.773 -5.082 1.00 33.06 346 ALA A C 1
ATOM 2607 O O . ALA A 1 346 ? -36.000 -4.635 -5.048 1.00 33.06 346 ALA A O 1
ATOM 2608 N N . ALA A 1 347 ? -35.773 -6.836 -5.488 1.00 33.78 347 ALA A N 1
ATOM 2609 C CA . ALA A 1 347 ? -34.503 -6.811 -6.191 1.00 33.78 347 ALA A CA 1
ATOM 2610 C C . ALA A 1 347 ? -34.677 -6.228 -7.605 1.00 33.78 347 ALA A C 1
ATOM 2612 O O . ALA A 1 347 ? -35.632 -6.561 -8.303 1.00 33.78 347 ALA A O 1
ATOM 2613 N N . LEU A 1 348 ? -33.728 -5.399 -8.044 1.00 31.84 348 LEU A N 1
ATOM 2614 C CA . LEU A 1 348 ? -33.646 -4.897 -9.416 1.00 31.84 348 LEU A CA 1
ATOM 2615 C C . LEU A 1 348 ? -32.573 -5.683 -10.175 1.00 31.84 348 LEU A C 1
ATOM 2617 O O . LEU A 1 348 ? -31.375 -5.452 -10.028 1.00 31.84 348 LEU A O 1
ATOM 2621 N N . GLN A 1 349 ? -33.041 -6.641 -10.972 1.00 30.94 349 GLN A N 1
ATOM 2622 C CA . GLN A 1 349 ? -32.276 -7.356 -11.986 1.00 30.94 349 GLN A CA 1
ATOM 2623 C C . GLN A 1 349 ? -32.374 -6.572 -13.301 1.00 30.94 349 GLN A C 1
ATOM 2625 O O . GLN A 1 349 ? -33.467 -6.217 -13.741 1.00 30.94 349 GLN A O 1
ATOM 2630 N N . ALA A 1 350 ? -31.226 -6.267 -13.904 1.00 31.31 350 ALA A N 1
ATOM 2631 C CA . ALA A 1 350 ? -31.126 -5.514 -15.148 1.00 31.31 350 ALA A CA 1
ATOM 2632 C C . ALA A 1 350 ? -31.576 -6.359 -16.353 1.00 31.31 350 ALA A C 1
ATOM 2634 O O . ALA A 1 350 ? -31.063 -7.456 -16.579 1.00 31.31 350 ALA A O 1
ATOM 2635 N N . SER A 1 351 ? -32.507 -5.822 -17.140 1.00 31.03 351 SER A N 1
ATOM 2636 C CA . SER A 1 351 ? -32.959 -6.351 -18.426 1.00 31.03 351 SER A CA 1
ATOM 2637 C C . SER A 1 351 ? -32.391 -5.515 -19.582 1.00 31.03 351 SER A C 1
ATOM 2639 O O . SER A 1 351 ? -32.470 -4.289 -19.592 1.00 31.03 351 SER A O 1
ATOM 2641 N N . MET A 1 352 ? -31.802 -6.200 -20.564 1.00 34.81 352 MET A N 1
ATOM 2642 C CA . MET A 1 352 ? -31.477 -5.664 -21.893 1.00 34.81 352 MET A CA 1
ATOM 2643 C C . MET A 1 352 ? -32.745 -5.658 -22.768 1.00 34.81 352 MET A C 1
ATOM 2645 O O . MET A 1 352 ? -33.552 -6.584 -22.641 1.00 34.81 352 MET A O 1
ATOM 2649 N N . PRO A 1 353 ? -32.934 -4.692 -23.686 1.00 41.22 353 PRO A N 1
ATOM 2650 C CA . PRO A 1 353 ? -34.082 -4.692 -24.583 1.00 41.22 353 PRO A CA 1
ATOM 2651 C C . PRO A 1 353 ? -33.807 -5.520 -25.847 1.00 41.22 353 PRO A C 1
ATOM 2653 O O . PRO A 1 353 ? -32.823 -5.301 -26.552 1.00 41.22 353 PRO A O 1
ATOM 2656 N N . GLY A 1 354 ? -34.717 -6.446 -26.153 1.00 29.58 354 GLY A N 1
ATOM 2657 C CA . GLY A 1 354 ? -34.856 -7.077 -27.463 1.00 29.58 354 GLY A CA 1
ATOM 2658 C C . GLY A 1 354 ? -36.082 -6.515 -28.182 1.00 29.58 354 GLY A C 1
ATOM 2659 O O . GLY A 1 354 ? -37.190 -6.580 -27.654 1.00 29.58 354 GLY A O 1
ATOM 2660 N N . GLY A 1 355 ? -35.883 -5.960 -29.378 1.00 31.72 355 GLY A N 1
ATOM 2661 C CA . GLY A 1 355 ? -36.950 -5.626 -30.319 1.00 31.72 355 GLY A CA 1
ATOM 2662 C C . GLY A 1 355 ? -37.151 -6.763 -31.321 1.00 31.72 355 GLY A C 1
ATOM 2663 O O . GLY A 1 355 ? -36.189 -7.204 -31.949 1.00 31.72 355 GLY A O 1
ATOM 2664 N N . GLY A 1 356 ? -38.400 -7.232 -31.451 1.00 29.58 356 GLY A N 1
ATOM 2665 C CA . GLY A 1 356 ? -38.883 -8.043 -32.583 1.00 29.58 356 GLY A CA 1
ATOM 2666 C C . GLY A 1 356 ? -38.814 -7.245 -33.892 1.00 29.58 356 GLY A C 1
ATOM 2667 O O . GLY A 1 356 ? -38.591 -6.041 -33.867 1.00 29.58 356 GLY A O 1
ATOM 2668 N N . GLY A 1 357 ? -38.969 -7.789 -35.093 1.00 29.48 357 GLY A N 1
ATOM 2669 C CA . GLY A 1 357 ? -39.610 -8.979 -35.669 1.00 29.48 357 GLY A CA 1
ATOM 2670 C C . GLY A 1 357 ? -39.606 -8.715 -37.197 1.00 29.48 357 GLY A C 1
ATOM 2671 O O . GLY A 1 357 ? -39.314 -7.600 -37.612 1.00 29.48 357 GLY A O 1
ATOM 2672 N N . GLY A 1 358 ? -39.870 -9.614 -38.136 1.00 28.31 358 GLY A N 1
ATOM 2673 C CA . GLY A 1 358 ? -40.239 -11.019 -38.157 1.00 28.31 358 GLY A CA 1
ATOM 2674 C C . GLY A 1 358 ? -40.294 -11.491 -39.626 1.00 28.31 358 GLY A C 1
ATOM 2675 O O . GLY A 1 358 ? -40.138 -10.675 -40.527 1.00 28.31 358 GLY A O 1
ATOM 2676 N N . GLN A 1 359 ? -40.576 -12.792 -39.801 1.00 30.03 359 GLN A N 1
ATOM 2677 C CA . GLN A 1 359 ? -41.091 -13.504 -40.997 1.00 30.03 359 GLN A CA 1
ATOM 2678 C C . GLN A 1 359 ? -40.241 -13.421 -42.291 1.00 30.03 359 GLN A C 1
ATOM 2680 O O . GLN A 1 359 ? -39.869 -12.358 -42.749 1.00 30.03 359 GLN A O 1
ATOM 2685 N N . SER A 1 360 ? -39.920 -14.493 -43.017 1.00 30.53 360 SER A N 1
ATOM 2686 C CA . SER A 1 360 ? -40.675 -15.702 -43.369 1.00 30.53 360 SER A CA 1
ATOM 2687 C C . SER A 1 360 ? -39.752 -16.655 -44.163 1.00 30.53 360 SER A C 1
ATOM 2689 O O . SER A 1 360 ? -38.734 -16.211 -44.686 1.00 30.53 360 SER A O 1
ATOM 2691 N N . GLY A 1 361 ? -40.136 -17.930 -44.318 1.00 28.78 361 GLY A N 1
ATOM 2692 C CA . GLY A 1 361 ? -39.750 -18.714 -45.506 1.00 28.78 361 GLY A CA 1
ATOM 2693 C C . GLY A 1 361 ? -38.846 -19.935 -45.304 1.00 28.78 361 GLY A C 1
ATOM 2694 O O . GLY A 1 361 ? -37.652 -19.870 -45.544 1.00 28.78 361 GLY A O 1
ATOM 2695 N N . SER A 1 362 ? -39.475 -21.052 -44.927 1.00 29.16 362 SER A N 1
ATOM 2696 C CA . SER A 1 362 ? -39.335 -22.410 -45.496 1.00 29.16 362 SER A CA 1
ATOM 2697 C C . SER A 1 362 ? -37.972 -23.009 -45.915 1.00 29.16 362 SER A C 1
ATOM 2699 O O . SER A 1 362 ? -37.286 -22.497 -46.789 1.00 29.16 362 SER A O 1
ATOM 2701 N N . HIS A 1 363 ? -37.821 -24.271 -45.481 1.00 28.98 363 HIS A N 1
ATOM 2702 C CA . HIS A 1 363 ? -37.382 -25.466 -46.231 1.00 28.98 363 HIS A CA 1
ATOM 2703 C C . HIS A 1 363 ? -36.010 -26.124 -45.936 1.00 28.98 363 HIS A C 1
ATOM 2705 O O . HIS A 1 363 ? -34.958 -25.626 -46.301 1.00 28.98 363 HIS A O 1
ATOM 2711 N N . VAL A 1 364 ? -36.142 -27.342 -45.372 1.00 29.30 364 VAL A N 1
ATOM 2712 C CA . VAL A 1 364 ? -35.440 -28.631 -45.607 1.00 29.30 364 VAL A CA 1
ATOM 2713 C C . VAL A 1 364 ? -33.924 -28.725 -45.403 1.00 29.30 364 VAL A C 1
ATOM 2715 O O . VAL A 1 364 ? -33.142 -28.076 -46.079 1.00 29.30 364 VAL A O 1
ATOM 2718 N N . GLY A 1 365 ? -33.522 -29.703 -44.579 1.00 28.06 365 GLY A N 1
ATOM 2719 C CA . GLY A 1 365 ? -32.177 -30.283 -44.615 1.00 28.06 365 GLY A CA 1
ATOM 2720 C C . GLY A 1 365 ? -31.843 -31.141 -43.397 1.00 28.06 365 GLY A C 1
ATOM 2721 O O . GLY A 1 365 ? -31.239 -30.655 -42.449 1.00 28.06 365 GLY A O 1
ATOM 2722 N N . LEU A 1 366 ? -32.258 -32.412 -43.418 1.00 29.97 366 LEU A N 1
ATOM 2723 C CA . LEU A 1 366 ? -31.701 -33.480 -42.578 1.00 29.97 366 LEU A CA 1
ATOM 2724 C C . LEU A 1 366 ? -30.207 -33.697 -42.884 1.00 29.97 366 LEU A C 1
ATOM 2726 O O . LEU A 1 366 ? -29.833 -33.545 -44.037 1.00 29.97 366 LEU A O 1
ATOM 2730 N N . GLU A 1 367 ? -29.433 -34.116 -41.869 1.00 30.22 367 GLU A N 1
ATOM 2731 C CA . GLU A 1 367 ? -28.386 -35.181 -41.824 1.00 30.22 367 GLU A CA 1
ATOM 2732 C C . GLU A 1 367 ? -27.540 -34.940 -40.546 1.00 30.22 367 GLU A C 1
ATOM 2734 O O . GLU A 1 367 ? -26.906 -33.903 -40.399 1.00 30.22 367 GLU A O 1
ATOM 2739 N N . ARG A 1 368 ? -27.749 -35.629 -39.415 1.00 30.19 368 ARG A N 1
ATOM 2740 C CA . ARG A 1 368 ? -27.279 -36.962 -38.967 1.00 30.19 368 ARG A CA 1
ATOM 2741 C C . ARG A 1 368 ? -25.761 -37.240 -39.005 1.00 30.19 368 ARG A C 1
ATOM 2743 O O . ARG A 1 368 ? -25.173 -37.435 -40.056 1.00 30.19 368 ARG A O 1
ATOM 2750 N N . SER A 1 369 ? -25.276 -37.562 -37.795 1.00 29.72 369 SER A N 1
ATOM 2751 C CA . SER A 1 369 ? -24.124 -38.415 -37.429 1.00 29.72 369 SER A CA 1
ATOM 2752 C C . SER A 1 369 ? -22.731 -37.791 -37.621 1.00 29.72 369 SER A C 1
ATOM 2754 O O . SER A 1 369 ? -22.527 -37.003 -38.522 1.00 29.72 369 SER A O 1
ATOM 2756 N N . SER A 1 370 ? -21.731 -38.027 -36.768 1.00 31.05 370 SER A N 1
ATOM 2757 C CA . SER A 1 370 ? -21.401 -39.273 -36.071 1.00 31.05 370 SER A CA 1
ATOM 2758 C C . SER A 1 370 ? -20.540 -39.064 -34.814 1.00 31.05 370 SER A C 1
ATOM 2760 O O . SER A 1 370 ? -19.617 -38.254 -34.794 1.00 31.05 370 SER A O 1
ATOM 2762 N N . SER A 1 371 ? -20.818 -39.886 -33.802 1.00 29.84 371 SER A N 1
ATOM 2763 C CA . SER A 1 371 ? -20.002 -40.180 -32.619 1.00 29.84 371 SER A CA 1
ATOM 2764 C C . SER A 1 371 ? -18.651 -40.820 -32.949 1.00 29.84 371 SER A C 1
ATOM 2766 O O . SER A 1 371 ? -18.625 -41.702 -33.796 1.00 29.84 371 SER A O 1
ATOM 2768 N N . LEU A 1 372 ? -17.610 -40.533 -32.156 1.00 31.97 372 LEU A N 1
ATOM 2769 C CA . LEU A 1 372 ? -16.490 -41.434 -31.805 1.00 31.97 372 LEU A CA 1
ATOM 2770 C C . LEU A 1 372 ? -15.953 -40.968 -30.429 1.00 31.97 372 LEU A C 1
ATOM 2772 O O . LEU A 1 372 ? -15.523 -39.832 -30.294 1.00 31.97 372 LEU A O 1
ATOM 2776 N N . LYS A 1 373 ? -16.307 -41.645 -29.329 1.00 33.47 373 LYS A N 1
ATOM 2777 C CA . LYS A 1 373 ? -15.637 -42.788 -28.666 1.00 33.47 373 LYS A CA 1
ATOM 2778 C C . LYS A 1 373 ? -14.396 -42.425 -27.829 1.00 33.47 373 LYS A C 1
ATOM 2780 O O . LYS A 1 373 ? -13.349 -42.063 -28.346 1.00 33.47 373 LYS A O 1
ATOM 2785 N N . ASN A 1 374 ? -14.580 -42.637 -26.522 1.00 30.00 374 ASN A N 1
ATOM 2786 C CA . ASN A 1 374 ? -13.611 -42.802 -25.437 1.00 30.00 374 ASN A CA 1
ATOM 2787 C C . ASN A 1 374 ? -12.340 -43.572 -25.816 1.00 30.00 374 ASN A C 1
ATOM 2789 O O . ASN A 1 374 ? -12.460 -44.637 -26.416 1.00 30.00 374 ASN A O 1
ATOM 2793 N N . VAL A 1 375 ? -11.198 -43.163 -25.249 1.00 30.97 375 VAL A N 1
ATOM 2794 C CA . VAL A 1 375 ? -10.226 -44.082 -24.626 1.00 30.97 375 VAL A CA 1
ATOM 2795 C C . VAL A 1 375 ? -9.613 -43.399 -23.399 1.00 30.97 375 VAL A C 1
ATOM 2797 O O . VAL A 1 375 ? -8.948 -42.374 -23.508 1.00 30.97 375 VAL A O 1
ATOM 2800 N N . ALA A 1 376 ? -9.850 -43.992 -22.231 1.00 29.77 376 ALA A N 1
ATOM 2801 C CA . ALA A 1 376 ? -9.062 -43.794 -21.026 1.00 29.77 376 ALA A CA 1
ATOM 2802 C C . ALA A 1 376 ? -7.867 -44.757 -21.064 1.00 29.77 376 ALA A C 1
ATOM 2804 O O . ALA A 1 376 ? -8.044 -45.930 -21.390 1.00 29.77 376 ALA A O 1
ATOM 2805 N N . GLN A 1 377 ? -6.678 -44.291 -20.686 1.00 30.33 377 GLN A N 1
ATOM 2806 C CA . GLN A 1 377 ? -5.577 -45.164 -20.284 1.00 30.33 377 GLN A CA 1
ATOM 2807 C C . GLN A 1 377 ? -4.880 -44.582 -19.056 1.00 30.33 377 GLN A C 1
ATOM 2809 O O . GLN A 1 377 ? -4.210 -43.555 -19.100 1.00 30.33 377 GLN A O 1
ATOM 2814 N N . THR A 1 378 ? -5.080 -45.282 -17.948 1.00 32.38 378 THR A N 1
ATOM 2815 C CA . THR A 1 378 ? -4.205 -45.329 -16.784 1.00 32.38 378 THR A CA 1
ATOM 2816 C C . THR A 1 378 ? -2.877 -45.979 -17.168 1.00 32.38 378 THR A C 1
ATOM 2818 O O . THR A 1 378 ? -2.896 -46.996 -17.860 1.00 32.38 378 THR A O 1
ATOM 2821 N N . ASN A 1 379 ? -1.752 -45.491 -16.643 1.00 30.56 379 ASN A N 1
ATOM 2822 C CA . ASN A 1 379 ? -0.661 -46.388 -16.270 1.00 30.56 379 ASN A CA 1
ATOM 2823 C C . ASN A 1 379 ? 0.227 -45.802 -15.166 1.00 30.56 379 ASN A C 1
ATOM 2825 O O . ASN A 1 379 ? 0.823 -44.736 -15.287 1.00 30.56 379 ASN A O 1
ATOM 2829 N N . SER A 1 380 ? 0.273 -46.575 -14.089 1.00 33.28 380 SER A N 1
ATOM 2830 C CA . SER A 1 380 ? 1.281 -46.660 -13.040 1.00 33.28 380 SER A CA 1
ATOM 2831 C C . SER A 1 380 ? 2.674 -46.990 -13.586 1.00 33.28 380 SER A C 1
ATOM 2833 O O . SER A 1 380 ? 2.784 -47.746 -14.549 1.00 33.28 380 SER A O 1
ATOM 2835 N N . GLY A 1 381 ? 3.735 -46.553 -12.900 1.00 28.05 381 GLY A N 1
ATOM 2836 C CA . GLY A 1 381 ? 5.078 -47.095 -13.125 1.00 28.05 381 GLY A CA 1
ATOM 2837 C C . GLY A 1 381 ? 6.195 -46.323 -12.428 1.00 28.05 381 GLY A C 1
ATOM 2838 O O . GLY A 1 381 ? 6.807 -45.447 -13.026 1.00 28.05 381 GLY A O 1
ATOM 2839 N N . ALA A 1 382 ? 6.470 -46.675 -11.174 1.00 31.80 382 ALA A N 1
ATOM 2840 C CA . ALA A 1 382 ? 7.706 -46.348 -10.468 1.00 31.80 382 ALA A CA 1
ATOM 2841 C C . ALA A 1 382 ? 8.764 -47.445 -10.714 1.00 31.80 382 ALA A C 1
ATOM 2843 O O . ALA A 1 382 ? 8.411 -48.620 -10.672 1.00 31.80 382 ALA A O 1
ATOM 2844 N N . SER A 1 383 ? 10.030 -47.062 -10.938 1.00 31.19 383 SER A N 1
ATOM 2845 C CA . SER A 1 383 ? 11.284 -47.798 -10.629 1.00 31.19 383 SER A CA 1
ATOM 2846 C C . SER A 1 383 ? 12.461 -47.015 -11.256 1.00 31.19 383 SER A C 1
ATOM 2848 O O . SER A 1 383 ? 12.431 -46.751 -12.453 1.00 31.19 383 SER A O 1
ATOM 2850 N N . LEU A 1 384 ? 13.342 -46.347 -10.500 1.00 31.70 384 LEU A N 1
ATOM 2851 C CA . LEU A 1 384 ? 14.546 -46.820 -9.782 1.00 31.70 384 LEU A CA 1
ATOM 2852 C C . LEU A 1 384 ? 15.774 -47.180 -10.656 1.00 31.70 384 LEU A C 1
ATOM 2854 O O . LEU A 1 384 ? 15.730 -48.059 -11.508 1.00 31.70 384 LEU A O 1
ATOM 2858 N N . LEU A 1 385 ? 16.890 -46.537 -10.265 1.00 30.06 385 LEU A N 1
ATOM 2859 C CA . LEU A 1 385 ? 18.317 -46.895 -10.385 1.00 30.06 385 LEU A CA 1
ATOM 2860 C C . LEU A 1 385 ? 19.062 -46.740 -11.725 1.00 30.06 385 LEU A C 1
ATOM 2862 O O . LEU A 1 385 ? 18.889 -47.519 -12.656 1.00 30.06 385 LEU A O 1
ATOM 2866 N N . ARG A 1 386 ? 20.089 -45.873 -11.695 1.00 31.81 386 ARG A N 1
ATOM 2867 C CA . ARG A 1 386 ? 21.492 -46.280 -11.922 1.00 31.81 386 ARG A CA 1
ATOM 2868 C C . ARG A 1 386 ? 22.479 -45.337 -11.217 1.00 31.81 386 ARG A C 1
ATOM 2870 O O . ARG A 1 386 ? 22.574 -44.161 -11.549 1.00 31.81 386 ARG A O 1
ATOM 2877 N N . GLN A 1 387 ? 23.191 -45.906 -10.244 1.00 31.03 387 GLN A N 1
ATOM 2878 C CA . GLN A 1 387 ? 24.455 -45.431 -9.679 1.00 31.03 387 GLN A CA 1
ATOM 2879 C C . GLN A 1 387 ? 25.596 -45.635 -10.689 1.00 31.03 387 GLN A C 1
ATOM 2881 O O . GLN A 1 387 ? 25.575 -46.600 -11.455 1.00 31.03 387 GLN A O 1
ATOM 2886 N N . LEU A 1 388 ? 26.614 -44.776 -10.626 1.00 33.69 388 LEU A N 1
ATOM 2887 C CA . LEU A 1 388 ? 27.973 -45.081 -11.070 1.00 33.69 388 LEU A CA 1
ATOM 2888 C C . LEU A 1 388 ? 28.929 -44.730 -9.926 1.00 33.69 388 LEU A C 1
ATOM 2890 O O . LEU A 1 388 ? 28.968 -43.585 -9.480 1.00 33.69 388 LEU A O 1
ATOM 2894 N N . ASP A 1 389 ? 29.660 -45.741 -9.465 1.00 31.02 389 ASP A N 1
ATOM 2895 C CA . ASP A 1 389 ? 30.759 -45.660 -8.506 1.00 31.02 389 ASP A CA 1
ATOM 2896 C C . ASP A 1 389 ? 32.108 -45.513 -9.238 1.00 31.02 389 ASP A C 1
ATOM 2898 O O . ASP A 1 389 ? 32.363 -46.254 -10.185 1.00 31.02 389 ASP A O 1
ATOM 2902 N N . SER A 1 390 ? 32.916 -44.541 -8.775 1.00 36.19 390 SER A N 1
ATOM 2903 C CA . SER A 1 390 ? 34.285 -44.640 -8.196 1.00 36.19 390 SER A CA 1
ATOM 2904 C C . SER A 1 390 ? 35.395 -45.430 -8.942 1.00 36.19 390 SER A C 1
ATOM 2906 O O . SER A 1 390 ? 35.097 -46.428 -9.591 1.00 36.19 390 SER A O 1
ATOM 2908 N N . PRO A 1 391 ? 36.703 -45.053 -8.855 1.00 47.25 391 PRO A N 1
ATOM 2909 C CA . PRO A 1 391 ? 37.510 -44.946 -7.609 1.00 47.25 391 PRO A CA 1
ATOM 2910 C C . PRO A 1 391 ? 38.456 -43.710 -7.581 1.00 47.25 391 PRO A C 1
ATOM 2912 O O . PRO A 1 391 ? 38.612 -43.037 -8.589 1.00 47.25 391 PRO A O 1
ATOM 2915 N N . GLY A 1 392 ? 39.157 -43.288 -6.522 1.00 31.84 392 GLY A N 1
ATOM 2916 C CA . GLY A 1 392 ? 39.510 -43.815 -5.200 1.00 31.84 392 GLY A CA 1
ATOM 2917 C C . GLY A 1 392 ? 40.932 -43.318 -4.833 1.00 31.84 392 GLY A C 1
ATOM 2918 O O . GLY A 1 392 ? 41.746 -43.133 -5.733 1.00 31.84 392 GLY A O 1
ATOM 2919 N N . LEU A 1 393 ? 41.222 -43.192 -3.524 1.00 34.94 393 LEU A N 1
ATOM 2920 C CA . LEU A 1 393 ? 42.500 -42.849 -2.839 1.00 34.94 393 LEU A CA 1
ATOM 2921 C C . LEU A 1 393 ? 42.713 -41.338 -2.553 1.00 34.94 393 LEU A C 1
ATOM 2923 O O . LEU A 1 393 ? 42.633 -40.520 -3.452 1.00 34.94 393 LEU A O 1
ATOM 2927 N N . GLY A 1 394 ? 43.005 -40.877 -1.331 1.00 29.97 394 GLY A N 1
ATOM 2928 C CA . GLY A 1 394 ? 43.490 -41.579 -0.147 1.00 29.97 394 GLY A CA 1
ATOM 2929 C C . GLY A 1 394 ? 43.284 -40.803 1.162 1.00 29.97 394 GLY A C 1
ATOM 2930 O O . GLY A 1 394 ? 43.017 -39.607 1.202 1.00 29.97 394 GLY A O 1
ATOM 2931 N N . ASN A 1 395 ? 43.381 -41.593 2.220 1.00 35.00 395 ASN A N 1
ATOM 2932 C CA . ASN A 1 395 ? 43.072 -41.375 3.624 1.00 35.00 395 ASN A CA 1
ATOM 2933 C C . ASN A 1 395 ? 44.196 -40.614 4.358 1.00 35.00 395 ASN A C 1
ATOM 2935 O O . ASN A 1 395 ? 45.354 -40.975 4.158 1.00 35.00 395 ASN A O 1
ATOM 2939 N N . HIS A 1 396 ? 43.876 -39.684 5.268 1.00 37.75 396 HIS A N 1
ATOM 2940 C CA . HIS A 1 396 ? 44.667 -39.446 6.489 1.00 37.75 396 HIS A CA 1
ATOM 2941 C C . HIS A 1 396 ? 43.813 -38.842 7.620 1.00 37.75 396 HIS A C 1
ATOM 2943 O O . HIS A 1 396 ? 43.337 -37.712 7.546 1.00 37.75 396 HIS A O 1
ATOM 2949 N N . ASN A 1 397 ? 43.661 -39.643 8.678 1.00 34.53 397 ASN A N 1
ATOM 2950 C CA . ASN A 1 397 ? 43.295 -39.263 10.043 1.00 34.53 397 ASN A CA 1
ATOM 2951 C C . ASN A 1 397 ? 44.325 -38.284 10.635 1.00 34.53 397 ASN A C 1
ATOM 2953 O O . ASN A 1 397 ? 45.519 -38.527 10.483 1.00 34.53 397 ASN A O 1
ATOM 2957 N N . ASN A 1 398 ? 43.897 -37.297 11.431 1.00 33.59 398 ASN A N 1
ATOM 2958 C CA . ASN A 1 398 ? 43.941 -37.400 12.901 1.00 33.59 398 ASN A CA 1
ATOM 2959 C C . ASN A 1 398 ? 43.414 -36.138 13.615 1.00 33.59 398 ASN A C 1
ATOM 2961 O O . ASN A 1 398 ? 43.733 -35.015 13.239 1.00 33.59 398 ASN A O 1
ATOM 2965 N N . ASN A 1 399 ? 42.661 -36.396 14.690 1.00 34.41 399 ASN A N 1
ATOM 2966 C CA . ASN A 1 399 ? 42.510 -35.646 15.946 1.00 34.41 399 ASN A CA 1
ATOM 2967 C C . ASN A 1 399 ? 43.503 -34.488 16.183 1.00 34.41 399 ASN A C 1
ATOM 2969 O O . ASN A 1 399 ? 44.706 -34.684 16.041 1.00 34.41 399 ASN A O 1
ATOM 2973 N N . ASN A 1 400 ? 43.080 -33.366 16.778 1.00 33.62 400 ASN A N 1
ATOM 2974 C CA . ASN A 1 400 ? 42.808 -33.209 18.217 1.00 33.62 400 ASN A CA 1
ATOM 2975 C C . ASN A 1 400 ? 42.533 -31.733 18.596 1.00 33.62 400 ASN A C 1
ATOM 2977 O O . ASN A 1 400 ? 43.223 -30.837 18.130 1.00 33.62 400 ASN A O 1
ATOM 2981 N N . ASN A 1 401 ? 41.575 -31.554 19.509 1.00 36.59 401 ASN A N 1
ATOM 2982 C CA . ASN A 1 401 ? 41.549 -30.669 20.684 1.00 36.59 401 ASN A CA 1
ATOM 2983 C C . ASN A 1 401 ? 42.034 -29.197 20.686 1.00 36.59 401 ASN A C 1
ATOM 2985 O O . ASN A 1 401 ? 43.185 -28.880 20.414 1.00 36.59 401 ASN A O 1
ATOM 2989 N N . ASN A 1 402 ? 41.178 -28.420 21.371 1.00 36.59 402 ASN A N 1
ATOM 2990 C CA . ASN A 1 402 ? 41.448 -27.428 22.426 1.00 36.59 402 ASN A CA 1
ATOM 2991 C C . ASN A 1 402 ? 41.593 -25.928 22.099 1.00 36.59 402 ASN A C 1
ATOM 2993 O O . ASN A 1 402 ? 42.592 -25.475 21.562 1.00 36.59 402 ASN A O 1
ATOM 2997 N N . ASN A 1 403 ? 40.616 -25.206 22.667 1.00 39.16 403 ASN A N 1
ATOM 2998 C CA . ASN A 1 403 ? 40.703 -24.056 23.578 1.00 39.16 403 ASN A CA 1
ATOM 2999 C C . ASN A 1 403 ? 41.345 -22.724 23.158 1.00 39.16 403 ASN A C 1
ATOM 3001 O O . ASN A 1 403 ? 42.515 -22.645 22.812 1.00 39.16 403 ASN A O 1
ATOM 3005 N N . ASN A 1 404 ? 40.561 -21.689 23.491 1.00 45.12 404 ASN A N 1
ATOM 3006 C CA . ASN A 1 404 ? 40.912 -20.347 23.963 1.00 45.12 404 ASN A CA 1
ATOM 3007 C C . ASN A 1 404 ? 41.749 -19.454 23.039 1.00 45.12 404 ASN A C 1
ATOM 3009 O O . ASN A 1 404 ? 42.964 -19.607 22.945 1.00 45.12 404 ASN A O 1
ATOM 3013 N N . ASN A 1 405 ? 41.127 -18.383 22.537 1.00 46.81 405 ASN A N 1
ATOM 3014 C CA . ASN A 1 405 ? 41.131 -17.089 23.235 1.00 46.81 405 ASN A CA 1
ATOM 3015 C C . ASN A 1 405 ? 39.996 -16.193 22.728 1.00 46.81 405 ASN A C 1
ATOM 3017 O O . ASN A 1 405 ? 39.762 -16.214 21.498 1.00 46.81 405 ASN A O 1
#

InterPro domains:
  IPR000222 PPM-type phosphatase, divalent cation binding [PS01032] (98-106)
  IPR001932 PPM-type phosphatase-like domain [PF00481] (61-310)
  IPR001932 PPM-type phosphatase-like domain [PS51746] (58-317)
  IPR001932 PPM-type phosphatase-like domain [SM00331] (85-317)
  IPR001932 PPM-type phosphatase-like domain [SM00332] (48-315)
  IPR001932 PPM-type phosphatase-like domain [cd00143] (58-317)
  IPR015655 Protein phosphatase 2C [PTHR47992] (26-316)
  IPR036457 PPM-type phosphatase-like domain superfamily [G3DSA:3.60.40.10] (52-323)
  IPR036457 PPM-type phosphatase-like domain superfamily [SSF81606] (54-318)

Mean predicted aligned error: 16.02 Å

Nearest PDB structures (foldseek):
  5zch-assembly1_A  TM=8.894E-01  e=3.192E-28  Oryza sativa Japonica Group
  5zch-assembly2_B  TM=8.846E-01  e=6.039E-28  Oryza sativa Japonica Group
  4n0g-assembly2_B  TM=9.173E-01  e=1.230E-26  Arabidopsis thaliana
  4jnd-assembly1_A  TM=8.713E-01  e=1.148E-23  Caenorhabditis elegans
  2p8e-assembly2_B  TM=8.531E-01  e=1.083E-23  Homo sapiens

pLDDT: mean 74.82, std 29.53, range [26.61, 98.88]

Solvent-accessible surface area (backbone atoms only — not comparable to full-atom values): 24698 Å² total; per-residue (Å²): 137,90,87,79,87,86,89,81,90,86,91,85,89,80,89,81,84,82,81,81,85,70,85,80,71,79,79,76,81,76,83,77,74,75,81,79,92,68,80,89,72,88,79,73,79,79,94,68,96,71,93,66,83,79,86,63,79,53,62,18,66,30,76,43,36,66,69,40,97,58,66,22,63,29,63,31,81,34,73,53,63,58,81,71,76,63,94,88,61,80,87,77,73,64,65,29,31,40,38,36,42,15,44,27,40,83,44,38,64,33,7,46,49,46,39,72,39,34,64,56,48,24,60,69,28,90,33,37,91,82,37,47,72,60,15,49,52,50,18,44,47,50,47,30,56,55,47,40,54,51,27,66,75,71,67,48,60,22,14,11,29,35,33,35,39,38,41,40,82,59,32,41,40,26,36,32,17,12,52,36,47,38,32,38,32,37,75,92,39,60,43,75,44,55,73,62,31,35,38,81,39,68,69,48,40,54,52,27,44,76,51,75,38,46,71,41,71,56,95,87,42,45,10,42,73,76,69,38,65,46,44,22,20,36,41,28,60,93,44,48,78,48,32,42,43,71,58,51,73,40,75,46,76,67,48,90,48,34,43,34,42,38,38,32,30,44,30,34,60,79,61,40,54,66,62,56,56,41,54,48,59,70,30,76,90,28,70,78,35,31,42,47,33,13,42,50,51,47,51,50,14,49,75,64,63,37,64,35,42,27,39,27,40,20,33,45,34,44,70,55,42,52,51,52,54,49,51,52,56,66,76,56,66,82,78,73,93,74,91,77,86,82,88,83,90,81,86,88,79,91,79,82,90,82,81,86,86,78,90,84,84,90,84,91,82,88,83,85,87,83,91,84,85,89,83,88,80,88,82,87,86,89,83,88,88,83,89,86,82,87,87,84,88,86,89,82,89,79,90,81,88,83,82,88,134

Radius of gyration: 33.11 Å; Cα contacts (8 Å, |Δi|>4): 638; chains: 1; bounding box: 91×129×80 Å